Protein AF-A0A820NXS8-F1 (afdb_monomer)

Organism: NCBI:txid392030

Nearest PDB structures (foldseek):
  7o40-assembly1_A  TM=5.007E-01  e=1.484E+00  Synechocystis sp. PCC 6803 substr. Kazusa
  7o3w-assembly1_A  TM=4.699E-01  e=2.121E+00  Synechocystis sp. PCC 6803 substr. Kazusa
  6zw4-assembly1_E  TM=4.989E-01  e=4.530E+00  Nostoc punctiforme
  6zvr-assembly1_C  TM=4.524E-01  e=3.314E+00  Nostoc punctiforme
  8qbr-assembly1_A  TM=5.080E-01  e=5.179E+00  Nostoc punctiforme

Sequence (593 aa):
MLSRDNPNVNIALENLIDLEMKKQGSFLLKIGSCNIHVVHTAFKNGMTVSKWNVDSFCLDLYSWFKCSPARQEDFKNIIEEIDSALEKTILYFSITRWVLMGKVVNRILEQWDTLSDYFLRFLPEKQPSQIRENKRYDNIKLVLSSNLSKVALNFVSYLCENIFDRFLTYFQSEEPLIHLLYNEMVHMYKNILLSFLKPDTINNKSGSDLLNISFEQTVQWTSDKEIKIGERTRKLIPTLNFDERKSFYQTVRKIYENIANYLKKNLPLNNMFLRDLQVLGPLSRADRSSGDQIVRVARTIPNLLNDKDIDKLEHEWILYSTESIDQTWFIKDEYVDPNGNSHIKYHPIDYYWNEVFSILTNSGVPKYPTLCKLIKNVLIISHGNADVERGFSINSNIVTENRSSLSELSINGLRLVHDGVKFYGYGSSHKVSITPEMINIVKKSSNNYREQLIASKVAVAIHDNQNKENEISQNEKQKQKQFEEEKITLDKQKNLDKQVKEAELLIEEGTNRLDKALISGALSEAYAAKLLLDGGREKLKSTHEQQEKLTNELDKLRLKRRDAFFHEQSSNKKLKSIHRNDDTSVKILDDKI

Solvent-accessible surface area (backbone atoms only — not comparable to full-atom values): 32842 Å² total; per-residue (Å²): 99,74,91,43,62,78,54,68,69,54,53,50,50,51,52,52,52,28,54,56,33,42,78,71,77,41,58,57,53,83,82,62,51,25,53,58,58,50,54,46,48,17,54,51,55,13,54,68,74,43,91,73,55,61,68,60,50,46,43,42,56,30,49,59,42,73,76,29,70,68,55,44,51,56,50,47,55,51,35,55,74,76,43,65,89,64,84,64,83,77,51,83,63,53,92,88,45,59,79,49,45,30,61,36,47,45,58,47,61,77,40,39,69,60,51,36,42,44,60,71,46,46,34,66,75,76,39,51,78,79,52,61,93,32,66,58,53,55,55,49,43,57,44,65,73,30,63,65,45,57,34,50,48,39,32,50,31,37,47,28,67,77,60,45,46,62,60,53,57,59,60,52,54,94,64,65,49,42,43,49,48,43,59,53,52,40,52,47,54,50,51,54,50,58,32,45,31,42,60,81,83,50,63,96,55,57,58,49,55,54,66,73,65,81,77,88,52,72,89,50,41,43,53,91,89,66,40,64,46,48,69,74,21,58,73,42,52,78,74,41,54,74,68,55,43,53,52,48,57,54,44,53,52,52,23,50,51,42,23,49,53,45,44,62,74,67,52,62,52,76,42,60,62,48,54,34,35,37,43,73,39,86,83,33,43,71,43,90,59,27,64,63,27,53,52,50,47,50,73,63,44,66,91,73,63,55,72,72,46,48,57,49,31,53,55,40,44,56,53,57,45,70,52,91,75,65,63,72,51,43,45,67,47,78,48,65,47,101,85,71,48,80,44,79,40,63,44,55,58,66,57,31,50,50,58,62,54,65,40,55,40,99,86,70,46,67,60,42,62,58,49,48,56,50,49,60,62,53,56,69,46,78,66,38,57,40,65,60,52,51,51,50,54,53,47,52,70,66,49,33,87,96,39,69,84,64,49,71,70,53,52,51,52,52,47,52,52,52,52,46,26,42,67,64,15,74,68,33,68,90,57,41,80,85,49,73,65,57,56,53,51,59,73,43,43,67,60,55,50,52,53,48,55,52,51,51,54,52,50,50,55,51,50,54,50,51,51,53,50,52,52,52,52,51,52,50,53,52,52,51,52,55,50,51,53,50,52,55,51,51,55,52,50,56,51,48,58,49,51,43,54,53,18,51,51,34,31,52,53,14,50,57,38,32,56,53,16,68,74,68,70,41,65,70,45,36,51,52,13,47,54,32,34,52,54,13,51,51,48,36,51,58,47,49,60,50,50,56,54,48,51,57,50,50,52,53,53,51,49,53,51,51,53,52,53,54,52,48,57,54,50,54,52,50,55,60,54,50,58,60,53,48,62,60,54,58,64,64,53,76,82,73,120

Foldseek 3Di:
DDAAADDPVVVVVQVVVQVVQVVVVWGDQPPAYFVLNLLVVLLVQLCVLDPLPLVLLLQLVLCLCVVDVVLLVLLQVLCVVPPNVLSDHQDDDDPSDCLCVLVNLVNCLSCLVSLLCVLVPVCVPPPVVSPPPDVSSVVNNVLSVDLLNSLVSLLSNCCSPPQRNVLNVVLLDPFLCLLCLLVSLFVSLLVLCQQWFDVVQCPPDTQCRSLVRDDPDCVRTDDPVRHHRDPSSVVSLVVDDPVSSVVSSVSNNSSSVSSSVSSSVRPPSVDLLSVLSNLLDPVNLLPPCSLVSLLVNVVSHIPQDDPVLSVVQSVLSVVVSPDDADPVQFFVDWDADPVRDIDTDTDRSVSSVVVQQCDADPVRHGSRPSVNSSVVVVSPDRSRCSVVVVVVVVLPVVCDPVNVPDDPVRSVVVVCVQVQCVPQVVVHPVNRDQDPVNVVCVVCVVVVVVVVVVVVVVVVVVVVVVVVVVVVVVLVVVVVVLVVVLVVLVVVLVVLVVLLVVLVVLLVVLVVQCVVCVVVVPVVSVVVSVVSNVVSVVSNVVSVVVNVVSVVVNVVSVVVVVVSVVVVVVVVVVVVVVVVVVVVVVVVVVVPD

InterPro domains:
  IPR008906 HAT, C-terminal dimerisation domain [PF05699] (366-414)
  IPR012337 Ribonuclease H-like superfamily [SSF53098] (53-411)

pLDDT: mean 86.97, std 11.13, range [36.62, 97.94]

Radius of gyration: 39.49 Å; Cα contacts (8 Å, |Δi|>4): 520; chains: 1; bounding box: 81×85×122 Å

Structure (mmCIF, N/CA/C/O backbone):
data_AF-A0A820NXS8-F1
#
_entry.id   AF-A0A820NXS8-F1
#
loop_
_atom_site.group_PDB
_atom_site.id
_atom_site.type_symbol
_atom_site.label_atom_id
_atom_site.label_alt_id
_atom_site.label_comp_id
_atom_site.label_asym_id
_atom_site.label_entity_id
_atom_site.label_seq_id
_atom_site.pdbx_PDB_ins_code
_atom_site.Cartn_x
_atom_site.Cartn_y
_atom_site.Cartn_z
_atom_site.occupancy
_atom_site.B_iso_or_equiv
_atom_site.auth_seq_id
_atom_site.auth_comp_id
_atom_site.auth_asym_id
_atom_site.auth_atom_id
_atom_site.pdbx_PDB_model_num
ATOM 1 N N . MET A 1 1 ? -11.106 -4.337 13.410 1.00 80.44 1 MET A N 1
ATOM 2 C CA . MET A 1 1 ? -9.849 -4.388 12.633 1.00 80.44 1 MET A CA 1
ATOM 3 C C . MET A 1 1 ? -9.108 -3.078 12.844 1.00 80.44 1 MET A C 1
ATOM 5 O O . MET A 1 1 ? -9.776 -2.060 12.974 1.00 80.44 1 MET A O 1
ATOM 9 N N . LEU A 1 2 ? -7.775 -3.089 12.865 1.00 81.88 2 LEU A N 1
ATOM 10 C CA . LEU A 1 2 ? -6.954 -1.880 12.836 1.00 81.88 2 LEU A CA 1
ATOM 11 C C . LEU A 1 2 ? -6.206 -1.817 11.500 1.00 81.88 2 LEU A C 1
ATOM 13 O O . LEU A 1 2 ? -5.426 -2.715 11.198 1.00 81.88 2 LEU A O 1
ATOM 17 N N . SER A 1 3 ? -6.436 -0.769 10.709 1.00 79.69 3 SER A N 1
ATOM 18 C CA . SER A 1 3 ? -5.666 -0.544 9.482 1.00 79.69 3 SER A CA 1
ATOM 19 C C . SER A 1 3 ? -4.311 0.063 9.836 1.00 79.69 3 SER A C 1
ATOM 21 O O . SER A 1 3 ? -4.253 1.082 10.523 1.00 79.69 3 SER A O 1
ATOM 23 N N . ARG A 1 4 ? -3.210 -0.580 9.431 1.00 82.88 4 ARG A N 1
ATOM 24 C CA . ARG A 1 4 ? -1.858 -0.171 9.841 1.00 82.88 4 ARG A CA 1
ATOM 25 C C . ARG A 1 4 ? -0.764 -0.608 8.877 1.00 82.88 4 ARG A C 1
ATOM 27 O O . ARG A 1 4 ? -0.906 -1.577 8.133 1.00 82.88 4 ARG A O 1
ATOM 34 N N . ASP A 1 5 ? 0.367 0.079 8.958 1.00 80.06 5 ASP A N 1
ATOM 35 C CA . ASP A 1 5 ? 1.586 -0.328 8.264 1.00 80.06 5 ASP A CA 1
ATOM 36 C C . ASP A 1 5 ? 2.315 -1.456 9.006 1.00 80.06 5 ASP A C 1
ATOM 38 O O . ASP A 1 5 ? 1.949 -1.862 10.116 1.00 80.06 5 ASP A O 1
ATOM 42 N N . ASN A 1 6 ? 3.370 -1.970 8.376 1.00 78.88 6 ASN A N 1
ATOM 43 C CA . ASN A 1 6 ? 4.158 -3.091 8.878 1.00 78.88 6 ASN A CA 1
ATOM 44 C C . ASN A 1 6 ? 5.201 -2.805 9.993 1.00 78.88 6 ASN A C 1
ATOM 46 O O . ASN A 1 6 ? 5.772 -3.782 10.475 1.00 78.88 6 ASN A O 1
ATOM 50 N N . PRO A 1 7 ? 5.511 -1.561 10.436 1.00 83.06 7 PRO A N 1
ATOM 51 C CA . PRO A 1 7 ? 6.456 -1.358 11.537 1.00 83.06 7 PRO A CA 1
ATOM 52 C C . PRO A 1 7 ? 6.061 -2.095 12.825 1.00 83.06 7 PRO A C 1
ATOM 54 O O . PRO A 1 7 ? 4.890 -2.118 13.208 1.00 83.06 7 PRO A O 1
ATOM 57 N N . ASN A 1 8 ? 7.060 -2.616 13.548 1.00 85.75 8 ASN A N 1
ATOM 58 C CA . ASN A 1 8 ? 6.864 -3.376 14.792 1.00 85.75 8 ASN A CA 1
ATOM 59 C C . ASN A 1 8 ? 6.070 -2.608 15.860 1.00 85.75 8 ASN A C 1
ATOM 61 O O . ASN A 1 8 ? 5.312 -3.215 16.609 1.00 85.75 8 ASN A O 1
ATOM 65 N N . VAL A 1 9 ? 6.203 -1.279 15.906 1.00 87.38 9 VAL A N 1
ATOM 66 C CA . VAL A 1 9 ? 5.457 -0.420 16.841 1.00 87.38 9 VAL A CA 1
ATOM 67 C C . VAL A 1 9 ? 3.948 -0.508 16.591 1.00 87.38 9 VAL A C 1
ATOM 69 O O . VAL A 1 9 ? 3.176 -0.656 17.535 1.00 87.38 9 VAL A O 1
ATOM 72 N N . ASN A 1 10 ? 3.521 -0.511 15.326 1.00 86.81 10 ASN A N 1
ATOM 73 C CA . ASN A 1 10 ? 2.104 -0.614 14.976 1.00 86.81 10 ASN A CA 1
ATOM 74 C C . ASN A 1 10 ? 1.550 -2.015 15.268 1.00 86.81 10 ASN A C 1
ATOM 76 O O . ASN A 1 10 ? 0.402 -2.150 15.680 1.00 86.81 10 ASN A O 1
ATOM 80 N N . ILE A 1 11 ? 2.372 -3.056 15.088 1.00 86.38 11 ILE A N 1
ATOM 81 C CA . ILE A 1 11 ? 2.027 -4.436 15.467 1.00 86.38 11 ILE A CA 1
ATOM 82 C C . ILE A 1 11 ? 1.846 -4.539 16.988 1.00 86.38 11 ILE A C 1
ATOM 84 O O . ILE A 1 11 ? 0.890 -5.150 17.462 1.00 86.38 11 ILE A O 1
ATOM 88 N N . ALA A 1 12 ? 2.744 -3.927 17.765 1.00 90.25 12 ALA A N 1
ATOM 89 C CA . ALA A 1 12 ? 2.646 -3.905 19.220 1.00 90.25 12 ALA A CA 1
ATOM 90 C C . ALA A 1 12 ? 1.366 -3.196 19.686 1.00 90.25 12 ALA A C 1
ATOM 92 O O . ALA A 1 12 ? 0.650 -3.736 20.527 1.00 90.25 12 ALA A O 1
ATOM 93 N N . LEU A 1 13 ? 1.036 -2.045 19.089 1.00 90.62 13 LEU A N 1
ATOM 94 C CA . LEU A 1 13 ? -0.205 -1.324 19.376 1.00 90.62 13 LEU A CA 1
ATOM 95 C C . LEU A 1 13 ? -1.448 -2.167 19.061 1.00 90.62 13 LEU A C 1
ATOM 97 O O . LEU A 1 13 ? -2.343 -2.263 19.896 1.00 90.62 13 LEU A O 1
ATOM 101 N N . GLU A 1 14 ? -1.490 -2.821 17.897 1.00 90.50 14 GLU A N 1
ATOM 102 C CA . GLU A 1 14 ? -2.589 -3.727 17.539 1.00 90.50 14 GLU A CA 1
ATOM 103 C C . GLU A 1 14 ? -2.765 -4.837 18.583 1.00 90.50 14 GLU A C 1
ATOM 105 O O . GLU A 1 14 ? -3.886 -5.122 18.998 1.00 90.50 14 GLU A O 1
ATOM 110 N N . ASN A 1 15 ? -1.666 -5.441 19.041 1.00 91.81 15 ASN A N 1
ATOM 111 C CA . ASN A 1 15 ? -1.710 -6.500 20.048 1.00 91.81 15 ASN A CA 1
ATOM 112 C C . ASN A 1 15 ? -2.180 -5.997 21.419 1.00 91.81 15 ASN A C 1
ATOM 114 O O . ASN A 1 15 ? -2.901 -6.721 22.104 1.00 91.81 15 ASN A O 1
ATOM 118 N N . LEU A 1 16 ? -1.808 -4.777 21.815 1.00 94.19 16 LEU A N 1
ATOM 119 C CA . LEU A 1 16 ? -2.295 -4.156 23.050 1.00 94.19 16 LEU A CA 1
ATOM 120 C C . LEU A 1 16 ? -3.802 -3.880 22.981 1.00 94.19 16 LEU A C 1
ATOM 122 O O . LEU A 1 16 ? -4.523 -4.196 23.925 1.00 94.19 16 LEU A O 1
ATOM 126 N N . ILE A 1 17 ? -4.284 -3.353 21.852 1.00 92.81 17 ILE A N 1
ATOM 127 C CA . ILE A 1 17 ? -5.717 -3.119 21.630 1.00 92.81 17 ILE A CA 1
ATOM 128 C C . ILE A 1 17 ? -6.479 -4.450 21.623 1.00 92.81 17 ILE A C 1
ATOM 130 O O . ILE A 1 17 ? -7.502 -4.575 22.288 1.00 92.81 17 ILE A O 1
ATOM 134 N N . ASP A 1 18 ? -5.972 -5.465 20.920 1.00 93.75 18 ASP A N 1
ATOM 135 C CA . ASP A 1 18 ? -6.568 -6.806 20.877 1.00 93.75 18 ASP A CA 1
ATOM 136 C C . ASP A 1 18 ? -6.641 -7.446 22.274 1.00 93.75 18 ASP A C 1
ATOM 138 O O . ASP A 1 18 ? -7.641 -8.074 22.617 1.00 93.75 18 ASP A O 1
ATOM 142 N N . LEU A 1 19 ? -5.615 -7.253 23.112 1.00 94.94 19 LEU A N 1
ATOM 143 C CA . LEU A 1 19 ? -5.624 -7.716 24.500 1.00 94.94 19 LEU A CA 1
ATOM 144 C C . LEU A 1 19 ? -6.736 -7.044 25.315 1.00 94.94 19 LEU A C 1
ATOM 146 O O . LEU A 1 19 ? -7.417 -7.721 26.082 1.00 94.94 19 LEU A O 1
ATOM 150 N N . GLU A 1 20 ? -6.935 -5.738 25.145 1.00 94.06 20 GLU A N 1
ATOM 151 C CA . GLU A 1 20 ? -7.992 -5.007 25.846 1.00 94.06 20 GLU A CA 1
ATOM 152 C C . GLU A 1 20 ? -9.390 -5.416 25.363 1.00 94.06 20 GLU A C 1
ATOM 154 O O . GLU A 1 20 ? -10.281 -5.656 26.175 1.00 94.06 20 GLU A O 1
ATOM 159 N N . MET A 1 21 ? -9.568 -5.616 24.054 1.00 92.50 21 MET A N 1
ATOM 160 C CA . MET A 1 21 ? -10.821 -6.130 23.486 1.00 92.50 21 MET A CA 1
ATOM 161 C C . MET A 1 21 ? -11.165 -7.528 24.015 1.00 92.50 21 MET A C 1
ATOM 163 O O . MET A 1 21 ? -12.327 -7.799 24.320 1.00 92.50 21 MET A O 1
ATOM 167 N N . LYS A 1 22 ? -10.161 -8.392 24.212 1.00 94.06 22 LYS A N 1
ATOM 168 C CA . LYS A 1 22 ? -10.348 -9.731 24.800 1.00 94.06 22 LYS A CA 1
ATOM 169 C C . LYS A 1 22 ? -10.836 -9.700 26.236 1.00 94.06 22 LYS A C 1
ATOM 171 O O . LYS A 1 22 ? -11.665 -10.533 26.595 1.00 94.06 22 LYS A O 1
ATOM 176 N N . LYS A 1 23 ? -10.405 -8.725 27.041 1.00 94.81 23 LYS A N 1
ATOM 177 C CA . LYS A 1 23 ? -10.940 -8.543 28.404 1.00 94.81 23 LYS A CA 1
ATOM 178 C C . LYS A 1 23 ? -12.435 -8.218 28.405 1.00 94.81 23 LYS A C 1
ATOM 180 O O . LYS A 1 23 ? -13.115 -8.518 29.378 1.00 94.81 23 LYS A O 1
ATOM 185 N N . GLN A 1 24 ? -12.944 -7.644 27.316 1.00 91.62 24 GLN A N 1
ATOM 186 C CA . GLN A 1 24 ? -14.354 -7.295 27.134 1.00 91.62 24 GLN A CA 1
ATOM 187 C C . GLN A 1 24 ? -15.155 -8.378 26.385 1.00 91.62 24 GLN A C 1
ATOM 189 O O . GLN A 1 24 ? -16.287 -8.129 25.983 1.00 91.62 24 GLN A O 1
ATOM 194 N N . GLY A 1 25 ? -14.591 -9.575 26.169 1.00 89.69 25 GLY A N 1
ATOM 195 C CA . GLY A 1 25 ? -15.273 -10.658 25.448 1.00 89.69 25 GLY A CA 1
ATOM 196 C C . GLY A 1 25 ? -15.359 -10.447 23.930 1.00 89.69 25 GLY A C 1
ATOM 197 O O . GLY A 1 25 ? -16.253 -10.978 23.277 1.00 89.69 25 GLY A O 1
ATOM 198 N N . SER A 1 26 ? -14.453 -9.659 23.352 1.00 91.31 26 SER A N 1
ATOM 199 C CA . SER A 1 26 ? -14.331 -9.441 21.906 1.00 91.31 26 SER A CA 1
ATOM 200 C C . SER A 1 26 ? -12.894 -9.709 21.445 1.00 91.31 26 SER A C 1
ATOM 202 O O . SER A 1 26 ? -12.039 -10.112 22.225 1.00 91.31 26 SER A O 1
ATOM 204 N N . PHE A 1 27 ? -12.586 -9.507 20.171 1.00 91.50 27 PHE A N 1
ATOM 205 C CA . PHE A 1 27 ? -11.210 -9.527 19.676 1.00 91.50 27 PHE A CA 1
ATOM 206 C C . PHE A 1 27 ? -11.080 -8.638 18.448 1.00 91.50 27 PHE A C 1
ATOM 208 O O . PHE A 1 27 ? -12.066 -8.228 17.838 1.00 91.50 27 PHE A O 1
ATOM 215 N N . LEU A 1 28 ? -9.851 -8.312 18.070 1.00 90.62 28 LEU A N 1
ATOM 216 C CA . LEU A 1 28 ? -9.608 -7.548 16.861 1.00 90.62 28 LEU A CA 1
ATOM 217 C C . LEU A 1 28 ? -9.492 -8.493 15.660 1.00 90.62 28 LEU A C 1
ATOM 219 O O . LEU A 1 28 ? -8.652 -9.388 15.638 1.00 90.62 28 LEU A O 1
ATOM 223 N N . LEU A 1 29 ? -10.314 -8.272 14.630 1.00 89.06 29 LEU A N 1
ATOM 224 C CA . LEU A 1 29 ? -10.171 -8.961 13.345 1.00 89.06 29 LEU A CA 1
ATOM 225 C C . LEU A 1 29 ? -8.823 -8.597 12.697 1.00 89.06 29 LEU A C 1
ATOM 227 O O . LEU A 1 29 ? -8.629 -7.442 12.303 1.00 89.06 29 LEU A O 1
ATOM 231 N N . LYS A 1 30 ? -7.917 -9.579 12.586 1.00 87.06 30 LYS A N 1
ATOM 232 C CA . LYS A 1 30 ? -6.564 -9.422 12.027 1.00 87.06 30 LYS A CA 1
ATOM 233 C C . LYS A 1 30 ? -6.534 -9.865 10.566 1.00 87.06 30 LYS A C 1
ATOM 235 O O . LYS A 1 30 ? -6.509 -11.060 10.278 1.00 87.06 30 LYS A O 1
ATOM 240 N N . ILE A 1 31 ? -6.511 -8.904 9.643 1.00 85.56 31 ILE A N 1
ATOM 241 C CA . ILE A 1 31 ? -6.420 -9.193 8.200 1.00 85.56 31 ILE A CA 1
ATOM 242 C C . ILE A 1 31 ? -5.003 -9.040 7.626 1.00 85.56 31 ILE A C 1
ATOM 244 O O . ILE A 1 31 ? -4.750 -9.481 6.510 1.00 85.56 31 ILE A O 1
ATOM 248 N N . GLY A 1 32 ? -4.069 -8.477 8.396 1.00 83.88 32 GLY A N 1
ATOM 249 C CA . GLY A 1 32 ? -2.694 -8.209 7.970 1.00 83.88 32 GLY A CA 1
ATOM 250 C C . GLY A 1 32 ? -2.349 -6.721 8.015 1.00 83.88 32 GLY A C 1
ATOM 251 O O . GLY A 1 32 ? -3.130 -5.904 8.497 1.00 83.88 32 GLY A O 1
ATOM 252 N N . SER A 1 33 ? -1.149 -6.376 7.548 1.00 85.94 33 SER A N 1
ATOM 253 C CA . SER A 1 33 ? -0.730 -4.984 7.352 1.00 85.94 33 SER A CA 1
ATOM 254 C C . SER A 1 33 ? -1.170 -4.461 5.980 1.00 85.94 33 SER A C 1
ATOM 256 O O . SER A 1 33 ? -1.679 -5.207 5.146 1.00 85.94 33 SER A O 1
ATOM 258 N N . CYS A 1 34 ? -0.982 -3.163 5.738 1.00 88.50 34 CYS A N 1
ATOM 259 C CA . CYS A 1 34 ? -1.290 -2.540 4.455 1.00 88.50 34 CYS A CA 1
ATOM 260 C C . CYS A 1 34 ? -0.558 -3.237 3.293 1.00 88.50 34 CYS A C 1
ATOM 262 O O . CYS A 1 34 ? 0.664 -3.128 3.150 1.00 88.50 34 CYS A O 1
ATOM 264 N N . ASN A 1 35 ? -1.319 -3.903 2.420 1.00 89.25 35 ASN A N 1
ATOM 265 C CA . ASN A 1 35 ? -0.760 -4.658 1.298 1.00 89.25 35 ASN A CA 1
ATOM 266 C C . ASN A 1 35 ? -0.060 -3.750 0.279 1.00 89.25 35 ASN A C 1
ATOM 268 O O . ASN A 1 35 ? 0.964 -4.134 -0.273 1.00 89.25 35 ASN A O 1
ATOM 272 N N . ILE A 1 36 ? -0.533 -2.512 0.097 1.00 88.88 36 ILE A N 1
ATOM 273 C CA . ILE A 1 36 ? 0.121 -1.509 -0.762 1.00 88.88 36 ILE A CA 1
ATOM 274 C C . ILE A 1 36 ? 1.560 -1.255 -0.276 1.00 88.88 36 ILE A C 1
ATOM 276 O O . ILE A 1 36 ? 2.506 -1.293 -1.064 1.00 88.88 36 ILE A O 1
ATOM 280 N N . HIS A 1 37 ? 1.758 -1.094 1.037 1.00 86.94 37 HIS A N 1
ATOM 281 C CA . HIS A 1 37 ? 3.083 -0.917 1.637 1.00 86.94 37 HIS A CA 1
ATOM 282 C C . HIS A 1 37 ? 3.955 -2.169 1.554 1.00 86.94 37 HIS A C 1
ATOM 284 O O . HIS A 1 37 ? 5.163 -2.055 1.326 1.00 86.94 37 HIS A O 1
ATOM 290 N N . VAL A 1 38 ? 3.370 -3.360 1.702 1.00 91.06 38 VAL A N 1
ATOM 291 C CA . VAL A 1 38 ? 4.088 -4.628 1.499 1.00 91.06 38 VAL A CA 1
ATOM 292 C C . VAL A 1 38 ? 4.619 -4.708 0.067 1.00 91.06 38 VAL A C 1
ATOM 294 O O . VAL A 1 38 ? 5.806 -4.961 -0.132 1.00 91.06 38 VAL A O 1
ATOM 297 N N . VAL A 1 39 ? 3.774 -4.420 -0.922 1.00 92.06 39 VAL A N 1
ATOM 298 C CA . VAL A 1 39 ? 4.130 -4.457 -2.347 1.00 92.06 39 VAL A CA 1
ATOM 299 C C . VAL A 1 39 ? 5.181 -3.402 -2.695 1.00 92.06 39 VAL A C 1
ATOM 301 O O . VAL A 1 39 ? 6.172 -3.712 -3.359 1.00 92.06 39 VAL A O 1
ATOM 304 N N . HIS A 1 40 ? 5.047 -2.187 -2.162 1.00 88.25 40 HIS A N 1
ATOM 305 C CA . HIS A 1 40 ? 6.073 -1.152 -2.282 1.00 88.25 40 HIS A CA 1
ATOM 306 C C . HIS A 1 40 ? 7.421 -1.573 -1.728 1.00 88.25 40 HIS A C 1
ATOM 308 O O . HIS A 1 40 ? 8.460 -1.380 -2.362 1.00 88.25 40 HIS A O 1
ATOM 314 N N . THR A 1 41 ? 7.401 -2.140 -0.529 1.00 90.12 41 THR A N 1
ATOM 315 C CA . THR A 1 41 ? 8.625 -2.526 0.156 1.00 90.12 41 THR A CA 1
ATOM 316 C C . THR A 1 41 ? 9.271 -3.726 -0.537 1.00 90.12 41 THR A C 1
ATOM 318 O O . THR A 1 41 ? 10.496 -3.790 -0.603 1.00 90.12 41 THR A O 1
ATOM 321 N N . ALA A 1 42 ? 8.483 -4.626 -1.136 1.00 93.06 42 ALA A N 1
ATOM 322 C CA . ALA A 1 42 ? 8.993 -5.713 -1.968 1.00 93.06 42 ALA A CA 1
ATOM 323 C C . ALA A 1 42 ? 9.788 -5.183 -3.166 1.00 93.06 42 ALA A C 1
ATOM 325 O O . ALA A 1 42 ? 10.927 -5.604 -3.366 1.00 93.06 42 ALA A O 1
ATOM 326 N N . PHE A 1 43 ? 9.227 -4.221 -3.910 1.00 91.94 43 PHE A N 1
ATOM 327 C CA . PHE A 1 43 ? 9.920 -3.593 -5.036 1.00 91.94 43 PHE A CA 1
ATOM 328 C C . PHE A 1 43 ? 11.232 -2.940 -4.597 1.00 91.94 43 PHE A C 1
ATOM 330 O O . PHE A 1 43 ? 12.289 -3.240 -5.153 1.00 91.94 43 PHE A O 1
ATOM 337 N N . LYS A 1 44 ? 11.184 -2.116 -3.541 1.00 90.00 44 LYS A N 1
ATOM 338 C CA . LYS A 1 44 ? 12.373 -1.471 -2.971 1.00 90.00 44 LYS A CA 1
ATOM 339 C C . LYS A 1 44 ? 13.443 -2.497 -2.589 1.00 90.00 44 LYS A C 1
ATOM 341 O O . LYS A 1 44 ? 14.591 -2.341 -2.992 1.00 90.00 44 LYS A O 1
ATOM 346 N N . ASN A 1 45 ? 13.080 -3.554 -1.860 1.00 90.25 45 ASN A N 1
ATOM 347 C CA . ASN A 1 45 ? 14.021 -4.607 -1.467 1.00 90.25 45 ASN A CA 1
ATOM 348 C C . ASN A 1 45 ? 14.647 -5.300 -2.678 1.00 90.25 45 ASN A C 1
ATOM 350 O O . ASN A 1 45 ? 15.861 -5.484 -2.701 1.00 90.25 45 ASN A O 1
ATOM 354 N N . GLY A 1 46 ? 13.855 -5.605 -3.710 1.00 91.75 46 GLY A N 1
ATOM 355 C CA . GLY A 1 46 ? 14.381 -6.096 -4.983 1.00 91.75 46 GLY A CA 1
ATOM 356 C C . GLY A 1 46 ? 15.458 -5.171 -5.546 1.00 91.75 46 GLY A C 1
ATOM 357 O O . GLY A 1 46 ? 16.580 -5.602 -5.801 1.00 91.75 46 GLY A O 1
ATOM 358 N N . MET A 1 47 ? 15.149 -3.878 -5.656 1.00 91.19 47 MET A N 1
ATOM 359 C CA . MET A 1 47 ? 16.059 -2.884 -6.226 1.00 91.19 47 MET A CA 1
ATOM 360 C C . MET A 1 47 ? 17.345 -2.683 -5.417 1.00 91.19 47 MET A C 1
ATOM 362 O O . MET A 1 47 ? 18.396 -2.484 -6.025 1.00 91.19 47 MET A O 1
ATOM 366 N N . THR A 1 48 ? 17.306 -2.796 -4.083 1.00 90.06 48 THR A N 1
ATOM 367 C CA . THR A 1 48 ? 18.504 -2.637 -3.228 1.00 90.06 48 THR A CA 1
ATOM 368 C C . THR A 1 48 ? 19.591 -3.686 -3.470 1.00 90.06 48 THR A C 1
ATOM 370 O O . THR A 1 48 ? 20.748 -3.463 -3.125 1.00 90.06 48 THR A O 1
ATOM 373 N N . VAL A 1 49 ? 19.247 -4.820 -4.088 1.00 90.81 49 VAL A N 1
ATOM 374 C CA . VAL A 1 49 ? 20.219 -5.864 -4.450 1.00 90.81 49 VAL A CA 1
ATOM 375 C C . VAL A 1 49 ? 20.994 -5.504 -5.718 1.00 90.81 49 VAL A C 1
ATOM 377 O O . VAL A 1 49 ? 22.088 -6.020 -5.960 1.00 90.81 49 VAL A O 1
ATOM 380 N N . SER A 1 50 ? 20.448 -4.598 -6.528 1.00 90.06 50 SER A N 1
ATOM 381 C CA . SER A 1 50 ? 21.146 -4.046 -7.681 1.00 90.06 50 SER A CA 1
ATOM 382 C C . SER A 1 50 ? 22.104 -2.934 -7.253 1.00 90.06 50 SER A C 1
ATOM 384 O O . SER A 1 50 ? 21.808 -2.144 -6.362 1.00 90.06 50 SER A O 1
ATOM 386 N N . LYS A 1 51 ? 23.243 -2.818 -7.942 1.00 88.31 51 LYS A N 1
ATOM 387 C CA . LYS A 1 51 ? 24.156 -1.667 -7.810 1.00 88.31 51 LYS A CA 1
ATOM 388 C C . LYS A 1 51 ? 23.824 -0.548 -8.805 1.00 88.31 51 LYS A C 1
ATOM 390 O O . LYS A 1 51 ? 24.696 0.233 -9.167 1.00 88.31 51 LYS A O 1
ATOM 395 N N . TRP A 1 52 ? 22.590 -0.514 -9.310 1.00 92.06 52 TRP A N 1
ATOM 396 C CA . TRP A 1 52 ? 22.195 0.404 -10.379 1.00 92.06 52 TRP A CA 1
ATOM 397 C C . TRP A 1 52 ? 21.874 1.818 -9.878 1.00 92.06 52 TRP A C 1
ATOM 399 O O . TRP A 1 52 ? 21.870 2.737 -10.686 1.00 92.06 52 TRP A O 1
ATOM 409 N N . ASN A 1 53 ? 21.632 2.004 -8.570 1.00 88.69 53 ASN A N 1
ATOM 410 C CA . ASN A 1 53 ? 21.401 3.310 -7.926 1.00 88.69 53 ASN A CA 1
ATOM 411 C C . ASN A 1 53 ? 20.351 4.186 -8.644 1.00 88.69 53 ASN A C 1
ATOM 413 O O . ASN A 1 53 ? 20.513 5.400 -8.780 1.00 88.69 53 ASN A O 1
ATOM 417 N N . VAL A 1 54 ? 19.278 3.555 -9.135 1.00 91.31 54 VAL A N 1
ATOM 418 C CA . VAL A 1 54 ? 18.239 4.201 -9.957 1.00 91.31 54 VAL A CA 1
ATOM 419 C C . VAL A 1 54 ? 17.539 5.334 -9.205 1.00 91.31 54 VAL A C 1
ATOM 421 O O . VAL A 1 54 ? 17.256 6.380 -9.779 1.00 91.31 54 VAL A O 1
ATOM 424 N N . ASP A 1 55 ? 17.298 5.155 -7.910 1.00 90.31 55 ASP A N 1
ATOM 425 C CA . ASP A 1 55 ? 16.736 6.170 -7.023 1.00 90.31 55 ASP A CA 1
ATOM 426 C C . ASP A 1 55 ? 17.634 7.407 -6.910 1.00 90.31 55 ASP A C 1
ATOM 428 O O . ASP A 1 55 ? 17.155 8.528 -7.095 1.00 90.31 55 ASP A O 1
ATOM 432 N N . SER A 1 56 ? 18.935 7.208 -6.675 1.00 91.50 56 SER A N 1
ATOM 433 C CA . SER A 1 56 ? 19.912 8.299 -6.621 1.00 91.50 56 SER A CA 1
ATOM 434 C C . SER A 1 56 ? 19.981 9.047 -7.949 1.00 91.50 56 SER A C 1
ATOM 436 O O . SER A 1 56 ? 19.975 10.274 -7.954 1.00 91.50 56 SER A O 1
ATOM 438 N N . PHE A 1 57 ? 19.988 8.325 -9.072 1.00 94.44 57 PHE A N 1
ATOM 439 C CA . PHE A 1 57 ? 20.009 8.930 -10.402 1.00 94.44 57 PHE A CA 1
ATOM 440 C C . PHE A 1 57 ? 18.771 9.798 -10.668 1.00 94.44 57 PHE A C 1
ATOM 442 O O . PHE A 1 57 ? 18.909 10.951 -11.078 1.00 94.44 57 PHE A O 1
ATOM 449 N N . CYS A 1 58 ? 17.568 9.291 -10.376 1.00 93.00 58 CYS A N 1
ATOM 450 C CA . CYS A 1 58 ? 16.327 10.056 -10.523 1.00 93.00 58 CYS A CA 1
ATOM 451 C C . CYS A 1 58 ? 16.339 11.345 -9.677 1.00 93.00 58 CYS A C 1
ATOM 453 O O . CYS A 1 58 ? 15.908 12.403 -10.141 1.00 93.00 58 CYS A O 1
ATOM 455 N N . LEU A 1 59 ? 16.847 11.274 -8.441 1.00 92.44 59 LEU A N 1
ATOM 456 C CA . LEU A 1 59 ? 16.942 12.424 -7.536 1.00 92.44 59 LEU A CA 1
ATOM 457 C C . LEU A 1 59 ? 17.985 13.445 -7.986 1.00 92.44 59 LEU A C 1
ATOM 459 O O . LEU A 1 59 ? 17.719 14.650 -7.926 1.00 92.44 59 LEU A O 1
ATOM 463 N N . ASP A 1 60 ? 19.149 12.979 -8.434 1.00 94.56 60 ASP A N 1
ATOM 464 C CA . ASP A 1 60 ? 20.213 13.829 -8.958 1.00 94.56 60 ASP A CA 1
ATOM 465 C C . ASP A 1 60 ? 19.734 14.572 -10.205 1.00 94.56 60 ASP A C 1
ATOM 467 O O . ASP A 1 60 ? 19.873 15.795 -10.278 1.00 94.56 60 ASP A O 1
ATOM 471 N N . LEU A 1 61 ? 19.075 13.875 -11.132 1.00 94.31 61 LEU A N 1
ATOM 472 C CA . LEU A 1 61 ? 18.550 14.482 -12.350 1.00 94.31 61 LEU A CA 1
ATOM 473 C C . LEU A 1 61 ? 17.478 15.538 -12.055 1.00 94.31 61 LEU A C 1
ATOM 475 O O . LEU A 1 61 ? 17.556 16.661 -12.550 1.00 94.31 61 LEU A O 1
ATOM 479 N N . TYR A 1 62 ? 16.504 15.223 -11.199 1.00 93.12 62 TYR A N 1
ATOM 480 C CA . TYR A 1 62 ? 15.487 16.197 -10.799 1.00 93.12 62 TYR A CA 1
ATOM 481 C C . TYR A 1 62 ? 16.106 17.417 -10.102 1.00 93.12 62 TYR A C 1
ATOM 483 O O . TYR A 1 62 ? 15.774 18.563 -10.411 1.00 93.12 62 TYR A O 1
ATOM 491 N N . SER A 1 63 ? 17.039 17.185 -9.176 1.00 92.44 63 SER A N 1
ATOM 492 C CA . SER A 1 63 ? 17.699 18.258 -8.429 1.00 92.44 63 SER A CA 1
ATOM 493 C C . SER A 1 63 ? 18.558 19.145 -9.328 1.00 92.44 63 SER A C 1
ATOM 495 O O . SER A 1 63 ? 18.668 20.341 -9.069 1.00 92.44 63 SER A O 1
ATOM 497 N N . TRP A 1 64 ? 19.157 18.591 -10.388 1.00 93.62 64 TRP A N 1
ATOM 498 C CA . TRP A 1 64 ? 19.927 19.360 -11.366 1.00 93.62 64 TRP A CA 1
ATOM 499 C C . TRP A 1 64 ? 19.099 20.497 -11.966 1.00 93.62 64 TRP A C 1
ATOM 501 O O . TRP A 1 64 ? 19.526 21.655 -11.920 1.00 93.62 64 TRP A O 1
ATOM 511 N N . PHE A 1 65 ? 17.905 20.157 -12.456 1.00 91.88 65 PHE A N 1
ATOM 512 C CA . PHE A 1 65 ? 16.988 21.093 -13.097 1.00 91.88 65 PHE A CA 1
ATOM 513 C C . PHE A 1 65 ? 16.228 21.955 -12.092 1.00 91.88 65 PHE A C 1
ATOM 515 O O . PHE A 1 65 ? 16.050 23.147 -12.325 1.00 91.88 65 PHE A O 1
ATOM 522 N N . LYS A 1 66 ? 15.812 21.411 -10.942 1.00 89.69 66 LYS A N 1
ATOM 523 C CA . LYS A 1 66 ? 15.094 22.189 -9.917 1.00 89.69 66 LYS A CA 1
ATOM 524 C C . LYS A 1 66 ? 15.916 23.374 -9.399 1.00 89.69 66 LYS A C 1
ATOM 526 O O . LYS A 1 66 ? 15.353 24.419 -9.093 1.00 89.69 66 LYS A O 1
ATOM 531 N N . CYS A 1 67 ? 17.232 23.212 -9.269 1.00 87.06 67 CYS A N 1
ATOM 532 C CA . CYS A 1 67 ? 18.097 24.222 -8.660 1.00 87.06 67 CYS A CA 1
ATOM 533 C C . CYS A 1 67 ? 18.404 25.433 -9.557 1.00 87.06 67 CYS A C 1
ATOM 535 O O . CYS A 1 67 ? 18.983 26.392 -9.055 1.00 87.06 67 CYS A O 1
ATOM 537 N N . SER A 1 68 ? 18.090 25.405 -10.857 1.00 88.94 68 SER A N 1
ATOM 538 C CA . SER A 1 68 ? 18.449 26.500 -11.763 1.00 88.94 68 SER A CA 1
ATOM 539 C C . SER A 1 68 ? 17.458 26.632 -12.922 1.00 88.94 68 SER A C 1
ATOM 541 O O . SER A 1 68 ? 17.408 25.739 -13.769 1.00 88.94 68 SER A O 1
ATOM 543 N N . PRO A 1 69 ? 16.726 27.758 -13.010 1.00 88.12 69 PRO A N 1
ATOM 544 C CA . PRO A 1 69 ? 15.902 28.076 -14.174 1.00 88.12 69 PRO A CA 1
ATOM 545 C C . PRO A 1 69 ? 16.714 28.130 -15.474 1.00 88.12 69 PRO A C 1
ATOM 547 O O . PRO A 1 69 ? 16.274 27.591 -16.479 1.00 88.12 69 PRO A O 1
ATOM 550 N N . ALA A 1 70 ? 17.940 28.668 -15.431 1.00 89.50 70 ALA A N 1
ATOM 551 C CA . ALA A 1 70 ? 18.825 28.727 -16.598 1.00 89.50 70 ALA A CA 1
ATOM 552 C C . ALA A 1 70 ? 19.130 27.331 -17.171 1.00 89.50 70 ALA A C 1
ATOM 554 O O . ALA A 1 70 ? 19.125 27.141 -18.378 1.00 89.50 70 ALA A O 1
ATOM 555 N N . ARG A 1 71 ? 19.309 26.315 -16.315 1.00 90.75 71 ARG A N 1
ATOM 556 C CA . ARG A 1 71 ? 19.500 24.926 -16.776 1.00 90.75 71 ARG A CA 1
ATOM 557 C C . ARG A 1 71 ? 18.248 24.331 -17.411 1.00 90.75 71 ARG A C 1
ATOM 559 O O . ARG A 1 71 ? 18.368 23.473 -18.279 1.00 90.75 71 ARG A O 1
ATOM 566 N N . GLN A 1 72 ? 17.065 24.730 -16.944 1.00 88.62 72 GLN A N 1
ATOM 567 C CA . GLN A 1 72 ? 15.802 24.309 -17.552 1.00 88.62 72 GLN A CA 1
ATOM 568 C C . GLN A 1 72 ? 15.639 24.941 -18.934 1.00 88.62 72 GLN A C 1
ATOM 570 O O . GLN A 1 72 ? 15.233 24.249 -19.859 1.00 88.62 72 GLN A O 1
ATOM 575 N N . GLU A 1 73 ? 16.001 26.217 -19.073 1.00 88.69 73 GLU A N 1
ATOM 576 C CA . GLU A 1 73 ? 15.992 26.943 -20.344 1.00 88.69 73 GLU A CA 1
ATOM 577 C C . GLU A 1 73 ? 17.005 26.359 -21.340 1.00 88.69 73 GLU A C 1
ATOM 579 O O . GLU A 1 73 ? 16.620 26.008 -22.451 1.00 88.69 73 GLU A O 1
ATOM 584 N N . ASP A 1 74 ? 18.257 26.132 -20.919 1.00 90.31 74 ASP A N 1
ATOM 585 C CA . ASP A 1 74 ? 19.281 25.470 -21.742 1.00 90.31 74 ASP A CA 1
ATOM 586 C C . ASP A 1 74 ? 18.783 24.116 -22.276 1.00 90.31 74 ASP A C 1
ATOM 588 O O . ASP A 1 74 ? 18.923 23.805 -23.457 1.00 90.31 74 ASP A O 1
ATOM 592 N N . PHE A 1 75 ? 18.187 23.298 -21.404 1.00 89.31 75 PHE A N 1
ATOM 593 C CA . PHE A 1 75 ? 17.676 21.983 -21.782 1.00 89.31 75 PHE A CA 1
ATOM 594 C C . PHE A 1 75 ? 16.453 22.072 -22.694 1.00 89.31 75 PHE A C 1
ATOM 596 O O . PHE A 1 75 ? 16.340 21.287 -23.632 1.00 89.31 75 PHE A O 1
ATOM 603 N N . LYS A 1 76 ? 15.565 23.045 -22.462 1.00 86.12 76 LYS A N 1
ATOM 604 C CA . LYS A 1 76 ? 14.414 23.304 -23.330 1.00 86.12 76 LYS A CA 1
ATOM 605 C C . LYS A 1 76 ? 14.854 23.668 -24.748 1.00 86.12 76 LYS A C 1
ATOM 607 O O . LYS A 1 76 ? 14.308 23.110 -25.692 1.00 86.12 76 LYS A O 1
ATOM 612 N N . ASN A 1 77 ? 15.874 24.510 -24.896 1.00 86.12 77 ASN A N 1
ATOM 613 C CA . ASN A 1 77 ? 16.405 24.874 -26.212 1.00 86.12 77 ASN A CA 1
ATOM 614 C C . ASN A 1 77 ? 16.912 23.638 -26.980 1.00 86.12 77 ASN A C 1
ATOM 616 O O . ASN A 1 77 ? 16.652 23.497 -28.169 1.00 86.12 77 ASN A O 1
ATOM 620 N N . ILE A 1 78 ? 17.556 22.687 -26.293 1.00 84.19 78 ILE A N 1
ATOM 621 C CA . ILE A 1 78 ? 17.993 21.421 -26.911 1.00 84.19 78 ILE A CA 1
ATOM 622 C C . ILE A 1 78 ? 16.805 20.515 -27.253 1.00 84.19 78 ILE A C 1
ATOM 624 O O . ILE A 1 78 ? 16.823 19.846 -28.285 1.00 84.19 78 ILE A O 1
ATOM 628 N N . ILE A 1 79 ? 15.764 20.477 -26.413 1.00 82.44 79 ILE A N 1
ATOM 629 C CA . ILE A 1 79 ? 14.522 19.768 -26.750 1.00 82.44 79 ILE A CA 1
ATOM 630 C C . ILE A 1 79 ? 13.932 20.342 -28.038 1.00 82.44 79 ILE A C 1
ATOM 632 O O . ILE A 1 79 ? 13.583 19.568 -28.919 1.00 82.44 79 ILE A O 1
ATOM 636 N N . GLU A 1 80 ? 13.855 21.665 -28.181 1.00 80.44 80 GLU A N 1
ATOM 637 C CA . GLU A 1 80 ? 13.327 22.310 -29.390 1.00 80.44 80 GLU A CA 1
ATOM 638 C C . GLU A 1 80 ? 14.156 21.982 -30.644 1.00 80.44 80 GLU A C 1
ATOM 640 O O . GLU A 1 80 ? 13.580 21.800 -31.717 1.00 80.44 80 GLU A O 1
ATOM 645 N N . GLU A 1 81 ? 15.479 21.835 -30.511 1.00 77.69 81 GLU A N 1
ATOM 646 C CA . GLU A 1 81 ? 16.369 21.416 -31.603 1.00 77.69 81 GLU A CA 1
ATOM 647 C C . GLU A 1 81 ? 16.192 19.941 -32.010 1.00 77.69 81 GLU A C 1
ATOM 649 O O . GLU A 1 81 ? 16.333 19.612 -33.190 1.00 77.69 81 GLU A O 1
ATOM 654 N N . ILE A 1 82 ? 15.907 19.047 -31.056 1.00 75.62 82 ILE A N 1
ATOM 655 C CA . ILE A 1 82 ? 15.823 17.594 -31.290 1.00 75.62 82 ILE A CA 1
ATOM 656 C C . ILE A 1 82 ? 14.392 17.157 -31.628 1.00 75.62 82 ILE A C 1
ATOM 658 O O . ILE A 1 82 ? 14.177 16.463 -32.621 1.00 75.62 82 ILE A O 1
ATOM 662 N N . ASP A 1 83 ? 13.425 17.527 -30.789 1.00 71.56 83 ASP A N 1
ATOM 663 C CA . ASP A 1 83 ? 12.002 17.236 -30.955 1.00 71.56 83 ASP A CA 1
ATOM 664 C C . ASP A 1 83 ? 11.146 18.141 -30.047 1.00 71.56 83 ASP A C 1
ATOM 666 O O . ASP A 1 83 ? 10.936 17.871 -28.860 1.00 71.56 83 ASP A O 1
ATOM 670 N N . SER A 1 84 ? 10.583 19.197 -30.638 1.00 66.38 84 SER A N 1
ATOM 671 C CA . SER A 1 84 ? 9.681 20.139 -29.957 1.00 66.38 84 SER A CA 1
ATOM 672 C C . SER A 1 84 ? 8.456 19.493 -29.279 1.00 66.38 84 SER A C 1
ATOM 674 O O . SER A 1 84 ? 7.881 20.088 -28.369 1.00 66.38 84 SER A O 1
ATOM 676 N N . ALA A 1 85 ? 8.057 18.270 -29.658 1.00 67.56 85 ALA A N 1
ATOM 677 C CA . ALA A 1 85 ? 6.936 17.563 -29.035 1.00 67.56 85 ALA A CA 1
ATOM 678 C C . ALA A 1 85 ? 7.300 16.883 -27.695 1.00 67.56 85 ALA A C 1
ATOM 680 O O . ALA A 1 85 ? 6.409 16.400 -26.987 1.00 67.56 85 ALA A O 1
ATOM 681 N N . LEU A 1 86 ? 8.587 16.845 -27.319 1.00 65.38 86 LEU A N 1
ATOM 682 C CA . LEU A 1 86 ? 9.083 16.184 -26.106 1.00 65.38 86 LEU A CA 1
ATOM 683 C C . LEU A 1 86 ? 9.137 17.078 -24.861 1.00 65.38 86 LEU A C 1
ATOM 685 O O . LEU A 1 86 ? 9.595 16.591 -23.827 1.00 65.38 86 LEU A O 1
ATOM 689 N N . GLU A 1 87 ? 8.670 18.335 -24.907 1.00 65.50 87 GLU A N 1
ATOM 690 C CA . GLU A 1 87 ? 8.780 19.280 -23.782 1.00 65.50 87 GLU A CA 1
ATOM 691 C C . GLU A 1 87 ? 8.051 18.774 -22.521 1.00 65.50 87 GLU A C 1
ATOM 693 O O . GLU A 1 87 ? 6.867 19.016 -22.276 1.00 65.50 87 GLU A O 1
ATOM 698 N N . LYS A 1 88 ? 8.784 18.026 -21.694 1.00 71.50 88 LYS A N 1
ATOM 699 C CA . LYS A 1 88 ? 8.260 17.328 -20.528 1.00 71.50 88 LYS A CA 1
ATOM 700 C C . LYS A 1 88 ? 9.210 17.511 -19.353 1.00 71.50 88 LYS A C 1
ATOM 702 O O . LYS A 1 88 ? 10.286 16.923 -19.292 1.00 71.50 88 LYS A O 1
ATOM 707 N N . THR A 1 89 ? 8.762 18.240 -18.338 1.00 78.81 89 THR A N 1
ATOM 708 C CA . THR A 1 89 ? 9.534 18.453 -17.105 1.00 78.81 89 THR A CA 1
ATOM 709 C C . THR A 1 89 ? 9.983 17.137 -16.459 1.00 78.81 89 THR A C 1
ATOM 711 O O . THR A 1 89 ? 9.245 16.145 -16.435 1.00 78.81 89 THR A O 1
ATOM 714 N N . ILE A 1 90 ? 11.202 17.109 -15.915 1.00 83.50 90 ILE A N 1
ATOM 715 C CA . ILE A 1 90 ? 11.664 15.962 -15.127 1.00 83.50 90 ILE A CA 1
ATOM 716 C C . ILE A 1 90 ? 10.828 15.875 -13.851 1.00 83.50 90 ILE A C 1
ATOM 718 O O . ILE A 1 90 ? 10.656 16.852 -13.120 1.00 83.50 90 ILE A O 1
ATOM 722 N N . LEU A 1 91 ? 10.290 14.687 -13.592 1.00 84.12 91 LEU A N 1
ATOM 723 C CA . LEU A 1 91 ? 9.408 14.437 -12.461 1.00 84.12 91 LEU A CA 1
ATOM 724 C C . LEU A 1 91 ? 10.216 14.182 -11.183 1.00 84.12 91 LEU A C 1
ATOM 726 O O . LEU A 1 91 ? 11.251 13.517 -11.208 1.00 84.12 91 LEU A O 1
ATOM 730 N N . TYR A 1 92 ? 9.711 14.672 -10.050 1.00 82.25 92 TYR A N 1
ATOM 731 C CA . TYR A 1 92 ? 10.276 14.345 -8.743 1.00 82.25 92 TYR A CA 1
ATOM 732 C C . TYR A 1 92 ? 10.004 12.882 -8.383 1.00 82.25 92 TYR A C 1
ATOM 734 O O . TYR A 1 92 ? 8.860 12.425 -8.433 1.00 82.25 92 TYR A O 1
ATOM 742 N N . PHE A 1 93 ? 11.042 12.172 -7.942 1.00 80.25 93 PHE A N 1
ATOM 743 C CA . PHE A 1 93 ? 10.903 10.847 -7.349 1.00 80.25 93 PHE A CA 1
ATOM 744 C C . PHE A 1 93 ? 10.809 10.930 -5.818 1.00 80.25 93 PHE A C 1
ATOM 746 O O . PHE A 1 93 ? 11.717 11.425 -5.153 1.00 80.25 93 PHE A O 1
ATOM 753 N N . SER A 1 94 ? 9.725 10.393 -5.251 1.00 75.56 94 SER A N 1
ATOM 754 C CA . SER A 1 94 ? 9.571 10.232 -3.804 1.00 75.56 94 SER A CA 1
ATOM 755 C C . SER A 1 94 ? 10.049 8.848 -3.359 1.00 75.56 94 SER A C 1
ATOM 757 O O . SER A 1 94 ? 9.446 7.832 -3.702 1.00 75.56 94 SER A O 1
ATOM 759 N N . ILE A 1 95 ? 11.085 8.812 -2.516 1.00 66.88 95 ILE A N 1
ATOM 760 C CA . ILE A 1 95 ? 11.665 7.569 -1.969 1.00 66.88 95 ILE A CA 1
ATOM 761 C C . ILE A 1 95 ? 10.651 6.793 -1.107 1.00 66.88 95 ILE A C 1
ATOM 763 O O . ILE A 1 95 ? 10.783 5.581 -0.922 1.00 66.88 95 ILE A O 1
ATOM 767 N N . THR A 1 96 ? 9.632 7.476 -0.575 1.00 64.81 96 THR A N 1
ATOM 768 C CA . THR A 1 96 ? 8.569 6.862 0.231 1.00 64.81 96 THR A CA 1
ATOM 769 C C . THR A 1 96 ? 7.417 6.321 -0.616 1.00 64.81 96 THR A C 1
ATOM 771 O O . THR A 1 96 ? 6.668 5.482 -0.128 1.00 64.81 96 THR A O 1
ATOM 774 N N . ARG A 1 97 ? 7.289 6.725 -1.891 1.00 69.31 97 ARG A N 1
ATOM 775 C CA . ARG A 1 97 ? 6.193 6.322 -2.791 1.00 69.31 97 ARG A CA 1
ATOM 776 C C . ARG A 1 97 ? 6.714 5.804 -4.125 1.00 69.31 97 ARG A C 1
ATOM 778 O O . ARG A 1 97 ? 6.657 6.473 -5.157 1.00 69.31 97 ARG A O 1
ATOM 785 N N . TRP A 1 98 ? 7.148 4.548 -4.114 1.00 71.12 98 TRP A N 1
ATOM 786 C CA . TRP A 1 98 ? 7.715 3.890 -5.291 1.00 71.12 98 TRP A CA 1
ATOM 787 C C . TRP A 1 98 ? 6.719 3.670 -6.446 1.00 71.12 98 TRP A C 1
ATOM 789 O O . TRP A 1 98 ? 7.187 3.397 -7.546 1.00 71.12 98 TRP A O 1
ATOM 799 N N . VAL A 1 99 ? 5.396 3.876 -6.264 1.00 67.56 99 VAL A N 1
ATOM 800 C CA . VAL A 1 99 ? 4.412 3.883 -7.387 1.00 67.56 99 VAL A CA 1
ATOM 801 C C . VAL A 1 99 ? 4.875 4.855 -8.468 1.00 67.56 99 VAL A C 1
ATOM 803 O O . VAL A 1 99 ? 4.704 4.634 -9.659 1.00 67.56 99 VAL A O 1
ATOM 806 N N . LEU A 1 100 ? 5.466 5.974 -8.049 1.00 76.50 100 LEU A N 1
ATOM 807 C CA . LEU A 1 100 ? 5.858 7.029 -8.966 1.00 76.50 100 LEU A CA 1
ATOM 808 C C . LEU A 1 100 ? 7.136 6.687 -9.736 1.00 76.50 100 LEU A C 1
ATOM 810 O O . LEU A 1 100 ? 7.396 7.338 -10.742 1.00 76.50 100 LEU A O 1
ATOM 814 N N . MET A 1 101 ? 7.906 5.673 -9.317 1.00 85.62 101 MET A N 1
ATOM 815 C CA . MET A 1 101 ? 9.172 5.322 -9.965 1.00 85.62 101 MET A CA 1
ATOM 816 C C . MET A 1 101 ? 8.973 5.013 -11.448 1.00 85.62 101 MET A C 1
ATOM 818 O O . MET A 1 101 ? 9.704 5.560 -12.266 1.00 85.62 101 MET A O 1
ATOM 822 N N . GLY A 1 102 ? 7.957 4.217 -11.804 1.00 87.69 102 GLY A N 1
ATOM 823 C CA . GLY A 1 102 ? 7.660 3.894 -13.203 1.00 87.69 102 GLY A CA 1
ATOM 824 C C . GLY A 1 102 ? 7.445 5.151 -14.044 1.00 87.69 102 GLY A C 1
ATOM 825 O O . GLY A 1 102 ? 8.089 5.331 -15.074 1.00 87.69 102 GLY A O 1
ATOM 826 N N . LYS A 1 103 ? 6.635 6.095 -13.544 1.00 88.44 103 LYS A N 1
ATOM 827 C CA . LYS A 1 103 ? 6.379 7.384 -14.211 1.00 88.44 103 LYS A CA 1
ATOM 828 C C . LYS A 1 103 ? 7.648 8.224 -14.376 1.00 88.44 103 LYS A C 1
ATOM 830 O O . LYS A 1 103 ? 7.848 8.802 -15.441 1.00 88.44 103 LYS A O 1
ATOM 835 N N . VAL A 1 104 ? 8.499 8.296 -13.347 1.00 91.50 104 VAL A N 1
ATOM 836 C CA . VAL A 1 104 ? 9.766 9.046 -13.410 1.00 91.50 104 VAL A CA 1
ATOM 837 C C . VAL A 1 104 ? 10.734 8.395 -14.398 1.00 91.50 104 VAL A C 1
ATOM 839 O O . VAL A 1 104 ? 11.253 9.074 -15.278 1.00 91.50 104 VAL A O 1
ATOM 842 N N . VAL A 1 105 ? 10.942 7.081 -14.304 1.00 93.81 105 VAL A N 1
ATOM 843 C CA . VAL A 1 105 ? 11.855 6.343 -15.187 1.00 93.81 105 VAL A CA 1
ATOM 844 C C . VAL A 1 105 ? 11.389 6.417 -16.638 1.00 93.81 105 VAL A C 1
ATOM 846 O O . VAL A 1 105 ? 12.202 6.697 -17.513 1.00 93.81 105 VAL A O 1
ATOM 849 N N . ASN A 1 106 ? 10.092 6.261 -16.905 1.00 92.75 106 ASN A N 1
ATOM 850 C CA . ASN A 1 106 ? 9.541 6.409 -18.252 1.00 92.75 106 ASN A CA 1
ATOM 851 C C . ASN A 1 106 ? 9.780 7.809 -18.814 1.00 92.75 106 ASN A C 1
ATOM 853 O O . ASN A 1 106 ? 10.252 7.934 -19.937 1.00 92.75 106 ASN A O 1
ATOM 857 N N . ARG A 1 107 ? 9.544 8.859 -18.017 1.00 92.00 107 ARG A N 1
ATOM 858 C CA . ARG A 1 107 ? 9.821 10.249 -18.411 1.00 92.00 107 ARG A CA 1
ATOM 859 C C . ARG A 1 107 ? 11.290 10.477 -18.772 1.00 92.00 107 ARG A C 1
ATOM 861 O O . ARG A 1 107 ? 11.581 11.259 -19.674 1.00 92.00 107 ARG A O 1
ATOM 868 N N . ILE A 1 108 ? 12.201 9.830 -18.048 1.00 94.19 108 ILE A N 1
ATOM 869 C CA . ILE A 1 108 ? 13.640 9.893 -18.317 1.00 94.19 108 ILE A CA 1
ATOM 870 C C . ILE A 1 108 ? 13.979 9.131 -19.599 1.00 94.19 108 ILE A C 1
ATOM 872 O O . ILE A 1 108 ? 14.732 9.639 -20.420 1.00 94.19 108 ILE A O 1
ATOM 876 N N . LEU A 1 109 ? 13.417 7.935 -19.788 1.00 94.62 109 LEU A N 1
ATOM 877 C CA . LEU A 1 109 ? 13.649 7.117 -20.979 1.00 94.62 109 LEU A CA 1
ATOM 878 C C . LEU A 1 109 ? 13.109 7.775 -22.257 1.00 94.62 109 LEU A C 1
ATOM 880 O O . LEU A 1 109 ? 13.772 7.696 -23.286 1.00 94.62 109 LEU A O 1
ATOM 884 N N . GLU A 1 110 ? 11.960 8.457 -22.184 1.00 92.06 110 GLU A N 1
ATOM 885 C CA . GLU A 1 110 ? 11.394 9.259 -23.283 1.00 92.06 110 GLU A CA 1
ATOM 886 C C . GLU A 1 110 ? 12.334 10.383 -23.738 1.00 92.06 110 GLU A C 1
ATOM 888 O O . GLU A 1 110 ? 12.346 10.730 -24.911 1.00 92.06 110 GLU A O 1
ATOM 893 N N . GLN A 1 111 ? 13.123 10.939 -22.816 1.00 91.50 111 GLN A N 1
ATOM 894 C CA . GLN A 1 111 ? 14.057 12.039 -23.072 1.00 91.50 111 GLN A CA 1
ATOM 895 C C . GLN A 1 111 ? 15.517 11.574 -23.046 1.00 91.50 111 GLN A C 1
ATOM 897 O O . GLN A 1 111 ? 16.417 12.398 -22.903 1.00 91.50 111 GLN A O 1
ATOM 902 N N . TRP A 1 112 ? 15.779 10.265 -23.136 1.00 93.25 112 TRP A N 1
ATOM 903 C CA . TRP A 1 112 ? 17.117 9.721 -22.893 1.00 93.25 112 TRP A CA 1
ATOM 904 C C . TRP A 1 112 ? 18.161 10.324 -23.828 1.00 93.25 112 TRP A C 1
ATOM 906 O O . TRP A 1 112 ? 19.222 10.734 -23.370 1.00 93.25 112 TRP A O 1
ATOM 916 N N . ASP A 1 113 ? 17.862 10.387 -25.124 1.00 91.19 113 ASP A N 1
ATOM 917 C CA . ASP A 1 113 ? 18.835 10.833 -26.120 1.00 91.19 113 ASP A CA 1
ATOM 918 C C . ASP A 1 113 ? 19.099 12.348 -25.992 1.00 91.19 113 ASP A C 1
ATOM 920 O O . ASP A 1 113 ? 20.255 12.765 -26.009 1.00 91.19 113 ASP A O 1
ATOM 924 N N . THR A 1 114 ? 18.069 13.156 -25.708 1.00 91.25 114 THR A N 1
ATOM 925 C CA . THR A 1 114 ? 18.203 14.588 -25.371 1.00 91.25 114 THR A CA 1
ATOM 926 C C . THR A 1 114 ? 19.003 14.803 -24.084 1.00 91.25 114 THR A C 1
ATOM 928 O O . THR A 1 114 ? 19.858 15.684 -24.011 1.00 91.25 114 THR A O 1
ATOM 931 N N . LEU A 1 115 ? 18.759 13.993 -23.049 1.00 94.44 115 LEU A N 1
ATOM 932 C CA . LEU A 1 115 ? 19.512 14.043 -21.796 1.00 94.44 115 LEU A CA 1
ATOM 933 C C . LEU A 1 115 ? 20.981 13.681 -22.027 1.00 94.44 115 LEU A C 1
ATOM 935 O O . LEU A 1 115 ? 21.867 14.372 -21.526 1.00 94.44 115 LEU A O 1
ATOM 939 N N . SER A 1 116 ? 21.248 12.627 -22.798 1.00 94.75 116 SER A N 1
ATOM 940 C CA . SER A 1 116 ? 22.601 12.257 -23.203 1.00 94.75 116 SER A CA 1
ATOM 941 C C . SER A 1 116 ? 23.277 13.402 -23.956 1.00 94.75 116 SER A C 1
ATOM 943 O O . SER A 1 116 ? 24.408 13.739 -23.625 1.00 94.75 116 SER A O 1
ATOM 945 N N . ASP A 1 117 ? 22.596 14.052 -24.895 1.00 92.69 117 ASP A N 1
ATOM 946 C CA . ASP A 1 117 ? 23.156 15.179 -25.640 1.00 92.69 117 ASP A CA 1
ATOM 947 C C . ASP A 1 117 ? 23.477 16.385 -24.736 1.00 92.69 117 ASP A C 1
ATOM 949 O O . ASP A 1 117 ? 24.596 16.907 -24.742 1.00 92.69 117 ASP A O 1
ATOM 953 N N . TYR A 1 118 ? 22.543 16.759 -23.858 1.00 94.38 118 TYR A N 1
ATOM 954 C CA . TYR A 1 118 ? 22.727 17.860 -22.915 1.00 94.38 118 TYR A CA 1
ATOM 955 C C . TYR A 1 118 ? 23.906 17.620 -21.960 1.00 94.38 118 TYR A C 1
ATOM 957 O O . TYR A 1 118 ? 24.789 18.470 -21.817 1.00 94.38 118 TYR A O 1
ATOM 965 N N . PHE A 1 119 ? 23.955 16.451 -21.314 1.00 95.88 119 PHE A N 1
ATOM 966 C CA . PHE A 1 119 ? 24.968 16.160 -20.298 1.00 95.88 119 PHE A CA 1
ATOM 967 C C . PHE A 1 119 ? 26.321 15.732 -20.874 1.00 95.88 119 PHE A C 1
ATOM 969 O O . PHE A 1 119 ? 27.344 15.997 -20.244 1.00 95.88 119 PHE A O 1
ATOM 976 N N . LEU A 1 120 ? 26.357 15.060 -22.028 1.00 95.56 120 LEU A N 1
ATOM 977 C CA . LEU A 1 120 ? 27.594 14.502 -22.586 1.00 95.56 120 LEU A CA 1
ATOM 978 C C . LEU A 1 120 ? 28.237 15.396 -23.652 1.00 95.56 120 LEU A C 1
ATOM 980 O O . LEU A 1 120 ? 29.445 15.274 -23.854 1.00 95.56 120 LEU A O 1
ATOM 984 N N . ARG A 1 121 ? 27.473 16.293 -24.294 1.00 93.75 121 ARG A N 1
ATOM 985 C CA . ARG A 1 121 ? 27.965 17.191 -25.353 1.00 93.75 121 ARG A CA 1
ATOM 986 C C . ARG A 1 121 ? 27.804 18.667 -24.993 1.00 93.75 121 ARG A C 1
ATOM 988 O O . ARG A 1 121 ? 28.806 19.362 -24.841 1.00 93.75 121 ARG A O 1
ATOM 995 N N . PHE A 1 122 ? 26.574 19.145 -24.793 1.00 94.25 122 PHE A N 1
ATOM 996 C CA . PHE A 1 122 ? 26.310 20.578 -24.594 1.00 94.25 122 PHE A CA 1
ATOM 997 C C . PHE A 1 122 ? 27.007 21.149 -23.355 1.00 94.25 122 PHE A C 1
ATOM 999 O O . PHE A 1 122 ? 27.711 22.152 -23.456 1.00 94.25 122 PHE A O 1
ATOM 1006 N N . LEU A 1 123 ? 26.839 20.526 -22.183 1.00 94.62 123 LEU A N 1
ATOM 1007 C CA . LEU A 1 123 ? 27.425 21.035 -20.942 1.00 94.62 123 LEU A CA 1
ATOM 1008 C C . LEU A 1 123 ? 28.966 21.109 -21.006 1.00 94.62 123 LEU A C 1
ATOM 1010 O O . LEU A 1 123 ? 29.505 22.170 -20.682 1.00 94.62 123 LEU A O 1
ATOM 1014 N N . PRO A 1 124 ? 29.688 20.061 -21.457 1.00 94.12 124 PRO A N 1
ATOM 1015 C CA . PRO A 1 124 ? 31.130 20.147 -21.696 1.00 94.12 124 PRO A CA 1
ATOM 1016 C C . PRO A 1 124 ? 31.563 21.249 -22.668 1.00 94.12 124 PRO A C 1
ATOM 1018 O O . PRO A 1 124 ? 32.573 21.903 -22.418 1.00 94.12 124 PRO A O 1
ATOM 1021 N N . GLU A 1 125 ? 30.831 21.450 -23.766 1.00 93.69 125 GLU A N 1
ATOM 1022 C CA . GLU A 1 125 ? 31.224 22.376 -24.837 1.00 93.69 125 GLU A CA 1
ATOM 1023 C C . GLU A 1 125 ? 30.860 23.835 -24.547 1.00 93.69 125 GLU A C 1
ATOM 1025 O O . GLU A 1 125 ? 31.621 24.747 -24.871 1.00 93.69 125 GLU A O 1
ATOM 1030 N N . LYS A 1 126 ? 29.675 24.072 -23.976 1.00 92.06 126 LYS A N 1
ATOM 1031 C CA . LYS A 1 126 ? 29.060 25.403 -23.866 1.00 92.06 126 LYS A CA 1
ATOM 1032 C C . LYS A 1 126 ? 29.016 25.931 -22.438 1.00 92.06 126 LYS A C 1
ATOM 1034 O O . LYS A 1 126 ? 29.032 27.142 -22.249 1.00 92.06 126 LYS A O 1
ATOM 1039 N N . GLN A 1 127 ? 28.972 25.048 -21.439 1.00 89.81 127 GLN A N 1
ATOM 1040 C CA . GLN A 1 127 ? 28.778 25.409 -20.029 1.00 89.81 127 GLN A CA 1
ATOM 1041 C C . GLN A 1 127 ? 29.797 24.729 -19.077 1.00 89.81 127 GLN A C 1
ATOM 1043 O O . GLN A 1 127 ? 29.408 24.206 -18.026 1.00 89.81 127 GLN A O 1
ATOM 1048 N N . PRO A 1 128 ? 31.117 24.745 -19.368 1.00 89.00 128 PRO A N 1
ATOM 1049 C CA . PRO A 1 128 ? 32.120 24.000 -18.594 1.00 89.00 128 PRO A CA 1
ATOM 1050 C C . PRO A 1 128 ? 32.244 24.471 -17.134 1.00 89.00 128 PRO A C 1
ATOM 1052 O O . PRO A 1 128 ? 32.617 23.703 -16.247 1.00 89.00 128 PRO A O 1
ATOM 1055 N N . SER A 1 129 ? 31.898 25.729 -16.853 1.00 89.12 129 SER A N 1
ATOM 1056 C CA . SER A 1 129 ? 31.872 26.281 -15.495 1.00 89.12 129 SER A CA 1
ATOM 1057 C C . SER A 1 129 ? 30.792 25.642 -14.616 1.00 89.12 129 SER A C 1
ATOM 1059 O O . SER A 1 129 ? 31.005 25.493 -13.416 1.00 89.12 129 SER A O 1
ATOM 1061 N N . GLN A 1 130 ? 29.660 25.218 -15.192 1.00 85.62 130 GLN A N 1
ATOM 1062 C CA . GLN A 1 130 ? 28.547 24.625 -14.441 1.00 85.62 130 GLN A CA 1
ATOM 1063 C C . GLN A 1 130 ? 28.842 23.201 -13.942 1.00 85.62 130 GLN A C 1
ATOM 1065 O O . GLN A 1 130 ? 28.203 22.730 -12.992 1.00 85.62 130 GLN A O 1
ATOM 1070 N N . ILE A 1 131 ? 29.787 22.515 -14.590 1.00 90.81 131 ILE A N 1
ATOM 1071 C CA . ILE A 1 131 ? 30.110 21.106 -14.333 1.00 90.81 131 ILE A CA 1
ATOM 1072 C C . ILE A 1 131 ? 31.378 20.910 -13.497 1.00 90.81 131 ILE A C 1
ATOM 1074 O O . ILE A 1 131 ? 31.616 19.813 -12.996 1.00 90.81 131 ILE A O 1
ATOM 1078 N N . ARG A 1 132 ? 32.192 21.954 -13.316 1.00 88.94 132 ARG A N 1
ATOM 1079 C CA . ARG A 1 132 ? 33.440 21.868 -12.554 1.00 88.94 132 ARG A CA 1
ATOM 1080 C C . ARG A 1 132 ? 33.165 21.474 -11.099 1.00 88.94 132 ARG A C 1
ATOM 1082 O O . ARG A 1 132 ? 32.378 22.126 -10.421 1.00 88.94 132 ARG A O 1
ATOM 1089 N N . GLU A 1 133 ? 33.834 20.414 -10.636 1.00 88.31 133 GLU A N 1
ATOM 1090 C CA . GLU A 1 133 ? 33.753 19.894 -9.256 1.00 88.31 133 GLU A CA 1
ATOM 1091 C C . GLU A 1 133 ? 32.319 19.554 -8.800 1.00 88.31 133 GLU A C 1
ATOM 1093 O O . GLU A 1 133 ? 31.985 19.578 -7.613 1.00 88.31 133 GLU A O 1
ATOM 1098 N N . ASN A 1 134 ? 31.450 19.203 -9.750 1.00 91.75 134 ASN A N 1
ATOM 1099 C CA . ASN A 1 134 ? 30.043 18.957 -9.488 1.00 91.75 134 ASN A CA 1
ATOM 1100 C C . ASN A 1 134 ? 29.735 17.453 -9.454 1.00 91.75 134 ASN A C 1
ATOM 1102 O O . ASN A 1 134 ? 29.389 16.845 -10.464 1.00 91.75 134 ASN A O 1
ATOM 1106 N N . LYS A 1 135 ? 29.765 16.867 -8.250 1.00 93.38 135 LYS A N 1
ATOM 1107 C CA . LYS A 1 135 ? 29.491 15.431 -8.035 1.00 93.38 135 LYS A CA 1
ATOM 1108 C C . LYS A 1 135 ? 28.171 14.953 -8.649 1.00 93.38 135 LYS A C 1
ATOM 1110 O O . LYS A 1 135 ? 28.081 13.822 -9.112 1.00 93.38 135 LYS A O 1
ATOM 1115 N N . ARG A 1 136 ? 27.137 15.803 -8.655 1.00 94.25 136 ARG A N 1
ATOM 1116 C CA . ARG A 1 136 ? 25.830 15.470 -9.242 1.00 94.25 136 ARG A CA 1
ATOM 1117 C C . ARG A 1 136 ? 25.932 15.309 -10.754 1.00 94.25 136 ARG A C 1
ATOM 1119 O O . ARG A 1 136 ? 25.360 14.373 -11.302 1.00 94.25 136 ARG A O 1
ATOM 1126 N N . TYR A 1 137 ? 26.665 16.203 -11.414 1.00 95.19 137 TYR A N 1
ATOM 1127 C CA . TYR A 1 137 ? 26.958 16.068 -12.837 1.00 95.19 137 TYR A CA 1
ATOM 1128 C C . TYR A 1 137 ? 27.735 14.777 -13.115 1.00 95.19 137 TYR A C 1
ATOM 1130 O O . TYR A 1 137 ? 27.338 14.025 -14.000 1.00 95.19 137 TYR A O 1
ATOM 1138 N N . ASP A 1 138 ? 28.772 14.479 -12.326 1.00 94.75 138 ASP A N 1
ATOM 1139 C CA . ASP A 1 138 ? 29.583 13.268 -12.509 1.00 94.75 138 ASP A CA 1
ATOM 1140 C C . ASP A 1 138 ? 28.743 11.986 -12.384 1.00 94.75 138 ASP A C 1
ATOM 1142 O O . ASP A 1 138 ? 28.845 11.089 -13.224 1.00 94.75 138 ASP A O 1
ATOM 1146 N N . ASN A 1 139 ? 27.850 11.927 -11.389 1.00 95.00 139 ASN A N 1
ATOM 1147 C CA . ASN A 1 139 ? 26.911 10.818 -11.208 1.00 95.00 139 ASN A CA 1
ATOM 1148 C C . ASN A 1 139 ? 25.975 10.654 -12.416 1.00 95.00 139 ASN A C 1
ATOM 1150 O O . ASN A 1 139 ? 25.826 9.549 -12.940 1.00 95.00 139 ASN A O 1
ATOM 1154 N N . ILE A 1 140 ? 25.350 11.747 -12.874 1.00 96.56 140 ILE A N 1
ATOM 1155 C CA . ILE A 1 140 ? 24.430 11.732 -14.022 1.00 96.56 140 ILE A CA 1
ATOM 1156 C C . ILE A 1 140 ? 25.170 11.301 -15.292 1.00 96.56 140 ILE A C 1
ATOM 1158 O O . ILE A 1 140 ? 24.704 10.416 -16.012 1.00 96.56 140 ILE A O 1
ATOM 1162 N N . LYS A 1 141 ? 26.351 11.876 -15.538 1.00 96.44 141 LYS A N 1
ATOM 1163 C CA . LYS A 1 141 ? 27.208 11.557 -16.681 1.00 96.44 141 LYS A CA 1
ATOM 1164 C C . LYS A 1 141 ? 27.570 10.075 -16.714 1.00 96.44 141 LYS A C 1
ATOM 1166 O O . LYS A 1 141 ? 27.482 9.457 -17.775 1.00 96.44 141 LYS A O 1
ATOM 1171 N N . LEU A 1 142 ? 27.950 9.499 -15.573 1.00 95.44 142 LEU A N 1
ATOM 1172 C CA . LEU A 1 142 ? 28.293 8.080 -15.463 1.00 95.44 142 LEU A CA 1
ATOM 1173 C C . LEU A 1 142 ? 27.121 7.188 -15.883 1.00 95.44 142 LEU A C 1
ATOM 1175 O O . LEU A 1 142 ? 27.310 6.228 -16.630 1.00 95.44 142 LEU A O 1
ATOM 1179 N N . VAL A 1 143 ? 25.906 7.518 -15.439 1.00 96.69 143 VAL A N 1
ATOM 1180 C CA . VAL A 1 143 ? 24.702 6.755 -15.786 1.00 96.69 143 VAL A CA 1
ATOM 1181 C C . VAL A 1 143 ? 24.369 6.899 -17.272 1.00 96.69 143 VAL A C 1
ATOM 1183 O O . VAL A 1 143 ? 24.172 5.884 -17.938 1.00 96.69 143 VAL A O 1
ATOM 1186 N N . LEU A 1 144 ? 24.358 8.123 -17.808 1.00 96.62 144 LEU A N 1
ATOM 1187 C CA . LEU A 1 144 ? 24.010 8.393 -19.211 1.00 96.62 144 LEU A CA 1
ATOM 1188 C C . LEU A 1 144 ? 25.032 7.838 -20.214 1.00 96.62 144 LEU A C 1
ATOM 1190 O O . LEU A 1 144 ? 24.666 7.554 -21.352 1.00 96.62 144 LEU A O 1
ATOM 1194 N N . SER A 1 145 ? 26.289 7.654 -19.800 1.00 95.25 145 SER A N 1
ATOM 1195 C CA . SER A 1 145 ? 27.352 7.083 -20.645 1.00 95.25 145 SER A CA 1
ATOM 1196 C C . SER A 1 145 ? 27.343 5.548 -20.689 1.00 95.25 145 SER A C 1
ATOM 1198 O O . SER A 1 145 ? 28.108 4.953 -21.445 1.00 95.25 145 SER A O 1
ATOM 1200 N N . SER A 1 146 ? 26.530 4.885 -19.861 1.00 95.00 146 SER A N 1
ATOM 1201 C CA . SER A 1 146 ? 26.558 3.431 -19.678 1.00 95.00 146 SER A CA 1
ATOM 1202 C C . SER A 1 146 ? 25.374 2.738 -20.356 1.00 95.00 146 SER A C 1
ATOM 1204 O O . SER A 1 146 ? 24.213 2.939 -19.988 1.00 95.00 146 SER A O 1
ATOM 1206 N N . ASN A 1 147 ? 25.668 1.829 -21.292 1.00 95.38 147 ASN A N 1
ATOM 1207 C CA . ASN A 1 147 ? 24.653 0.972 -21.915 1.00 95.38 147 ASN A CA 1
ATOM 1208 C C . ASN A 1 147 ? 23.928 0.106 -20.874 1.00 95.38 147 ASN A C 1
ATOM 1210 O O . ASN A 1 147 ? 22.709 -0.062 -20.950 1.00 95.38 147 ASN A O 1
ATOM 1214 N N . LEU A 1 148 ? 24.656 -0.394 -19.867 1.00 96.50 148 LEU A N 1
ATOM 1215 C CA . LEU A 1 148 ? 24.082 -1.175 -18.771 1.00 96.50 148 LEU A CA 1
ATOM 1216 C C . LEU A 1 148 ? 23.037 -0.374 -17.992 1.00 96.50 148 LEU A C 1
ATOM 1218 O O . LEU A 1 148 ? 21.993 -0.923 -17.646 1.00 96.50 148 LEU A O 1
ATOM 1222 N N . SER A 1 149 ? 23.272 0.918 -17.764 1.00 96.19 149 SER A N 1
ATOM 1223 C CA . SER A 1 149 ? 22.308 1.793 -17.093 1.00 96.19 149 SER A CA 1
ATOM 1224 C C . SER A 1 149 ? 21.026 1.974 -17.907 1.00 96.19 149 SER A C 1
ATOM 1226 O O . SER A 1 149 ? 19.932 1.855 -17.352 1.00 96.19 149 SER A O 1
ATOM 1228 N N . LYS A 1 150 ? 21.133 2.188 -19.229 1.00 97.00 150 LYS A N 1
ATOM 1229 C CA . LYS A 1 150 ? 19.959 2.292 -20.119 1.00 97.00 150 LYS A CA 1
ATOM 1230 C C . LYS A 1 150 ? 19.149 0.990 -20.119 1.00 97.00 150 LYS A C 1
ATOM 1232 O O . LYS A 1 150 ? 17.920 1.026 -20.029 1.00 97.00 150 LYS A O 1
ATOM 1237 N N . VAL A 1 151 ? 19.825 -0.164 -20.165 1.00 97.94 151 VAL A N 1
ATOM 1238 C CA . VAL A 1 151 ? 19.191 -1.492 -20.054 1.00 97.94 151 VAL A CA 1
ATOM 1239 C C . VAL A 1 151 ? 18.504 -1.661 -18.694 1.00 97.94 151 VAL A C 1
ATOM 1241 O O . VAL A 1 151 ? 17.346 -2.073 -18.640 1.00 97.94 151 VAL A O 1
ATOM 1244 N N . ALA A 1 152 ? 19.183 -1.311 -17.600 1.00 97.25 152 ALA A N 1
ATOM 1245 C CA . ALA A 1 152 ? 18.650 -1.406 -16.243 1.00 97.25 152 ALA A CA 1
ATOM 1246 C C . ALA A 1 152 ? 17.384 -0.557 -16.054 1.00 97.25 152 ALA A C 1
ATOM 1248 O O . ALA A 1 152 ? 16.393 -1.052 -15.522 1.00 97.25 152 ALA A O 1
ATOM 1249 N N . LEU A 1 153 ? 17.374 0.688 -16.539 1.00 96.88 153 LEU A N 1
ATOM 1250 C CA . LEU A 1 153 ? 16.203 1.566 -16.463 1.00 96.88 153 LEU A CA 1
ATOM 1251 C C . LEU A 1 153 ? 15.016 1.027 -17.270 1.00 96.88 153 LEU A C 1
ATOM 1253 O O . LEU A 1 153 ? 13.887 1.078 -16.789 1.00 96.88 153 LEU A O 1
ATOM 1257 N N . ASN A 1 154 ? 15.255 0.445 -18.450 1.00 97.62 154 ASN A N 1
ATOM 1258 C CA . ASN A 1 154 ? 14.194 -0.214 -19.221 1.00 97.62 154 ASN A CA 1
ATOM 1259 C C . ASN A 1 154 ? 13.617 -1.434 -18.490 1.00 97.62 154 ASN A C 1
ATOM 1261 O O . ASN A 1 154 ? 12.405 -1.649 -18.513 1.00 97.62 154 ASN A O 1
ATOM 1265 N N . PHE A 1 155 ? 14.454 -2.199 -17.787 1.00 97.31 155 PHE A N 1
ATOM 1266 C CA . PHE A 1 155 ? 13.977 -3.298 -16.950 1.00 97.31 155 PHE A CA 1
ATOM 1267 C C . PHE A 1 155 ? 13.169 -2.801 -15.743 1.00 97.31 155 PHE A C 1
ATOM 1269 O O . PHE A 1 155 ? 12.135 -3.379 -15.416 1.00 97.31 155 PHE A O 1
ATOM 1276 N N . VAL A 1 156 ? 13.593 -1.708 -15.104 1.00 95.38 156 VAL A N 1
ATOM 1277 C CA . VAL A 1 156 ? 12.842 -1.074 -14.008 1.00 95.38 156 VAL A CA 1
ATOM 1278 C C . VAL A 1 156 ? 11.483 -0.563 -14.485 1.00 95.38 156 VAL A C 1
ATOM 1280 O O . VAL A 1 156 ? 10.478 -0.835 -13.833 1.00 95.38 156 VAL A O 1
ATOM 1283 N N . SER A 1 157 ? 11.442 0.110 -15.638 1.00 95.19 157 SER A N 1
ATOM 1284 C CA . SER A 1 157 ? 10.202 0.513 -16.316 1.00 95.19 157 SER A CA 1
ATOM 1285 C C . SER A 1 157 ? 9.280 -0.693 -16.535 1.00 95.19 157 SER A C 1
ATOM 1287 O O . SER A 1 157 ? 8.127 -0.669 -16.106 1.00 95.19 157 SER A O 1
ATOM 1289 N N . TYR A 1 158 ? 9.815 -1.794 -17.078 1.00 95.75 158 TYR A N 1
ATOM 1290 C CA . TYR A 1 158 ? 9.069 -3.039 -17.262 1.00 95.75 158 TYR A CA 1
ATOM 1291 C C . TYR A 1 158 ? 8.476 -3.578 -15.951 1.00 95.75 158 TYR A C 1
ATOM 1293 O O . TYR A 1 158 ? 7.289 -3.912 -15.929 1.00 95.75 158 TYR A O 1
ATOM 1301 N N . LEU A 1 159 ? 9.269 -3.649 -14.871 1.00 94.12 159 LEU A N 1
ATOM 1302 C CA . LEU A 1 159 ? 8.790 -4.108 -13.564 1.00 94.12 159 LEU A CA 1
ATOM 1303 C C . LEU A 1 159 ? 7.627 -3.242 -13.069 1.00 94.12 159 LEU A C 1
ATOM 1305 O O . LEU A 1 159 ? 6.591 -3.784 -12.684 1.00 94.12 159 LEU A O 1
ATOM 1309 N N . CYS A 1 160 ? 7.778 -1.915 -13.086 1.00 92.44 160 CYS A N 1
ATOM 1310 C CA . CYS A 1 160 ? 6.723 -1.004 -12.646 1.00 92.44 160 CYS A CA 1
ATOM 1311 C C . CYS A 1 160 ? 5.434 -1.227 -13.448 1.00 92.44 160 CYS A C 1
ATOM 1313 O O . CYS A 1 160 ? 4.418 -1.601 -12.864 1.00 92.44 160 CYS A O 1
ATOM 1315 N N . GLU A 1 161 ? 5.507 -1.119 -14.777 1.00 90.62 161 GLU A N 1
ATOM 1316 C CA . GLU A 1 161 ? 4.336 -1.160 -15.661 1.00 90.62 161 GLU A CA 1
ATOM 1317 C C . GLU A 1 161 ? 3.599 -2.510 -15.627 1.00 90.62 161 GLU A C 1
ATOM 1319 O O . GLU A 1 161 ? 2.370 -2.551 -15.637 1.00 90.62 161 GLU A O 1
ATOM 1324 N N . ASN A 1 162 ? 4.332 -3.630 -15.594 1.00 90.19 162 ASN A N 1
ATOM 1325 C CA . ASN A 1 162 ? 3.753 -4.953 -15.868 1.00 90.19 162 ASN A CA 1
ATOM 1326 C C . ASN A 1 162 ? 3.480 -5.791 -14.615 1.00 90.19 162 ASN A C 1
ATOM 1328 O O . ASN A 1 162 ? 2.791 -6.810 -14.696 1.00 90.19 162 ASN A O 1
ATOM 1332 N N . ILE A 1 163 ? 4.040 -5.408 -13.467 1.00 90.44 163 ILE A N 1
ATOM 1333 C CA . ILE A 1 163 ? 3.939 -6.199 -12.236 1.00 90.44 163 ILE A CA 1
ATOM 1334 C C . ILE A 1 163 ? 3.312 -5.385 -11.107 1.00 90.44 163 ILE A C 1
ATOM 1336 O O . ILE A 1 163 ? 2.428 -5.894 -10.419 1.00 90.44 163 ILE A O 1
ATOM 1340 N N . PHE A 1 164 ? 3.750 -4.141 -10.903 1.00 91.69 164 PHE A N 1
ATOM 1341 C CA . PHE A 1 164 ? 3.420 -3.388 -9.691 1.00 91.69 164 PHE A CA 1
ATOM 1342 C C . PHE A 1 164 ? 2.284 -2.374 -9.880 1.00 91.69 164 PHE A C 1
ATOM 1344 O O . PHE A 1 164 ? 1.408 -2.280 -9.016 1.00 91.69 164 PHE A O 1
ATOM 1351 N N . ASP A 1 165 ? 2.262 -1.639 -10.993 1.00 88.31 165 ASP A N 1
ATOM 1352 C CA . ASP A 1 165 ? 1.385 -0.475 -11.173 1.00 88.31 165 ASP A CA 1
ATOM 1353 C C . ASP A 1 165 ? -0.101 -0.834 -11.116 1.00 88.31 165 ASP A C 1
ATOM 1355 O O . ASP A 1 165 ? -0.872 -0.106 -10.485 1.00 88.31 165 ASP A O 1
ATOM 1359 N N . ARG A 1 166 ? -0.505 -1.976 -11.696 1.00 88.38 166 ARG A N 1
ATOM 1360 C CA . ARG A 1 166 ? -1.898 -2.454 -11.638 1.00 88.38 166 ARG A CA 1
ATOM 1361 C C . ARG A 1 166 ? -2.366 -2.602 -10.193 1.00 88.38 166 ARG A C 1
ATOM 1363 O O . ARG A 1 166 ? -3.358 -1.989 -9.815 1.00 88.38 166 ARG A O 1
ATOM 1370 N N . PHE A 1 167 ? -1.648 -3.386 -9.387 1.00 91.81 167 PHE A N 1
ATOM 1371 C CA . PHE A 1 167 ? -2.033 -3.658 -8.001 1.00 91.81 167 PHE A CA 1
ATOM 1372 C C . PHE A 1 167 ? -2.059 -2.365 -7.177 1.00 91.81 167 PHE A C 1
ATOM 1374 O O . PHE A 1 167 ? -3.034 -2.063 -6.492 1.00 91.81 167 PHE A O 1
ATOM 1381 N N . LEU A 1 168 ? -0.991 -1.571 -7.274 1.00 89.25 168 LEU A N 1
ATOM 1382 C CA . LEU A 1 168 ? -0.822 -0.366 -6.468 1.00 89.25 168 LEU A CA 1
ATOM 1383 C C . LEU A 1 168 ? -1.846 0.718 -6.810 1.00 89.25 168 LEU A C 1
ATOM 1385 O O . LEU A 1 168 ? -2.377 1.350 -5.904 1.00 89.25 168 LEU A O 1
ATOM 1389 N N . THR A 1 169 ? -2.144 0.920 -8.094 1.00 86.31 169 THR A N 1
ATOM 1390 C CA . THR A 1 169 ? -3.129 1.920 -8.524 1.00 86.31 169 THR A CA 1
ATOM 1391 C C . THR A 1 169 ? -4.546 1.472 -8.177 1.00 86.31 169 THR A C 1
ATOM 1393 O O . THR A 1 169 ? -5.353 2.284 -7.732 1.00 86.31 169 THR A O 1
ATOM 1396 N N . TYR A 1 170 ? -4.849 0.179 -8.330 1.00 88.62 170 TYR A N 1
ATOM 1397 C CA . TYR A 1 170 ? -6.194 -0.341 -8.102 1.00 88.62 170 TYR A CA 1
ATOM 1398 C C . TYR A 1 170 ? -6.629 -0.215 -6.636 1.00 88.62 170 TYR A C 1
ATOM 1400 O O . TYR A 1 170 ? -7.682 0.354 -6.340 1.00 88.62 170 TYR A O 1
ATOM 1408 N N . PHE A 1 171 ? -5.771 -0.630 -5.698 1.00 90.31 171 PHE A N 1
ATOM 1409 C CA . PHE A 1 171 ? -6.076 -0.563 -4.263 1.00 90.31 171 PHE A CA 1
ATOM 1410 C C . PHE A 1 171 ? -5.917 0.835 -3.642 1.00 90.31 171 PHE A C 1
ATOM 1412 O O . PHE A 1 171 ? -6.174 0.999 -2.451 1.00 90.31 171 PHE A O 1
ATOM 1419 N N . GLN A 1 172 ? -5.543 1.855 -4.423 1.00 85.94 172 GLN A N 1
ATOM 1420 C CA . GLN A 1 172 ? -5.583 3.260 -3.990 1.00 85.94 172 GLN A CA 1
ATOM 1421 C C . GLN A 1 172 ? -6.964 3.920 -4.140 1.00 85.94 172 GLN A C 1
ATOM 1423 O O . GLN A 1 172 ? -7.160 5.038 -3.644 1.00 85.94 172 GLN A O 1
ATOM 1428 N N . SER A 1 173 ? -7.911 3.250 -4.804 1.00 85.56 173 SER A N 1
ATOM 1429 C CA . SER A 1 173 ? -9.274 3.750 -5.007 1.00 85.56 173 SER A CA 1
ATOM 1430 C C . SER A 1 173 ? -10.068 3.908 -3.697 1.00 85.56 173 SER A C 1
ATOM 1432 O O . SER A 1 173 ? -9.695 3.368 -2.655 1.00 85.56 173 SER A O 1
ATOM 1434 N N . GLU A 1 174 ? -11.144 4.703 -3.764 1.00 82.94 174 GLU A N 1
ATOM 1435 C CA . GLU A 1 174 ? -12.104 4.949 -2.668 1.00 82.94 174 GLU A CA 1
ATOM 1436 C C . GLU A 1 174 ? -13.190 3.866 -2.564 1.00 82.94 174 GLU A C 1
ATOM 1438 O O . GLU A 1 174 ? -13.956 3.852 -1.606 1.00 82.94 174 GLU A O 1
ATOM 1443 N N . GLU A 1 175 ? -13.278 2.972 -3.548 1.00 88.75 175 GLU A N 1
ATOM 1444 C CA . GLU A 1 175 ? -14.333 1.963 -3.624 1.00 88.75 175 GLU A CA 1
ATOM 1445 C C . GLU A 1 175 ? -14.021 0.762 -2.712 1.00 88.75 175 GLU A C 1
ATOM 1447 O O . GLU A 1 175 ? -12.848 0.434 -2.513 1.00 88.75 175 GLU A O 1
ATOM 1452 N N . PRO A 1 176 ? -15.029 0.052 -2.169 1.00 92.06 176 PRO A N 1
ATOM 1453 C CA . PRO A 1 176 ? -14.785 -1.136 -1.353 1.00 92.06 176 PRO A CA 1
ATOM 1454 C C . PRO A 1 176 ? -14.202 -2.295 -2.182 1.00 92.06 176 PRO A C 1
ATOM 1456 O O . PRO A 1 176 ? -14.912 -2.981 -2.917 1.00 92.06 176 PRO A O 1
ATOM 1459 N N . LEU A 1 177 ? -12.904 -2.577 -2.037 1.00 93.75 177 LEU A N 1
ATOM 1460 C CA . LEU A 1 177 ? -12.204 -3.596 -2.840 1.00 93.75 177 LEU A CA 1
ATOM 1461 C C . LEU A 1 177 ? -11.783 -4.844 -2.053 1.00 93.75 177 LEU A C 1
ATOM 1463 O O . LEU A 1 177 ? -11.051 -5.692 -2.568 1.00 93.75 177 LEU A O 1
ATOM 1467 N N . ILE A 1 178 ? -12.254 -5.002 -0.813 1.00 93.06 178 ILE A N 1
ATOM 1468 C CA . ILE A 1 178 ? -11.828 -6.105 0.063 1.00 93.06 178 ILE A CA 1
ATOM 1469 C C . ILE A 1 178 ? -12.096 -7.498 -0.540 1.00 93.06 178 ILE A C 1
ATOM 1471 O O . ILE A 1 178 ? -11.304 -8.419 -0.349 1.00 93.06 178 ILE A O 1
ATOM 1475 N N . HIS A 1 179 ? -13.160 -7.628 -1.337 1.00 94.44 179 HIS A N 1
ATOM 1476 C CA . HIS A 1 179 ? -13.546 -8.857 -2.033 1.00 94.44 179 HIS A CA 1
ATOM 1477 C C . HIS A 1 179 ? -12.553 -9.299 -3.124 1.00 94.44 179 HIS A C 1
ATOM 1479 O O . HIS A 1 179 ? -12.456 -10.488 -3.417 1.00 94.44 179 HIS A O 1
ATOM 1485 N N . LEU A 1 180 ? -11.776 -8.373 -3.698 1.00 94.75 180 LEU A N 1
ATOM 1486 C CA . LEU A 1 180 ? -10.792 -8.659 -4.754 1.00 94.75 180 LEU A CA 1
ATOM 1487 C C . LEU A 1 180 ? -9.364 -8.782 -4.222 1.00 94.75 180 LEU A C 1
ATOM 1489 O O . LEU A 1 180 ? -8.494 -9.341 -4.891 1.00 94.75 180 LEU A O 1
ATOM 1493 N N . LEU A 1 181 ? -9.119 -8.286 -3.008 1.00 94.50 181 LEU A N 1
ATOM 1494 C CA . LEU A 1 181 ? -7.788 -8.160 -2.426 1.00 94.50 181 LEU A CA 1
ATOM 1495 C C . LEU A 1 181 ? -7.008 -9.478 -2.413 1.00 94.50 181 LEU A C 1
ATOM 1497 O O . LEU A 1 181 ? -5.860 -9.515 -2.855 1.00 94.50 181 LEU A O 1
ATOM 1501 N N . TYR A 1 182 ? -7.621 -10.567 -1.940 1.00 95.31 182 TYR A N 1
ATOM 1502 C CA . TYR A 1 182 ? -6.956 -11.872 -1.899 1.00 95.31 182 TYR A CA 1
ATOM 1503 C C . TYR A 1 182 ? -6.545 -12.346 -3.291 1.00 95.31 182 TYR A C 1
ATOM 1505 O O . TYR A 1 182 ? -5.401 -12.756 -3.495 1.00 95.31 182 TYR A O 1
ATOM 1513 N N . ASN A 1 183 ? -7.460 -12.245 -4.255 1.00 94.50 183 ASN A N 1
ATOM 1514 C CA . ASN A 1 183 ? -7.224 -12.734 -5.601 1.00 94.50 183 ASN A CA 1
ATOM 1515 C C . ASN A 1 183 ? -6.106 -11.949 -6.297 1.00 94.50 183 ASN A C 1
ATOM 1517 O O . ASN A 1 183 ? -5.194 -12.543 -6.872 1.00 94.50 183 ASN A O 1
ATOM 1521 N N . GLU A 1 184 ? -6.120 -10.621 -6.188 1.00 95.38 184 GLU A N 1
ATOM 1522 C CA . GLU A 1 184 ? -5.087 -9.773 -6.788 1.00 95.38 184 GLU A CA 1
ATOM 1523 C C . GLU A 1 184 ? -3.712 -9.984 -6.125 1.00 95.38 184 GLU A C 1
ATOM 1525 O O . GLU A 1 184 ? -2.694 -9.985 -6.820 1.00 95.38 184 GLU A O 1
ATOM 1530 N N . MET A 1 185 ? -3.649 -10.249 -4.810 1.00 95.56 185 MET A N 1
ATOM 1531 C CA . MET A 1 185 ? -2.389 -10.614 -4.141 1.00 95.56 185 MET A CA 1
ATOM 1532 C C . MET A 1 185 ? -1.824 -11.940 -4.668 1.00 95.56 185 MET A C 1
ATOM 1534 O O . MET A 1 185 ? -0.624 -12.037 -4.939 1.00 95.56 185 MET A O 1
ATOM 1538 N N . VAL A 1 186 ? -2.680 -12.955 -4.835 1.00 95.69 186 VAL A N 1
ATOM 1539 C CA . VAL A 1 186 ? -2.300 -14.259 -5.400 1.00 95.69 186 VAL A CA 1
ATOM 1540 C C . VAL A 1 186 ? -1.807 -14.102 -6.837 1.00 95.69 186 VAL A C 1
ATOM 1542 O O . VAL A 1 186 ? -0.741 -14.620 -7.173 1.00 95.69 186 VAL A O 1
ATOM 1545 N N . HIS A 1 187 ? -2.535 -13.355 -7.669 1.00 94.12 187 HIS A N 1
ATOM 1546 C CA . HIS A 1 187 ? -2.163 -13.095 -9.060 1.00 94.12 187 HIS A CA 1
ATOM 1547 C C . HIS A 1 187 ? -0.819 -12.380 -9.172 1.00 94.12 187 HIS A C 1
ATOM 1549 O O . HIS A 1 187 ? 0.047 -12.819 -9.930 1.00 94.12 187 HIS A O 1
ATOM 1555 N N . MET A 1 188 ? -0.607 -11.321 -8.390 1.00 94.94 188 MET A N 1
ATOM 1556 C CA . MET A 1 188 ? 0.650 -10.578 -8.396 1.00 94.94 188 MET A CA 1
ATOM 1557 C C . MET A 1 188 ? 1.826 -11.457 -7.947 1.00 94.94 188 MET A C 1
ATOM 1559 O O . MET A 1 188 ? 2.866 -11.478 -8.608 1.00 94.94 188 MET A O 1
ATOM 1563 N N . TYR A 1 189 ? 1.667 -12.226 -6.863 1.00 95.69 189 TYR A N 1
ATOM 1564 C CA . TYR A 1 189 ? 2.727 -13.121 -6.394 1.00 95.69 189 TYR A CA 1
ATOM 1565 C C . TYR A 1 189 ? 3.045 -14.214 -7.423 1.00 95.69 189 TYR A C 1
ATOM 1567 O O . TYR A 1 189 ? 4.211 -14.472 -7.723 1.00 95.69 189 TYR A O 1
ATOM 1575 N N . LYS A 1 190 ? 2.015 -14.798 -8.045 1.00 94.62 190 LYS A N 1
ATOM 1576 C CA . LYS A 1 190 ? 2.173 -15.770 -9.130 1.00 94.62 190 LYS A CA 1
ATOM 1577 C C . LYS A 1 190 ? 2.885 -15.169 -10.349 1.00 94.62 190 LYS A C 1
ATOM 1579 O O . LYS A 1 190 ? 3.754 -15.830 -10.911 1.00 94.62 190 LYS A O 1
ATOM 1584 N N . ASN A 1 191 ? 2.573 -13.925 -10.724 1.00 93.75 191 ASN A N 1
ATOM 1585 C CA . ASN A 1 191 ? 3.223 -13.210 -11.830 1.00 93.75 191 ASN A CA 1
ATOM 1586 C C . ASN A 1 191 ? 4.729 -13.004 -11.573 1.00 93.75 191 ASN A C 1
ATOM 1588 O O . ASN A 1 191 ? 5.554 -13.270 -12.448 1.00 93.75 191 ASN A O 1
ATOM 1592 N N . ILE A 1 192 ? 5.107 -12.633 -10.343 1.00 95.38 192 ILE A N 1
ATOM 1593 C CA . ILE A 1 192 ? 6.517 -12.566 -9.927 1.00 95.38 192 ILE A CA 1
ATOM 1594 C C . ILE A 1 192 ? 7.205 -13.922 -10.096 1.00 95.38 192 ILE A C 1
ATOM 1596 O O . ILE A 1 192 ? 8.259 -13.994 -10.720 1.00 95.38 192 ILE A O 1
ATOM 1600 N N . LEU A 1 193 ? 6.616 -15.002 -9.577 1.00 95.06 193 LEU A N 1
ATOM 1601 C CA . LEU A 1 193 ? 7.220 -16.335 -9.656 1.00 95.06 193 LEU A CA 1
ATOM 1602 C C . LEU A 1 193 ? 7.391 -16.797 -11.114 1.00 95.06 193 LEU A C 1
ATOM 1604 O O . LEU A 1 193 ? 8.470 -17.245 -11.497 1.00 95.06 193 LEU A O 1
ATOM 1608 N N . LEU A 1 194 ? 6.369 -16.610 -11.955 1.00 94.44 194 LEU A N 1
ATOM 1609 C CA . LEU A 1 194 ? 6.409 -16.941 -13.387 1.00 94.44 194 LEU A CA 1
ATOM 1610 C C . LEU A 1 194 ? 7.386 -16.070 -14.195 1.00 94.44 194 LEU A C 1
ATOM 1612 O O . LEU A 1 194 ? 7.694 -16.397 -15.342 1.00 94.44 194 LEU A O 1
ATOM 1616 N N . SER A 1 195 ? 7.889 -14.974 -13.622 1.00 95.38 195 SER A N 1
ATOM 1617 C CA . SER A 1 195 ? 8.849 -14.102 -14.302 1.00 95.38 195 SER A CA 1
ATOM 1618 C C . SER A 1 195 ? 10.259 -14.697 -14.371 1.00 95.38 195 SER A C 1
ATOM 1620 O O . SER A 1 195 ? 11.034 -14.311 -15.250 1.00 95.38 195 SER A O 1
ATOM 1622 N N . PHE A 1 196 ? 10.596 -15.638 -13.479 1.00 95.12 196 PHE A N 1
ATOM 1623 C CA . PHE A 1 196 ? 11.932 -16.246 -13.402 1.00 95.12 196 PHE A CA 1
ATOM 1624 C C . PHE A 1 196 ? 11.948 -17.760 -13.143 1.00 95.12 196 PHE A C 1
ATOM 1626 O O . PHE A 1 196 ? 13.015 -18.370 -13.245 1.00 95.12 196 PHE A O 1
ATOM 1633 N N . LEU A 1 197 ? 10.806 -18.381 -12.830 1.00 94.94 197 LEU A N 1
ATOM 1634 C CA . LEU A 1 197 ? 10.668 -19.829 -12.655 1.00 94.94 197 LEU A CA 1
ATOM 1635 C C . LEU A 1 197 ? 9.936 -20.473 -13.828 1.00 94.94 197 LEU A C 1
ATOM 1637 O O . LEU A 1 197 ? 9.090 -19.860 -14.481 1.00 94.94 197 LEU A O 1
ATOM 1641 N N . LYS A 1 198 ? 10.249 -21.746 -14.072 1.00 92.38 198 LYS A N 1
ATOM 1642 C CA . LYS A 1 198 ? 9.553 -22.561 -15.070 1.00 92.38 198 LYS A CA 1
ATOM 1643 C C . LYS A 1 198 ? 8.067 -22.707 -14.699 1.00 92.38 198 LYS A C 1
ATOM 1645 O O . LYS A 1 198 ? 7.777 -22.976 -13.529 1.00 92.38 198 LYS A O 1
ATOM 1650 N N . PRO A 1 199 ? 7.132 -22.599 -15.665 1.00 91.12 199 PRO A N 1
ATOM 1651 C CA . PRO A 1 199 ? 5.699 -22.736 -15.401 1.00 91.12 199 PRO A CA 1
ATOM 1652 C C . PRO A 1 199 ? 5.329 -24.035 -14.681 1.00 91.12 199 PRO A C 1
ATOM 1654 O O . PRO A 1 199 ? 4.517 -24.004 -13.762 1.00 91.12 199 PRO A O 1
ATOM 1657 N N . ASP A 1 200 ? 5.986 -25.150 -15.012 1.00 89.00 200 ASP A N 1
ATOM 1658 C CA . ASP A 1 200 ? 5.727 -26.466 -14.409 1.00 89.00 200 ASP A CA 1
ATOM 1659 C C . ASP A 1 200 ? 5.902 -26.491 -12.882 1.00 89.00 200 ASP A C 1
ATOM 1661 O O . ASP A 1 200 ? 5.228 -27.250 -12.190 1.00 89.00 200 ASP A O 1
ATOM 1665 N N . THR A 1 201 ? 6.746 -25.616 -12.327 1.00 86.31 201 THR A N 1
ATOM 1666 C CA . THR A 1 201 ? 6.956 -25.487 -10.875 1.00 86.31 201 THR A CA 1
ATOM 1667 C C . THR A 1 201 ? 5.737 -24.884 -10.156 1.00 86.31 201 THR A C 1
ATOM 1669 O O . THR A 1 201 ? 5.539 -25.100 -8.952 1.00 86.31 201 THR A O 1
ATOM 1672 N N . ILE A 1 202 ? 4.930 -24.105 -10.884 1.00 88.75 202 ILE A N 1
ATOM 1673 C CA . ILE A 1 202 ? 3.845 -23.254 -10.369 1.00 88.75 202 ILE A CA 1
ATOM 1674 C C . ILE A 1 202 ? 2.468 -23.756 -10.828 1.00 88.75 202 ILE A C 1
ATOM 1676 O O . ILE A 1 202 ? 1.471 -23.517 -10.143 1.00 88.75 202 ILE A O 1
ATOM 1680 N N . ASN A 1 203 ? 2.397 -24.437 -11.974 1.00 81.94 203 ASN A N 1
ATOM 1681 C CA . ASN A 1 203 ? 1.164 -24.965 -12.545 1.00 81.94 203 ASN A CA 1
ATOM 1682 C C . ASN A 1 203 ? 0.387 -25.775 -11.489 1.00 81.94 203 ASN A C 1
ATOM 1684 O O . ASN A 1 203 ? 0.962 -26.546 -10.723 1.00 81.94 203 ASN A O 1
ATOM 1688 N N . ASN A 1 204 ? -0.927 -25.542 -11.422 1.00 83.19 204 ASN A N 1
ATOM 1689 C CA . ASN A 1 204 ? -1.871 -26.108 -10.443 1.00 83.19 204 ASN A CA 1
ATOM 1690 C C . ASN A 1 204 ? -1.763 -25.613 -8.986 1.00 83.19 204 ASN A C 1
ATOM 1692 O O . ASN A 1 204 ? -2.545 -26.062 -8.154 1.00 83.19 204 ASN A O 1
ATOM 1696 N N . LYS A 1 205 ? -0.869 -24.670 -8.659 1.00 89.19 205 LYS A N 1
ATOM 1697 C CA . LYS A 1 205 ? -0.808 -24.044 -7.324 1.00 89.19 205 LYS A CA 1
ATOM 1698 C C . LYS A 1 205 ? -1.534 -22.696 -7.306 1.00 89.19 205 LYS A C 1
ATOM 1700 O O . LYS A 1 205 ? -1.459 -21.920 -8.268 1.00 89.19 205 LYS A O 1
ATOM 1705 N N . SER A 1 206 ? -2.213 -22.399 -6.200 1.00 89.50 206 SER A N 1
ATOM 1706 C CA . SER A 1 206 ? -2.894 -21.121 -5.960 1.00 89.50 206 SER A CA 1
ATOM 1707 C C . SER A 1 206 ? -2.933 -20.787 -4.466 1.00 89.50 206 SER A C 1
ATOM 1709 O O . SER A 1 206 ? -2.698 -21.650 -3.624 1.00 89.50 206 SER A O 1
ATOM 1711 N N . GLY A 1 207 ? -3.219 -19.530 -4.123 1.00 91.44 207 GLY A N 1
ATOM 1712 C CA . GLY A 1 207 ? -3.409 -19.121 -2.732 1.00 91.44 207 GLY A CA 1
ATOM 1713 C C . GLY A 1 207 ? -2.219 -19.465 -1.834 1.00 91.44 207 GLY A C 1
ATOM 1714 O O . GLY A 1 207 ? -1.069 -19.144 -2.144 1.00 91.44 207 GLY A O 1
ATOM 1715 N N . SER A 1 208 ? -2.503 -20.152 -0.727 1.00 92.25 208 SER A N 1
ATOM 1716 C CA . SER A 1 208 ? -1.503 -20.618 0.236 1.00 92.25 208 SER A CA 1
ATOM 1717 C C . SER A 1 208 ? -0.495 -21.611 -0.345 1.00 92.25 208 SER A C 1
ATOM 1719 O O . SER A 1 208 ? 0.634 -21.659 0.137 1.00 92.25 208 SER A O 1
ATOM 1721 N N . ASP A 1 209 ? -0.843 -22.364 -1.393 1.00 92.62 209 ASP A N 1
ATOM 1722 C CA . ASP A 1 209 ? 0.052 -23.375 -1.977 1.00 92.62 209 ASP A CA 1
ATOM 1723 C C . ASP A 1 209 ? 1.287 -22.744 -2.625 1.00 92.62 209 ASP A C 1
ATOM 1725 O O . ASP A 1 209 ? 2.350 -23.365 -2.703 1.00 92.62 209 ASP A O 1
ATOM 1729 N N . LEU A 1 210 ? 1.174 -21.481 -3.050 1.00 93.00 210 LEU A N 1
ATOM 1730 C CA . LEU A 1 210 ? 2.295 -20.715 -3.589 1.00 93.00 210 LEU A CA 1
ATOM 1731 C C . LEU A 1 210 ? 3.380 -20.466 -2.532 1.00 93.00 210 LEU A C 1
ATOM 1733 O O . LEU A 1 210 ? 4.555 -20.366 -2.880 1.00 93.00 210 LEU A O 1
ATOM 1737 N N . LEU A 1 211 ? 3.021 -20.422 -1.243 1.00 91.62 211 LEU A N 1
ATOM 1738 C CA . LEU A 1 211 ? 3.981 -20.242 -0.149 1.00 91.62 211 LEU A CA 1
ATOM 1739 C C . LEU A 1 211 ? 4.896 -21.465 0.023 1.00 91.62 211 LEU A C 1
ATOM 1741 O O . LEU A 1 211 ? 6.002 -21.341 0.545 1.00 91.62 211 LEU A O 1
ATOM 1745 N N . ASN A 1 212 ? 4.487 -22.637 -0.462 1.00 90.25 212 ASN A N 1
ATOM 1746 C CA . ASN A 1 212 ? 5.282 -23.864 -0.365 1.00 90.25 212 ASN A CA 1
ATOM 1747 C C . ASN A 1 212 ? 6.348 -23.971 -1.464 1.00 90.25 212 ASN A C 1
ATOM 1749 O O . ASN A 1 212 ? 7.151 -24.902 -1.465 1.00 90.25 212 ASN A O 1
ATOM 1753 N N . ILE A 1 213 ? 6.378 -23.029 -2.410 1.00 88.50 213 ILE A N 1
ATOM 1754 C CA . ILE A 1 213 ? 7.384 -23.007 -3.468 1.00 88.50 213 ILE A CA 1
ATOM 1755 C C . ILE A 1 213 ? 8.715 -22.535 -2.867 1.00 88.50 213 ILE A C 1
ATOM 1757 O O . ILE A 1 213 ? 8.822 -21.430 -2.327 1.00 88.50 213 ILE A O 1
ATOM 1761 N N . SER A 1 214 ? 9.715 -23.410 -2.942 1.00 84.19 214 SER A N 1
ATOM 1762 C CA . SER A 1 214 ? 11.134 -23.097 -2.763 1.00 84.19 214 SER A CA 1
ATOM 1763 C C . SER A 1 214 ? 11.686 -22.711 -4.127 1.00 84.19 214 SER A C 1
ATOM 1765 O O . SER A 1 214 ? 11.384 -23.380 -5.108 1.00 84.19 214 SER A O 1
ATOM 1767 N N . PHE A 1 215 ? 12.441 -21.621 -4.203 1.00 83.25 215 PHE A N 1
ATOM 1768 C CA . PHE A 1 215 ? 13.006 -21.112 -5.456 1.00 83.25 215 PHE A CA 1
ATOM 1769 C C . PHE A 1 215 ? 14.494 -20.769 -5.336 1.00 83.25 215 PHE A C 1
ATOM 1771 O O . PHE A 1 215 ? 15.052 -20.089 -6.192 1.00 83.25 215 PHE A O 1
ATOM 1778 N N . GLU A 1 216 ? 15.154 -21.307 -4.313 1.00 76.81 216 GLU A N 1
ATOM 1779 C CA . GLU A 1 216 ? 16.600 -21.236 -4.091 1.00 76.81 216 GLU A CA 1
ATOM 1780 C C . GLU A 1 216 ? 17.373 -22.152 -5.066 1.00 76.81 216 GLU A C 1
ATOM 1782 O O . GLU A 1 216 ? 18.582 -22.016 -5.251 1.00 76.81 216 GLU A O 1
ATOM 1787 N N . GLN A 1 217 ? 16.681 -23.099 -5.712 1.00 72.56 217 GLN A N 1
ATOM 1788 C CA . GLN A 1 217 ? 17.271 -24.064 -6.639 1.00 72.56 217 GLN A CA 1
ATOM 1789 C C . GLN A 1 217 ? 17.273 -23.545 -8.083 1.00 72.56 217 GLN A C 1
ATOM 1791 O O . GLN A 1 217 ? 16.227 -23.420 -8.723 1.00 72.56 217 GLN A O 1
ATOM 1796 N N . THR A 1 218 ? 18.467 -23.364 -8.652 1.00 74.56 218 THR A N 1
ATOM 1797 C CA . THR A 1 218 ? 18.664 -22.861 -10.026 1.00 74.56 218 THR A CA 1
ATOM 1798 C C . THR A 1 218 ? 18.055 -23.749 -11.115 1.00 74.56 218 THR A C 1
ATOM 1800 O O . THR A 1 218 ? 17.713 -23.251 -12.183 1.00 74.56 218 THR A O 1
ATOM 1803 N N . VAL A 1 219 ? 17.856 -25.048 -10.863 1.00 76.56 219 VAL A N 1
ATOM 1804 C CA . VAL A 1 219 ? 17.220 -25.994 -11.808 1.00 76.56 219 VAL A CA 1
ATOM 1805 C C . VAL A 1 219 ? 15.786 -25.584 -12.165 1.00 76.56 219 VAL A C 1
ATOM 1807 O O . VAL A 1 219 ? 15.306 -25.860 -13.272 1.00 76.56 219 VAL A O 1
ATOM 1810 N N . GLN A 1 220 ? 15.107 -24.902 -11.242 1.00 82.69 220 GLN A N 1
ATOM 1811 C CA . GLN A 1 220 ? 13.736 -24.432 -11.417 1.00 82.69 220 GLN A CA 1
ATOM 1812 C C . GLN A 1 220 ? 13.662 -23.091 -12.158 1.00 82.69 220 GLN A C 1
ATOM 1814 O O . GLN A 1 220 ? 12.574 -22.672 -12.556 1.00 82.69 220 GLN A O 1
ATOM 1819 N N . TRP A 1 221 ? 14.802 -22.420 -12.349 1.00 89.88 221 TRP A N 1
ATOM 1820 C CA . TRP A 1 221 ? 14.870 -21.109 -12.978 1.00 89.88 221 TRP A CA 1
ATOM 1821 C C . TRP A 1 221 ? 14.772 -21.223 -14.499 1.00 89.88 221 TRP A C 1
ATOM 1823 O O . TRP A 1 221 ? 15.240 -22.181 -15.121 1.00 89.88 221 TRP A O 1
ATOM 1833 N N . THR A 1 222 ? 14.175 -20.209 -15.110 1.00 92.94 222 THR A N 1
ATOM 1834 C CA . THR A 1 222 ? 14.141 -20.050 -16.563 1.00 92.94 222 THR A CA 1
ATOM 1835 C C . THR A 1 222 ? 15.518 -19.688 -17.115 1.00 92.94 222 THR A C 1
ATOM 1837 O O . THR A 1 222 ? 16.335 -19.031 -16.450 1.00 92.94 222 THR A O 1
ATOM 1840 N N . SER A 1 223 ? 15.759 -20.049 -18.373 1.00 94.38 223 SER A N 1
ATOM 1841 C CA . SER A 1 223 ? 16.960 -19.622 -19.094 1.00 94.38 223 SER A CA 1
ATOM 1842 C C . SER A 1 223 ? 17.003 -18.097 -19.299 1.00 94.38 223 SER A C 1
ATOM 1844 O O . SER A 1 223 ? 15.991 -17.404 -19.175 1.00 94.38 223 SER A O 1
ATOM 1846 N N . ASP A 1 224 ? 18.167 -17.552 -19.679 1.00 94.25 224 ASP A N 1
ATOM 1847 C CA . ASP A 1 224 ? 18.307 -16.125 -20.036 1.00 94.25 224 ASP A CA 1
ATOM 1848 C C . ASP A 1 224 ? 17.375 -15.707 -21.182 1.00 94.25 224 ASP A C 1
ATOM 1850 O O . ASP A 1 224 ? 17.024 -14.535 -21.300 1.00 94.25 224 ASP A O 1
ATOM 1854 N N . LYS A 1 225 ? 16.944 -16.645 -22.034 1.00 92.56 225 LYS A N 1
ATOM 1855 C CA . LYS A 1 225 ? 16.018 -16.393 -23.150 1.00 92.56 225 LYS A CA 1
ATOM 1856 C C . LYS A 1 225 ? 14.549 -16.357 -22.732 1.00 92.56 225 LYS A C 1
ATOM 1858 O O . LYS A 1 225 ? 13.746 -15.730 -23.409 1.00 92.56 225 LYS A O 1
ATOM 1863 N N . GLU A 1 226 ? 14.209 -16.990 -21.619 1.00 94.38 226 GLU A N 1
ATOM 1864 C CA . GLU A 1 226 ? 12.822 -17.151 -21.168 1.00 94.38 226 GLU A CA 1
ATOM 1865 C C . GLU A 1 226 ? 12.462 -16.210 -20.019 1.00 94.38 226 GLU A C 1
ATOM 1867 O O . GLU A 1 226 ? 11.295 -15.835 -19.890 1.00 94.38 226 GLU A O 1
ATOM 1872 N N . ILE A 1 227 ? 13.459 -15.793 -19.227 1.00 96.38 227 ILE A N 1
ATOM 1873 C CA . ILE A 1 227 ? 13.268 -14.844 -18.128 1.00 96.38 227 ILE A CA 1
ATOM 1874 C C . ILE A 1 227 ? 12.580 -13.567 -18.623 1.00 96.38 227 ILE A C 1
ATOM 1876 O O . ILE A 1 227 ? 12.905 -13.021 -19.690 1.00 96.38 227 ILE A O 1
ATOM 1880 N N . LYS A 1 228 ? 11.599 -13.095 -17.854 1.00 97.38 228 LYS A N 1
ATOM 1881 C CA . LYS A 1 228 ? 10.788 -11.935 -18.218 1.00 97.38 228 LYS A CA 1
ATOM 1882 C C . LYS A 1 228 ? 11.515 -10.652 -17.830 1.00 97.38 228 LYS A C 1
ATOM 1884 O O . LYS A 1 228 ? 11.781 -10.407 -16.659 1.00 97.38 228 LYS A O 1
ATOM 1889 N N . ILE A 1 229 ? 11.873 -9.851 -18.831 1.00 96.81 229 ILE A N 1
ATOM 1890 C CA . ILE A 1 229 ? 12.588 -8.572 -18.653 1.00 96.81 229 ILE A CA 1
ATOM 1891 C C . ILE A 1 229 ? 11.997 -7.422 -19.483 1.00 96.81 229 ILE A C 1
ATOM 1893 O O . ILE A 1 229 ? 12.505 -6.304 -19.424 1.00 96.81 229 ILE A O 1
ATOM 1897 N N . GLY A 1 230 ? 10.950 -7.696 -20.267 1.00 96.38 230 GLY A N 1
ATOM 1898 C CA . GLY A 1 230 ? 10.345 -6.749 -21.203 1.00 96.38 230 GLY A CA 1
ATOM 1899 C C . GLY A 1 230 ? 11.061 -6.656 -22.556 1.00 96.38 230 GLY A C 1
ATOM 1900 O O . GLY A 1 230 ? 12.270 -6.867 -22.670 1.00 96.38 230 GLY A O 1
ATOM 1901 N N . GLU A 1 231 ? 10.296 -6.318 -23.595 1.00 96.31 231 GLU A N 1
ATOM 1902 C CA . GLU A 1 231 ? 10.786 -6.247 -24.978 1.00 96.31 231 GLU A CA 1
ATOM 1903 C C . GLU A 1 231 ? 11.769 -5.085 -25.193 1.00 96.31 231 GLU A C 1
ATOM 1905 O O . GLU A 1 231 ? 12.799 -5.246 -25.845 1.00 96.31 231 GLU A O 1
ATOM 1910 N N . ARG A 1 232 ? 11.504 -3.921 -24.581 1.00 96.50 232 ARG A N 1
ATOM 1911 C CA . ARG A 1 232 ? 12.410 -2.759 -24.645 1.00 96.50 232 ARG A CA 1
ATOM 1912 C C . ARG A 1 232 ? 13.801 -3.111 -24.108 1.00 96.50 232 ARG A C 1
ATOM 1914 O O . ARG A 1 232 ? 14.806 -2.846 -24.759 1.00 96.50 232 ARG A O 1
ATOM 1921 N N . THR A 1 233 ? 13.853 -3.798 -22.967 1.00 97.75 233 THR A N 1
ATOM 1922 C CA . THR A 1 233 ? 15.096 -4.309 -22.378 1.00 97.75 233 THR A CA 1
ATOM 1923 C C . THR A 1 233 ? 15.768 -5.327 -23.293 1.00 97.75 233 THR A C 1
ATOM 1925 O O . THR A 1 233 ? 16.959 -5.197 -23.565 1.00 97.75 233 THR A O 1
ATOM 1928 N N . ARG A 1 234 ? 15.016 -6.315 -23.813 1.00 97.62 234 ARG A N 1
ATOM 1929 C CA . ARG A 1 234 ? 15.523 -7.362 -24.724 1.00 97.62 234 ARG A CA 1
ATOM 1930 C C . ARG A 1 234 ? 16.260 -6.779 -25.925 1.00 97.62 234 ARG A C 1
ATOM 1932 O O . ARG A 1 234 ? 17.360 -7.241 -26.219 1.00 97.62 234 ARG A O 1
ATOM 1939 N N . LYS A 1 235 ? 15.689 -5.757 -26.567 1.00 97.62 235 LYS A N 1
ATOM 1940 C CA . LYS A 1 235 ? 16.285 -5.074 -27.727 1.00 97.62 235 LYS A CA 1
ATOM 1941 C C . LYS A 1 235 ? 17.618 -4.394 -27.415 1.00 97.62 235 LYS A C 1
ATOM 1943 O O . LYS A 1 235 ? 18.441 -4.257 -28.312 1.00 97.62 235 LYS A O 1
ATOM 1948 N N . LEU A 1 236 ? 17.848 -4.007 -26.160 1.00 97.38 236 LEU A N 1
ATOM 1949 C CA . LEU A 1 236 ? 19.081 -3.356 -25.716 1.00 97.38 236 LEU A CA 1
ATOM 1950 C C . LEU A 1 236 ? 20.132 -4.341 -25.176 1.00 97.38 236 LEU A C 1
ATOM 1952 O O . LEU A 1 236 ? 21.301 -3.997 -25.112 1.00 97.38 236 LEU A O 1
ATOM 1956 N N . ILE A 1 237 ? 19.781 -5.590 -24.849 1.00 97.56 237 ILE A N 1
ATOM 1957 C CA . ILE A 1 237 ? 20.760 -6.608 -24.408 1.00 97.56 237 ILE A CA 1
ATOM 1958 C C . ILE A 1 237 ? 21.943 -6.811 -25.386 1.00 97.56 237 ILE A C 1
ATOM 1960 O O . ILE A 1 237 ? 23.060 -7.063 -24.916 1.00 97.56 237 ILE A O 1
ATOM 1964 N N . PRO A 1 238 ? 21.767 -6.731 -26.722 1.00 97.25 238 PRO A N 1
ATOM 1965 C CA . PRO A 1 238 ? 22.875 -6.780 -27.674 1.00 97.25 238 PRO A CA 1
ATOM 1966 C C . PRO A 1 238 ? 23.927 -5.678 -27.509 1.00 97.25 238 PRO A C 1
ATOM 1968 O O . PRO A 1 238 ? 25.061 -5.907 -27.911 1.00 97.25 238 PRO A O 1
ATOM 1971 N N . THR A 1 239 ? 23.592 -4.528 -26.909 1.00 96.81 239 THR A N 1
ATOM 1972 C CA . THR A 1 239 ? 24.536 -3.410 -26.716 1.00 96.81 239 THR A CA 1
ATOM 1973 C C . THR A 1 239 ? 25.495 -3.620 -25.542 1.00 96.81 239 THR A C 1
ATOM 1975 O O . THR A 1 239 ? 26.459 -2.867 -25.395 1.00 96.81 239 THR A O 1
ATOM 1978 N N . LEU A 1 240 ? 25.237 -4.635 -24.709 1.00 97.38 240 LEU A N 1
ATOM 1979 C CA . LEU A 1 240 ? 26.081 -5.019 -23.581 1.00 97.38 240 LEU A CA 1
ATOM 1980 C C . LEU A 1 240 ? 27.174 -5.990 -24.012 1.00 97.38 240 LEU A C 1
ATOM 1982 O O . LEU A 1 240 ? 26.925 -6.915 -24.797 1.00 97.38 240 LEU A O 1
ATOM 1986 N N . ASN A 1 241 ? 28.354 -5.845 -23.410 1.00 96.50 241 ASN A N 1
ATOM 1987 C CA . ASN A 1 241 ? 29.407 -6.844 -23.543 1.00 96.50 241 ASN A CA 1
ATOM 1988 C C . ASN A 1 241 ? 29.051 -8.141 -22.780 1.00 96.50 241 ASN A C 1
ATOM 1990 O O . ASN A 1 241 ? 28.033 -8.237 -22.086 1.00 96.50 241 ASN A O 1
ATOM 1994 N N . PHE A 1 242 ? 29.876 -9.180 -22.936 1.00 95.44 242 PHE A N 1
ATOM 1995 C CA . PHE A 1 242 ? 29.606 -10.497 -22.354 1.00 95.44 242 PHE A CA 1
ATOM 1996 C C . PHE A 1 242 ? 29.485 -10.466 -20.819 1.00 95.44 242 PHE A C 1
ATOM 1998 O O . PHE A 1 242 ? 28.532 -11.030 -20.268 1.00 95.44 242 PHE A O 1
ATOM 2005 N N . ASP A 1 243 ? 30.402 -9.780 -20.136 1.00 95.94 243 ASP A N 1
ATOM 2006 C CA . ASP A 1 243 ? 30.435 -9.712 -18.673 1.00 95.94 243 ASP A CA 1
ATOM 2007 C C . ASP A 1 243 ? 29.278 -8.878 -18.117 1.00 95.94 243 ASP A C 1
ATOM 2009 O O . ASP A 1 243 ? 28.617 -9.286 -17.157 1.00 95.94 243 ASP A O 1
ATOM 2013 N N . GLU A 1 244 ? 28.961 -7.755 -18.763 1.00 96.06 244 GLU A N 1
ATOM 2014 C CA . GLU A 1 244 ? 27.803 -6.920 -18.436 1.00 96.06 244 GLU A CA 1
ATOM 2015 C C . GLU A 1 244 ? 26.495 -7.686 -18.603 1.00 96.06 244 GLU A C 1
ATOM 2017 O O . GLU A 1 244 ? 25.646 -7.653 -17.712 1.00 96.06 244 GLU A O 1
ATOM 2022 N N . ARG A 1 245 ? 26.333 -8.423 -19.709 1.00 97.06 245 ARG A N 1
ATOM 2023 C CA . ARG A 1 245 ? 25.139 -9.237 -19.959 1.00 97.06 245 ARG A CA 1
ATOM 2024 C C . ARG A 1 245 ? 24.972 -10.309 -18.886 1.00 97.06 245 ARG A C 1
ATOM 2026 O O . ARG A 1 245 ? 23.879 -10.466 -18.340 1.00 97.06 245 ARG A O 1
ATOM 2033 N N . LYS A 1 246 ? 26.046 -11.034 -18.566 1.00 96.06 246 LYS A N 1
ATOM 2034 C CA . LYS A 1 246 ? 26.042 -12.060 -17.515 1.00 96.06 246 LYS A CA 1
ATOM 2035 C C . LYS A 1 246 ? 25.686 -11.452 -16.155 1.00 96.06 246 LYS A C 1
ATOM 2037 O O . LYS A 1 246 ? 24.812 -11.971 -15.461 1.00 96.06 246 LYS A O 1
ATOM 2042 N N . SER A 1 247 ? 26.314 -10.331 -15.803 1.00 95.88 247 SER A N 1
ATOM 2043 C CA . SER A 1 247 ? 26.062 -9.593 -14.560 1.00 95.88 247 SER A CA 1
ATOM 2044 C C . SER A 1 247 ? 24.621 -9.073 -14.471 1.00 95.88 247 SER A C 1
ATOM 2046 O O . SER A 1 247 ? 23.968 -9.217 -13.433 1.00 95.88 247 SER A O 1
ATOM 2048 N N . PHE A 1 248 ? 24.078 -8.543 -15.571 1.00 97.38 248 PHE A N 1
ATOM 2049 C CA . PHE A 1 248 ? 22.696 -8.078 -15.665 1.00 97.38 248 PHE A CA 1
ATOM 2050 C C . PHE A 1 248 ? 21.709 -9.208 -15.356 1.00 97.38 248 PHE A C 1
ATOM 2052 O O . PHE A 1 248 ? 20.890 -9.083 -14.448 1.00 97.38 248 PHE A O 1
ATOM 2059 N N . TYR A 1 249 ? 21.830 -10.348 -16.038 1.00 97.19 249 TYR A N 1
ATOM 2060 C CA . TYR A 1 249 ? 20.938 -11.494 -15.849 1.00 97.19 249 TYR A CA 1
ATOM 2061 C C . TYR A 1 249 ? 21.042 -12.135 -14.459 1.00 97.19 249 TYR A C 1
ATOM 2063 O O . TYR A 1 249 ? 20.040 -12.627 -13.932 1.00 97.19 249 TYR A O 1
ATOM 2071 N N . GLN A 1 250 ? 22.229 -12.131 -13.845 1.00 94.88 250 GLN A N 1
ATOM 2072 C CA . GLN A 1 250 ? 22.402 -12.540 -12.447 1.00 94.88 250 GLN A CA 1
ATOM 2073 C C . GLN A 1 250 ? 21.710 -11.564 -11.489 1.00 94.88 250 GLN A C 1
ATOM 2075 O O . GLN A 1 250 ? 21.040 -11.991 -10.551 1.00 94.88 250 GLN A O 1
ATOM 2080 N N . THR A 1 251 ? 21.841 -10.262 -11.743 1.00 96.81 251 THR A N 1
ATOM 2081 C CA . THR A 1 251 ? 21.210 -9.211 -10.937 1.00 96.81 251 THR A CA 1
ATOM 2082 C C . THR A 1 251 ? 19.687 -9.282 -11.036 1.00 96.81 251 THR A C 1
ATOM 2084 O O . THR A 1 251 ? 19.021 -9.309 -10.008 1.00 96.81 251 THR A O 1
ATOM 2087 N N . VAL A 1 252 ? 19.127 -9.421 -12.243 1.00 97.25 252 VAL A N 1
ATOM 2088 C CA . VAL A 1 252 ? 17.678 -9.572 -12.479 1.00 97.25 252 VAL A CA 1
ATOM 2089 C C . VAL A 1 252 ? 17.088 -10.745 -11.696 1.00 97.25 252 VAL A C 1
ATOM 2091 O O . VAL A 1 252 ? 16.052 -10.599 -11.051 1.00 97.25 252 VAL A O 1
ATOM 2094 N N . ARG A 1 253 ? 17.750 -11.906 -11.704 1.00 95.50 253 ARG A N 1
ATOM 2095 C CA . ARG A 1 253 ? 17.281 -13.079 -10.948 1.00 95.50 253 ARG A CA 1
ATOM 2096 C C . ARG A 1 253 ? 17.260 -12.824 -9.451 1.00 95.50 253 ARG A C 1
ATOM 2098 O O . ARG A 1 253 ? 16.258 -13.108 -8.808 1.00 95.50 253 ARG A O 1
ATOM 2105 N N . LYS A 1 254 ? 18.321 -12.210 -8.923 1.00 94.88 254 LYS A N 1
ATOM 2106 C CA . LYS A 1 254 ? 18.382 -11.815 -7.512 1.00 94.88 254 LYS A CA 1
ATOM 2107 C C . LYS A 1 254 ? 17.305 -10.792 -7.150 1.00 94.88 254 LYS A C 1
ATOM 2109 O O . LYS A 1 254 ? 16.753 -10.878 -6.057 1.00 94.88 254 LYS A O 1
ATOM 2114 N N . ILE A 1 255 ? 16.991 -9.847 -8.042 1.00 96.06 255 ILE A N 1
ATOM 2115 C CA . ILE A 1 255 ? 15.892 -8.888 -7.850 1.00 96.06 255 ILE A CA 1
ATOM 2116 C C . ILE A 1 255 ? 14.569 -9.649 -7.696 1.00 96.06 255 ILE A C 1
ATOM 2118 O O . ILE A 1 255 ? 13.885 -9.466 -6.690 1.00 96.06 255 ILE A O 1
ATOM 2122 N N . TYR A 1 256 ? 14.233 -10.535 -8.639 1.00 96.25 256 TYR A N 1
ATOM 2123 C CA . TYR A 1 256 ? 13.002 -11.326 -8.567 1.00 96.25 256 TYR A CA 1
ATOM 2124 C C . TYR A 1 256 ? 12.934 -12.219 -7.330 1.00 96.25 256 TYR A C 1
ATOM 2126 O O . TYR A 1 256 ? 11.910 -12.239 -6.653 1.00 96.25 256 TYR A O 1
ATOM 2134 N N . GLU A 1 257 ? 14.024 -12.909 -7.003 1.00 94.69 257 GLU A N 1
ATOM 2135 C CA . GLU A 1 257 ? 14.132 -13.756 -5.816 1.00 94.69 257 GLU A CA 1
ATOM 2136 C C . GLU A 1 257 ? 13.877 -12.958 -4.528 1.00 94.69 257 GLU A C 1
ATOM 2138 O O . GLU A 1 257 ? 13.102 -13.384 -3.673 1.00 94.69 257 GLU A O 1
ATOM 2143 N N . ASN A 1 258 ? 14.468 -11.766 -4.393 1.00 95.06 258 ASN A N 1
ATOM 2144 C CA . ASN A 1 258 ? 14.276 -10.922 -3.211 1.00 95.06 258 ASN A CA 1
ATOM 2145 C C . ASN A 1 258 ? 12.857 -10.357 -3.118 1.00 95.06 258 ASN A C 1
ATOM 2147 O O . ASN A 1 258 ? 12.280 -10.341 -2.028 1.00 95.06 258 ASN A O 1
ATOM 2151 N N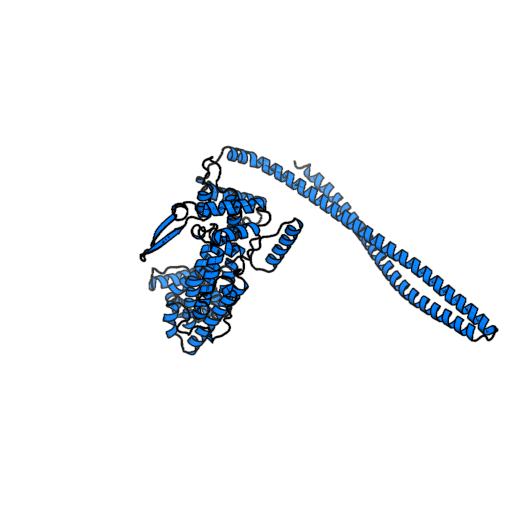 . ILE A 1 259 ? 12.268 -9.950 -4.247 1.00 95.94 259 ILE A N 1
ATOM 2152 C CA . ILE A 1 259 ? 10.856 -9.549 -4.302 1.00 95.94 259 ILE A CA 1
ATOM 2153 C C . ILE A 1 259 ? 9.974 -10.722 -3.861 1.00 95.94 259 ILE A C 1
ATOM 2155 O O . ILE A 1 259 ? 9.138 -10.562 -2.971 1.00 95.94 259 ILE A O 1
ATOM 2159 N N . ALA A 1 260 ? 10.182 -11.908 -4.439 1.00 95.81 260 ALA A N 1
ATOM 2160 C CA . ALA A 1 260 ? 9.402 -13.102 -4.142 1.00 95.81 260 ALA A CA 1
ATOM 2161 C C . ALA A 1 260 ? 9.514 -13.501 -2.663 1.00 95.81 260 ALA A C 1
ATOM 2163 O O . ALA A 1 260 ? 8.495 -13.758 -2.025 1.00 95.81 260 ALA A O 1
ATOM 2164 N N . ASN A 1 261 ? 10.721 -13.490 -2.093 1.00 95.12 261 ASN A N 1
ATOM 2165 C CA . ASN A 1 261 ? 10.954 -13.783 -0.677 1.00 95.12 261 ASN A CA 1
ATOM 2166 C C . ASN A 1 261 ? 10.256 -12.779 0.243 1.00 95.12 261 ASN A C 1
ATOM 2168 O O . ASN A 1 261 ? 9.630 -13.166 1.233 1.00 95.12 261 ASN A O 1
ATOM 2172 N N . TYR A 1 262 ? 10.321 -11.488 -0.089 1.00 95.06 262 TYR A N 1
ATOM 2173 C CA . TYR A 1 262 ? 9.655 -10.468 0.709 1.00 95.06 262 TYR A CA 1
ATOM 2174 C C . TYR A 1 262 ? 8.129 -10.610 0.655 1.00 95.06 262 TYR A C 1
ATOM 2176 O O . TYR A 1 262 ? 7.480 -10.566 1.701 1.00 95.06 262 TYR A O 1
ATOM 2184 N N . LEU A 1 263 ? 7.552 -10.821 -0.532 1.00 95.12 263 LEU A N 1
ATOM 2185 C CA . LEU A 1 263 ? 6.109 -11.024 -0.693 1.00 95.12 263 LEU A CA 1
ATOM 2186 C C . LEU A 1 263 ? 5.635 -12.297 0.015 1.00 95.12 263 LEU A C 1
ATOM 2188 O O . LEU A 1 263 ? 4.670 -12.237 0.770 1.00 95.12 263 LEU A O 1
ATOM 2192 N N . LYS A 1 264 ? 6.357 -13.414 -0.139 1.00 94.44 264 LYS A N 1
ATOM 2193 C CA . LYS A 1 264 ? 6.083 -14.691 0.542 1.00 94.44 264 LYS A CA 1
ATOM 2194 C C . LYS A 1 264 ? 5.965 -14.535 2.057 1.00 94.44 264 LYS A C 1
ATOM 2196 O O . LYS A 1 264 ? 5.113 -15.156 2.679 1.00 94.44 264 LYS A O 1
ATOM 2201 N N . LYS A 1 265 ? 6.834 -13.712 2.650 1.00 93.00 265 LYS A N 1
ATOM 2202 C CA . LYS A 1 265 ? 6.885 -13.485 4.098 1.00 93.00 265 LYS A CA 1
ATOM 2203 C C . LYS A 1 265 ? 5.788 -12.547 4.608 1.00 93.00 265 LYS A C 1
ATOM 2205 O O . LYS A 1 265 ? 5.391 -12.672 5.762 1.00 93.00 265 LYS A O 1
ATOM 2210 N N . ASN A 1 266 ? 5.361 -11.577 3.799 1.00 92.50 266 ASN A N 1
ATOM 2211 C CA . ASN A 1 266 ? 4.562 -10.444 4.279 1.00 92.50 266 ASN A CA 1
ATOM 2212 C C . ASN A 1 266 ? 3.135 -10.383 3.713 1.00 92.50 266 ASN A C 1
ATOM 2214 O O . ASN A 1 266 ? 2.303 -9.701 4.305 1.00 92.50 266 ASN A O 1
ATOM 2218 N N . LEU A 1 267 ? 2.831 -11.061 2.600 1.00 93.06 267 LEU A N 1
ATOM 2219 C CA . LEU A 1 267 ? 1.461 -11.152 2.096 1.00 93.06 267 LEU A CA 1
ATOM 2220 C C . LEU A 1 267 ? 0.663 -12.200 2.890 1.00 93.06 267 LEU A C 1
ATOM 2222 O O . LEU A 1 267 ? 1.145 -13.321 3.077 1.00 93.06 267 LEU A O 1
ATOM 2226 N N . PRO A 1 268 ? -0.583 -11.901 3.293 1.00 93.12 268 PRO A N 1
ATOM 2227 C CA . PRO A 1 268 ? -1.426 -12.813 4.062 1.00 93.12 268 PRO A CA 1
ATOM 2228 C C . PRO A 1 268 ? -2.098 -13.879 3.169 1.00 93.12 268 PRO A C 1
ATOM 2230 O O . PRO A 1 268 ? -3.311 -14.069 3.217 1.00 93.12 268 PRO A O 1
ATOM 2233 N N . LEU A 1 269 ? -1.334 -14.600 2.335 1.00 94.06 269 LEU A N 1
ATOM 2234 C CA . LEU A 1 269 ? -1.887 -15.601 1.398 1.00 94.06 269 LEU A CA 1
ATOM 2235 C C . LEU A 1 269 ? -2.468 -16.844 2.098 1.00 94.06 269 LEU A C 1
ATOM 2237 O O . LEU A 1 269 ? -3.249 -17.586 1.502 1.00 94.06 269 LEU A O 1
ATOM 2241 N N . ASN A 1 270 ? -2.126 -17.059 3.369 1.00 93.75 270 ASN A N 1
ATOM 2242 C CA . ASN A 1 270 ? -2.719 -18.074 4.242 1.00 93.75 270 ASN A CA 1
ATOM 2243 C C . ASN A 1 270 ? -3.969 -17.578 4.998 1.00 93.75 270 ASN A C 1
ATOM 2245 O O . ASN A 1 270 ? -4.559 -18.341 5.762 1.00 93.75 270 ASN A O 1
ATOM 2249 N N . ASN A 1 271 ? -4.380 -16.318 4.818 1.00 93.69 271 ASN A N 1
ATOM 2250 C CA . ASN A 1 271 ? -5.538 -15.761 5.504 1.00 93.69 271 ASN A CA 1
ATOM 2251 C C . ASN A 1 271 ? -6.841 -16.262 4.864 1.00 93.69 271 ASN A C 1
ATOM 2253 O O . ASN A 1 271 ? -7.279 -15.780 3.818 1.00 93.69 271 ASN A O 1
ATOM 2257 N N . MET A 1 272 ? -7.466 -17.234 5.529 1.00 94.19 272 MET A N 1
ATOM 2258 C CA . MET A 1 272 ? -8.721 -17.839 5.090 1.00 94.19 272 MET A CA 1
ATOM 2259 C C . MET A 1 272 ? -9.879 -16.839 5.028 1.00 94.19 272 MET A C 1
ATOM 2261 O O . MET A 1 272 ? -10.691 -16.933 4.115 1.00 94.19 272 MET A O 1
ATOM 2265 N N . PHE A 1 273 ? -9.936 -15.870 5.946 1.00 95.19 273 PHE A N 1
ATOM 2266 C CA . PHE A 1 273 ? -10.984 -14.851 5.943 1.00 95.19 273 PHE A CA 1
ATOM 2267 C C . PHE A 1 273 ? -10.929 -14.026 4.656 1.00 95.19 273 PHE A C 1
ATOM 2269 O O . PHE A 1 273 ? -11.912 -13.983 3.927 1.00 95.19 273 PHE A O 1
ATOM 2276 N N . LEU A 1 274 ? -9.760 -13.467 4.312 1.00 95.38 274 LEU A N 1
ATOM 2277 C CA . LEU A 1 274 ? -9.581 -12.716 3.061 1.00 95.38 274 LEU A CA 1
ATOM 2278 C C . LEU A 1 274 ? -9.883 -13.563 1.819 1.00 95.38 274 LEU A C 1
ATOM 2280 O O . LEU A 1 274 ? -10.467 -13.060 0.863 1.00 95.38 274 LEU A O 1
ATOM 2284 N N . ARG A 1 275 ? -9.509 -14.847 1.832 1.00 95.44 275 ARG A N 1
ATOM 2285 C CA . ARG A 1 275 ? -9.840 -15.777 0.748 1.00 95.44 275 ARG A CA 1
ATOM 2286 C C . ARG A 1 275 ? -11.350 -15.941 0.591 1.00 95.44 275 ARG A C 1
ATOM 2288 O O . ARG A 1 275 ? -11.842 -15.917 -0.533 1.00 95.44 275 ARG A O 1
ATOM 2295 N N . ASP A 1 276 ? -12.070 -16.131 1.690 1.00 96.31 276 ASP A N 1
ATOM 2296 C CA . ASP A 1 276 ? -13.510 -16.381 1.663 1.00 96.31 276 ASP A CA 1
ATOM 2297 C C . ASP A 1 276 ? -14.311 -15.118 1.294 1.00 96.31 276 ASP A C 1
ATOM 2299 O O . ASP A 1 276 ? -15.390 -15.244 0.727 1.00 96.31 276 ASP A O 1
ATOM 2303 N N . LEU A 1 277 ? -13.763 -13.910 1.491 1.00 96.25 277 LEU A N 1
ATOM 2304 C CA . LEU A 1 277 ? -14.390 -12.652 1.051 1.00 96.25 277 LEU A CA 1
ATOM 2305 C C . LEU A 1 277 ? -14.604 -12.547 -0.467 1.00 96.25 277 LEU A C 1
ATOM 2307 O O . LEU A 1 277 ? -15.433 -11.754 -0.903 1.00 96.25 277 LEU A O 1
ATOM 2311 N N . GLN A 1 278 ? -13.930 -13.358 -1.283 1.00 94.56 278 GLN A N 1
ATOM 2312 C CA . GLN A 1 278 ? -14.199 -13.418 -2.727 1.00 94.56 278 GLN A CA 1
ATOM 2313 C C . GLN A 1 278 ? -15.661 -13.786 -3.035 1.00 94.56 278 GLN A C 1
ATOM 2315 O O . GLN A 1 278 ? -16.189 -13.378 -4.065 1.00 94.56 278 GLN A O 1
ATOM 2320 N N . VAL A 1 279 ? -16.339 -14.475 -2.106 1.00 95.62 279 VAL A N 1
ATOM 2321 C CA . VAL A 1 279 ? -17.756 -14.852 -2.213 1.00 95.62 279 VAL A CA 1
ATOM 2322 C C . VAL A 1 279 ? -18.702 -13.654 -2.373 1.00 95.62 279 VAL A C 1
ATOM 2324 O O . VAL A 1 279 ? -19.820 -13.801 -2.855 1.00 95.62 279 VAL A O 1
ATOM 2327 N N . LEU A 1 280 ? -18.251 -12.455 -1.989 1.00 95.69 280 LEU A N 1
ATOM 2328 C CA . LEU A 1 280 ? -18.992 -11.205 -2.155 1.00 95.69 280 LEU A CA 1
ATOM 2329 C C . LEU A 1 280 ? -19.241 -10.840 -3.620 1.00 95.69 280 LEU A C 1
ATOM 2331 O O . LEU A 1 280 ? -20.134 -10.039 -3.888 1.00 95.69 280 LEU A O 1
ATOM 2335 N N . GLY A 1 281 ? -18.422 -11.354 -4.542 1.00 94.38 281 GLY A N 1
ATOM 2336 C CA . GLY A 1 281 ? -18.543 -11.052 -5.960 1.00 94.38 281 GLY A CA 1
ATOM 2337 C C . GLY A 1 281 ? -19.846 -11.607 -6.554 1.00 94.38 281 GLY A C 1
ATOM 2338 O O . GLY A 1 281 ? -20.216 -12.744 -6.248 1.00 94.38 281 GLY A O 1
ATOM 2339 N N . PRO A 1 282 ? -20.516 -10.869 -7.461 1.00 92.50 282 PRO A N 1
ATOM 2340 C CA . PRO A 1 282 ? -21.788 -11.290 -8.064 1.00 92.50 282 PRO A CA 1
ATOM 2341 C C . PRO A 1 282 ? -21.686 -12.642 -8.785 1.00 92.50 282 PRO A C 1
ATOM 2343 O O . PRO A 1 282 ? -22.634 -13.426 -8.792 1.00 92.50 282 PRO A O 1
ATOM 2346 N N . LEU A 1 283 ? -20.517 -12.940 -9.359 1.00 90.31 283 LEU A N 1
ATOM 2347 C CA . LEU A 1 283 ? -20.257 -14.178 -10.096 1.00 90.31 283 LEU A CA 1
ATOM 2348 C C . LEU A 1 283 ? -19.977 -15.383 -9.184 1.00 90.31 283 LEU A C 1
ATOM 2350 O O . LEU A 1 283 ? -20.162 -16.515 -9.615 1.00 90.31 283 LEU A O 1
ATOM 2354 N N . SER A 1 284 ? -19.582 -15.158 -7.928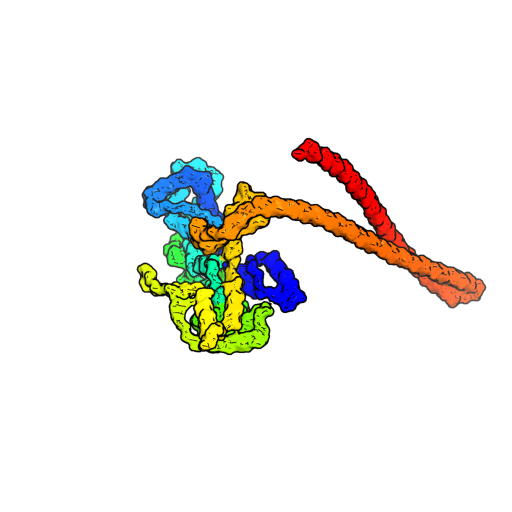 1.00 90.81 284 SER A N 1
ATOM 2355 C CA . SER A 1 284 ? -19.232 -16.226 -6.978 1.00 90.81 284 SER A CA 1
ATOM 2356 C C . SER A 1 284 ? -20.434 -16.780 -6.213 1.00 90.81 284 SER A C 1
ATOM 2358 O O . SER A 1 284 ? -20.323 -17.789 -5.519 1.00 90.81 284 SER A O 1
ATOM 2360 N N . ARG A 1 285 ? -21.612 -16.158 -6.344 1.00 87.94 285 ARG A N 1
ATOM 2361 C CA . ARG A 1 285 ? -22.825 -16.564 -5.613 1.00 87.94 285 ARG A CA 1
ATOM 2362 C C . ARG A 1 285 ? -23.295 -17.987 -5.935 1.00 87.94 285 ARG A C 1
ATOM 2364 O O . ARG A 1 285 ? -23.912 -18.625 -5.091 1.00 87.94 285 ARG A O 1
ATOM 2371 N N . ALA A 1 286 ? -23.030 -18.462 -7.154 1.00 82.62 286 ALA A N 1
ATOM 2372 C CA . ALA A 1 286 ? -23.458 -19.776 -7.637 1.00 82.62 286 ALA A CA 1
ATOM 2373 C C . ALA A 1 286 ? -22.417 -20.877 -7.371 1.00 82.62 286 ALA A C 1
ATOM 2375 O O . ALA A 1 286 ? -22.664 -22.051 -7.661 1.00 82.62 286 ALA A O 1
ATOM 2376 N N . ASP A 1 287 ? -21.254 -20.519 -6.819 1.00 90.38 287 ASP A N 1
ATOM 2377 C CA . ASP A 1 287 ? -20.215 -21.488 -6.504 1.00 90.38 287 ASP A CA 1
ATOM 2378 C C . ASP A 1 287 ? -20.693 -22.432 -5.401 1.00 90.38 287 ASP A C 1
ATOM 2380 O O . ASP A 1 287 ? -21.291 -22.013 -4.405 1.00 90.38 287 ASP A O 1
ATOM 2384 N N . ARG A 1 288 ? -20.367 -23.722 -5.538 1.00 86.62 288 ARG A N 1
ATOM 2385 C CA . ARG A 1 288 ? -20.774 -24.763 -4.576 1.00 86.62 288 ARG A CA 1
ATOM 2386 C C . ARG A 1 288 ? -20.299 -24.475 -3.149 1.00 86.62 288 ARG A C 1
ATOM 2388 O O . ARG A 1 288 ? -20.959 -24.877 -2.203 1.00 86.62 288 ARG A O 1
ATOM 2395 N N . SER A 1 289 ? -19.163 -23.795 -2.996 1.00 91.25 289 SER A N 1
ATOM 2396 C CA . SER A 1 289 ? -18.574 -23.454 -1.696 1.00 91.25 289 SER A CA 1
ATOM 2397 C C . SER A 1 289 ? -19.053 -22.121 -1.116 1.00 91.25 289 SER A C 1
ATOM 2399 O O . SER A 1 289 ? -18.616 -21.760 -0.024 1.00 91.25 289 SER A O 1
ATOM 2401 N N . SER A 1 290 ? -19.891 -21.369 -1.835 1.00 93.44 290 SER A N 1
ATOM 2402 C CA . SER A 1 290 ? -20.251 -19.994 -1.470 1.00 93.44 290 SER A CA 1
ATOM 2403 C C . SER A 1 290 ? -20.998 -19.907 -0.134 1.00 93.44 290 SER A C 1
ATOM 2405 O O . SER A 1 290 ? -20.664 -19.070 0.705 1.00 93.44 290 SER A O 1
ATOM 2407 N N . GLY A 1 291 ? -21.928 -20.835 0.119 1.00 93.88 291 GLY A N 1
ATOM 2408 C CA . GLY A 1 291 ? -22.643 -20.939 1.396 1.00 93.88 291 GLY A CA 1
ATOM 2409 C C . GLY A 1 291 ? -21.691 -21.150 2.576 1.00 93.88 291 GLY A C 1
ATOM 2410 O O . GLY A 1 291 ? -21.705 -20.394 3.547 1.00 93.88 291 GLY A O 1
ATOM 2411 N N . ASP A 1 292 ? -20.766 -22.104 2.454 1.00 95.00 292 ASP A N 1
ATOM 2412 C CA . ASP A 1 292 ? -19.777 -22.352 3.506 1.00 95.00 292 ASP A CA 1
ATOM 2413 C C . ASP A 1 292 ? -18.839 -21.152 3.709 1.00 95.00 292 ASP A C 1
ATOM 2415 O O . ASP A 1 292 ? -18.428 -20.857 4.833 1.00 95.00 292 ASP A O 1
ATOM 2419 N N . GLN A 1 293 ? -18.468 -20.460 2.626 1.00 96.31 293 GLN A N 1
ATOM 2420 C CA . GLN A 1 293 ? -17.613 -19.272 2.675 1.00 96.31 293 GLN A CA 1
ATOM 2421 C C . GLN A 1 293 ? -18.285 -18.131 3.437 1.00 96.31 293 GLN A C 1
ATOM 2423 O O . GLN A 1 293 ? -17.667 -17.585 4.354 1.00 96.31 293 GLN A O 1
ATOM 2428 N N . ILE A 1 294 ? -19.542 -17.796 3.124 1.00 96.88 294 ILE A N 1
ATOM 2429 C CA . ILE A 1 294 ? -20.232 -16.691 3.801 1.00 96.88 294 ILE A CA 1
ATOM 2430 C C . ILE A 1 294 ? -20.448 -16.988 5.291 1.00 96.88 294 ILE A C 1
ATOM 2432 O O . ILE A 1 294 ? -20.264 -16.105 6.131 1.00 96.88 294 ILE A O 1
ATOM 2436 N N . VAL A 1 295 ? -20.734 -18.245 5.645 1.00 96.62 295 VAL A N 1
ATOM 2437 C CA . VAL A 1 295 ? -20.881 -18.670 7.043 1.00 96.62 295 VAL A CA 1
ATOM 2438 C C . VAL A 1 295 ? -19.547 -18.572 7.789 1.00 96.62 295 VAL A C 1
ATOM 2440 O O . VAL A 1 295 ? -19.507 -18.090 8.924 1.00 96.62 295 VAL A O 1
ATOM 2443 N N . ARG A 1 296 ? -18.423 -18.963 7.169 1.00 96.88 296 ARG A N 1
ATOM 2444 C CA . ARG A 1 296 ? -17.089 -18.776 7.773 1.00 96.88 296 ARG A CA 1
ATOM 2445 C C . ARG A 1 296 ? -16.746 -17.301 7.964 1.00 96.88 296 ARG A C 1
ATOM 2447 O O . ARG A 1 296 ? -16.219 -16.944 9.020 1.00 96.88 296 ARG A O 1
ATOM 2454 N N . VAL A 1 297 ? -17.076 -16.442 6.997 1.00 96.94 297 VAL A N 1
ATOM 2455 C CA . VAL A 1 297 ? -16.908 -14.983 7.116 1.00 96.94 297 VAL A CA 1
ATOM 2456 C C . VAL A 1 297 ? -17.692 -14.464 8.319 1.00 96.94 297 VAL A C 1
ATOM 2458 O O . VAL A 1 297 ? -17.113 -13.808 9.183 1.00 96.94 297 VAL A O 1
ATOM 2461 N N . ALA A 1 298 ? -18.968 -14.830 8.431 1.00 96.81 298 ALA A N 1
ATOM 2462 C CA . ALA A 1 298 ? -19.830 -14.425 9.534 1.00 96.81 298 ALA A CA 1
ATOM 2463 C C . ALA A 1 298 ? -19.302 -14.853 10.909 1.00 96.81 298 ALA A C 1
ATOM 2465 O O . ALA A 1 298 ? -19.240 -14.033 11.822 1.00 96.81 298 ALA A O 1
ATOM 2466 N N . ARG A 1 299 ? -18.850 -16.108 11.038 1.00 95.44 299 ARG A N 1
ATOM 2467 C CA . ARG A 1 299 ? -18.268 -16.650 12.280 1.00 95.44 299 ARG A CA 1
ATOM 2468 C C . ARG A 1 299 ? -16.945 -15.990 12.671 1.00 95.44 299 ARG A C 1
ATOM 2470 O O . ARG A 1 299 ? -16.572 -16.012 13.838 1.00 95.44 299 ARG A O 1
ATOM 2477 N N . THR A 1 300 ? -16.217 -15.427 11.707 1.00 94.50 300 THR A N 1
ATOM 2478 C CA . THR A 1 300 ? -14.917 -14.791 11.965 1.00 94.50 300 THR A CA 1
ATOM 2479 C C . THR A 1 300 ? -15.068 -13.374 12.524 1.00 94.50 300 THR A C 1
ATOM 2481 O O . THR A 1 300 ? -14.166 -12.887 13.209 1.00 94.50 300 THR A O 1
ATOM 2484 N N . ILE A 1 301 ? -16.185 -12.691 12.245 1.00 92.75 301 ILE A N 1
ATOM 2485 C CA . ILE A 1 301 ? -16.393 -11.316 12.706 1.00 92.75 301 ILE A CA 1
ATOM 2486 C C . ILE A 1 301 ? -16.914 -11.333 14.151 1.00 92.75 301 ILE A C 1
ATOM 2488 O O . ILE A 1 301 ? -18.009 -11.839 14.406 1.00 92.75 301 ILE A O 1
ATOM 2492 N N . PRO A 1 302 ? -16.165 -10.757 15.107 1.00 88.44 302 PRO A N 1
ATOM 2493 C CA . PRO A 1 302 ? -16.503 -10.820 16.524 1.00 88.44 302 PRO A CA 1
ATOM 2494 C C . PRO A 1 302 ? -17.828 -10.112 16.812 1.00 88.44 302 PRO A C 1
ATOM 2496 O O . PRO A 1 302 ? -18.022 -8.961 16.419 1.00 88.44 302 PRO A O 1
ATOM 2499 N N . ASN A 1 303 ? -18.712 -10.787 17.550 1.00 90.19 303 ASN A N 1
ATOM 2500 C CA . ASN A 1 303 ? -19.952 -10.235 18.108 1.00 90.19 303 ASN A CA 1
ATOM 2501 C C . ASN A 1 303 ? -20.938 -9.642 17.079 1.00 90.19 303 ASN A C 1
ATOM 2503 O O . ASN A 1 303 ? -21.821 -8.869 17.452 1.00 90.19 303 ASN A O 1
ATOM 2507 N N . LEU A 1 304 ? -20.821 -9.995 15.791 1.00 93.62 304 LEU A N 1
ATOM 2508 C CA . LEU A 1 304 ? -21.706 -9.462 14.753 1.00 93.62 304 LEU A CA 1
ATOM 2509 C C . LEU A 1 304 ? -23.034 -10.226 14.654 1.00 93.62 304 LEU A C 1
ATOM 2511 O O . LEU A 1 304 ? -24.102 -9.602 14.659 1.00 93.62 304 LEU A O 1
ATOM 2515 N N . LEU A 1 305 ? -22.965 -11.555 14.545 1.00 95.69 305 LEU A N 1
ATOM 2516 C CA . LEU A 1 305 ? -24.108 -12.464 14.416 1.00 95.69 305 LEU A CA 1
ATOM 2517 C C . LEU A 1 305 ? -24.043 -13.528 15.521 1.00 95.69 305 LEU A C 1
ATOM 2519 O O . LEU A 1 305 ? -22.966 -14.044 15.813 1.00 95.69 305 LEU A O 1
ATOM 2523 N N . ASN A 1 306 ? -25.186 -13.839 16.137 1.00 95.25 306 ASN A N 1
ATOM 2524 C CA . ASN A 1 306 ? -25.320 -14.981 17.053 1.00 95.25 306 ASN A CA 1
ATOM 2525 C C . ASN A 1 306 ? -25.679 -16.262 16.276 1.00 95.25 306 ASN A C 1
ATOM 2527 O O . ASN A 1 306 ? -25.999 -16.188 15.093 1.00 95.25 306 ASN A O 1
ATOM 2531 N N . ASP A 1 307 ? -25.701 -17.417 16.943 1.00 95.31 307 ASP A N 1
ATOM 2532 C CA . ASP A 1 307 ? -25.971 -18.715 16.299 1.00 95.31 307 ASP A CA 1
ATOM 2533 C C . ASP A 1 307 ? -27.289 -18.742 15.504 1.00 95.31 307 ASP A C 1
ATOM 2535 O O . ASP A 1 307 ? -27.317 -19.212 14.371 1.00 95.31 307 ASP A O 1
ATOM 2539 N N . LYS A 1 308 ? -28.363 -18.134 16.029 1.00 96.50 308 LYS A N 1
ATOM 2540 C CA . LYS A 1 308 ? -29.653 -18.053 15.319 1.00 96.50 308 LYS A CA 1
ATOM 2541 C C . LYS A 1 308 ? -29.577 -17.172 14.076 1.00 96.50 308 LYS A C 1
ATOM 2543 O O . LYS A 1 308 ? -30.293 -17.410 13.108 1.00 96.50 308 LYS A O 1
ATOM 2548 N N . ASP A 1 309 ? -28.769 -16.119 14.117 1.00 97.31 309 ASP A N 1
ATOM 2549 C CA . ASP A 1 309 ? -28.535 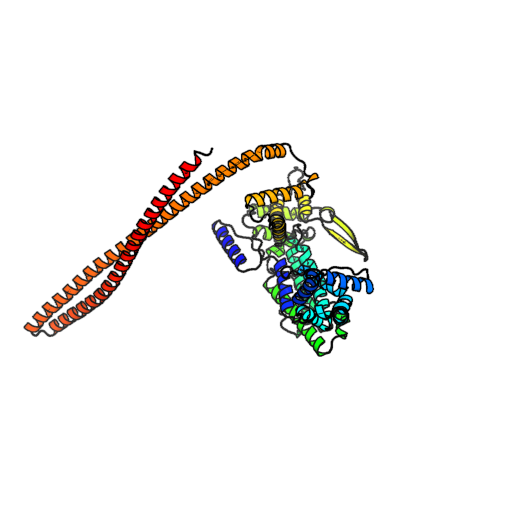-15.268 12.956 1.00 97.31 309 ASP A CA 1
ATOM 2550 C C . ASP A 1 309 ? -27.659 -15.988 11.918 1.00 97.31 309 ASP A C 1
ATOM 2552 O O . ASP A 1 309 ? -27.865 -15.800 10.725 1.00 97.31 309 ASP A O 1
ATOM 2556 N N . ILE A 1 310 ? -26.730 -16.855 12.336 1.00 97.19 310 ILE A N 1
ATOM 2557 C CA . ILE A 1 310 ? -25.961 -17.700 11.409 1.00 97.19 310 ILE A CA 1
ATOM 2558 C C . ILE A 1 310 ? -26.881 -18.678 10.670 1.00 97.19 310 ILE A C 1
ATOM 2560 O O . ILE A 1 310 ? -26.793 -18.765 9.447 1.00 97.19 310 ILE A O 1
ATOM 2564 N N . ASP A 1 311 ? -27.808 -19.334 11.372 1.00 96.62 311 ASP A N 1
ATOM 2565 C CA . ASP A 1 311 ? -28.784 -20.224 10.732 1.00 96.62 311 ASP A CA 1
ATOM 2566 C C . ASP A 1 311 ? -29.633 -19.460 9.703 1.00 96.62 311 ASP A C 1
ATOM 2568 O O . ASP A 1 311 ? -29.832 -19.916 8.576 1.00 96.62 311 ASP A O 1
ATOM 2572 N N . LYS A 1 312 ? -30.107 -18.255 10.050 1.00 97.19 312 LYS A N 1
ATOM 2573 C CA . LYS A 1 312 ? -30.853 -17.394 9.115 1.00 97.19 312 LYS A CA 1
ATOM 2574 C C . LYS A 1 312 ? -30.014 -16.981 7.914 1.00 97.19 312 LYS A C 1
ATOM 2576 O O . LYS A 1 312 ? -30.521 -17.008 6.799 1.00 97.19 312 LYS A O 1
ATOM 2581 N N . LEU A 1 313 ? -28.756 -16.603 8.134 1.00 97.69 313 LEU A N 1
ATOM 2582 C CA . LEU A 1 313 ? -27.829 -16.217 7.074 1.00 97.69 313 LEU A CA 1
ATOM 2583 C C . LEU A 1 313 ? -27.654 -17.346 6.056 1.00 97.69 313 LEU A C 1
ATOM 2585 O O . LEU A 1 313 ? -27.658 -17.078 4.860 1.00 97.69 313 LEU A O 1
ATOM 2589 N N . GLU A 1 314 ? -27.515 -18.589 6.518 1.00 95.69 314 GLU A N 1
ATOM 2590 C CA . GLU A 1 314 ? -27.371 -19.752 5.641 1.00 95.69 314 GLU A CA 1
ATOM 2591 C C . GLU A 1 314 ? -28.608 -19.934 4.746 1.00 95.69 314 GLU A C 1
ATOM 2593 O O . GLU A 1 314 ? -28.482 -20.057 3.527 1.00 95.69 314 GLU A O 1
ATOM 2598 N N . HIS A 1 315 ? -29.810 -19.834 5.321 1.00 95.19 315 HIS A N 1
ATOM 2599 C CA . HIS A 1 315 ? -31.060 -19.893 4.558 1.00 95.19 315 HIS A CA 1
ATOM 2600 C C . HIS A 1 315 ? -31.209 -18.710 3.586 1.00 95.19 315 HIS A C 1
ATOM 2602 O O . HIS A 1 315 ? -31.579 -18.905 2.426 1.00 95.19 315 HIS A O 1
ATOM 2608 N N . GLU A 1 316 ? -30.903 -17.487 4.033 1.00 96.88 316 GLU A N 1
ATOM 2609 C CA . GLU A 1 316 ? -30.915 -16.285 3.192 1.00 96.88 316 GLU A CA 1
ATOM 2610 C C . GLU A 1 316 ? -29.944 -16.428 2.011 1.00 96.88 316 GLU A C 1
ATOM 2612 O O . GLU A 1 316 ? -30.310 -16.095 0.884 1.00 96.88 316 GLU A O 1
ATOM 2617 N N . TRP A 1 317 ? -28.744 -16.974 2.237 1.00 96.19 317 TRP A N 1
ATOM 2618 C CA . TRP A 1 317 ? -27.749 -17.192 1.187 1.00 96.19 317 TRP A CA 1
ATOM 2619 C C . TRP A 1 317 ? -28.209 -18.212 0.151 1.0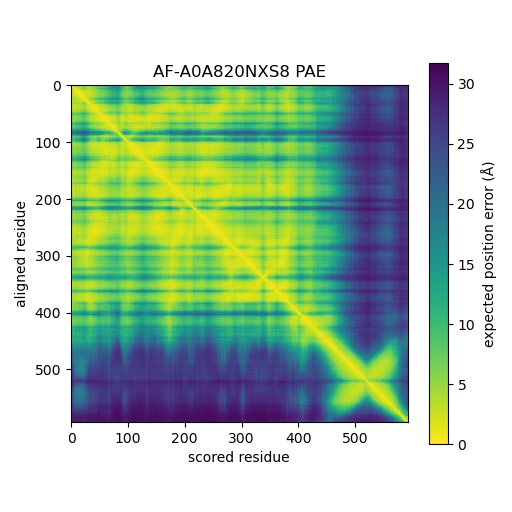0 96.19 317 TRP A C 1
ATOM 2621 O O . TRP A 1 317 ? -28.043 -17.976 -1.044 1.00 96.19 317 TRP A O 1
ATOM 2631 N N . ILE A 1 318 ? -28.819 -19.323 0.578 1.00 93.88 318 ILE A N 1
ATOM 2632 C CA . ILE A 1 318 ? -29.364 -20.327 -0.347 1.00 93.88 318 ILE A CA 1
ATOM 2633 C C . ILE A 1 318 ? -30.393 -19.675 -1.273 1.00 93.88 318 ILE A C 1
ATOM 2635 O O . ILE A 1 318 ? -30.296 -19.810 -2.493 1.00 93.88 318 ILE A O 1
ATOM 2639 N N . LEU A 1 319 ? -31.330 -18.907 -0.714 1.00 94.00 319 LEU A N 1
ATOM 2640 C CA . LEU A 1 319 ? -32.347 -18.211 -1.502 1.00 94.00 319 LEU A CA 1
ATOM 2641 C C . LEU A 1 319 ? -31.714 -17.197 -2.463 1.00 94.00 319 LEU A C 1
ATOM 2643 O O . LEU A 1 319 ? -32.002 -17.220 -3.661 1.00 94.00 319 LEU A O 1
ATOM 2647 N N . TYR A 1 320 ? -30.789 -16.377 -1.964 1.00 95.12 320 TYR A N 1
ATOM 2648 C CA . TYR A 1 320 ? -30.046 -15.406 -2.764 1.00 95.12 320 TYR A CA 1
ATOM 2649 C C . TYR A 1 320 ? -29.244 -16.058 -3.905 1.00 95.12 320 TYR A C 1
ATOM 2651 O O . TYR A 1 320 ? -29.210 -15.531 -5.019 1.00 95.12 320 TYR A O 1
ATOM 2659 N N . SER A 1 321 ? -28.647 -17.232 -3.679 1.00 93.31 321 SER A N 1
ATOM 2660 C CA . SER A 1 321 ? -27.871 -17.953 -4.699 1.00 93.31 321 SER A CA 1
ATOM 2661 C C . SER A 1 321 ? -28.725 -18.353 -5.911 1.00 93.31 321 SER A C 1
ATOM 2663 O O . SER A 1 321 ? -28.221 -18.428 -7.031 1.00 93.31 321 SER A O 1
ATOM 2665 N N . THR A 1 322 ? -30.034 -18.527 -5.697 1.00 91.06 322 THR A N 1
ATOM 2666 C CA . THR A 1 322 ? -31.028 -18.885 -6.723 1.00 91.06 322 THR A CA 1
ATOM 2667 C C . THR A 1 322 ? -31.795 -17.693 -7.295 1.00 91.06 322 THR A C 1
ATOM 2669 O O . THR A 1 322 ? -32.576 -17.862 -8.227 1.00 91.06 322 THR A O 1
ATOM 2672 N N . GLU A 1 323 ? -31.580 -16.487 -6.764 1.00 92.81 323 GLU A N 1
ATOM 2673 C CA . GLU A 1 323 ? -32.282 -15.284 -7.213 1.00 92.81 323 GLU A CA 1
ATOM 2674 C C . GLU A 1 323 ? -31.942 -14.956 -8.674 1.00 92.81 323 GLU A C 1
ATOM 2676 O O . GLU A 1 323 ? -30.801 -15.133 -9.113 1.00 92.81 323 GLU A O 1
ATOM 2681 N N . SER A 1 324 ? -32.902 -14.433 -9.434 1.00 91.75 324 SER A N 1
ATOM 2682 C CA . SER A 1 324 ? -32.612 -13.854 -10.747 1.00 91.75 324 SER A CA 1
ATOM 2683 C C . SER A 1 324 ? -32.002 -12.465 -10.558 1.00 91.75 324 SER A C 1
ATOM 2685 O O . SER A 1 324 ? -32.697 -11.534 -10.163 1.00 91.75 324 SER A O 1
ATOM 2687 N N . ILE A 1 325 ? -30.704 -12.334 -10.832 1.00 93.25 325 ILE A N 1
ATOM 2688 C CA . ILE A 1 325 ? -29.961 -11.075 -10.722 1.00 93.25 325 ILE A CA 1
ATOM 2689 C C . ILE A 1 325 ? -29.779 -10.482 -12.116 1.00 93.25 325 ILE A C 1
ATOM 2691 O O . ILE A 1 325 ? -29.247 -11.150 -13.004 1.00 93.25 325 ILE A O 1
ATOM 2695 N N . ASP A 1 326 ? -30.193 -9.230 -12.288 1.00 93.25 326 ASP A N 1
ATOM 2696 C CA . ASP A 1 326 ? -29.969 -8.479 -13.520 1.00 93.25 326 ASP A CA 1
ATOM 2697 C C . ASP A 1 326 ? -28.475 -8.145 -13.679 1.00 93.25 326 ASP A C 1
ATOM 2699 O O . ASP A 1 326 ? -27.809 -7.711 -12.735 1.00 93.25 326 ASP A O 1
ATOM 2703 N N . GLN A 1 327 ? -27.930 -8.358 -14.878 1.00 92.44 327 GLN A N 1
ATOM 2704 C CA . GLN A 1 327 ? -26.527 -8.062 -15.172 1.00 92.44 327 GLN A CA 1
ATOM 2705 C C . GLN A 1 327 ? -26.205 -6.572 -15.025 1.00 92.44 327 GLN A C 1
ATOM 2707 O O . GLN A 1 327 ? -25.098 -6.233 -14.610 1.00 92.44 327 GLN A O 1
ATOM 2712 N N . THR A 1 328 ? -27.175 -5.690 -15.270 1.00 94.88 328 THR A N 1
ATOM 2713 C CA . THR A 1 328 ? -27.034 -4.234 -15.102 1.00 94.88 328 THR A CA 1
ATOM 2714 C C . THR A 1 328 ? -26.745 -3.816 -13.659 1.00 94.88 328 THR A C 1
ATOM 2716 O O . THR A 1 328 ? -26.223 -2.731 -13.426 1.00 94.88 328 THR A O 1
ATOM 2719 N N . TRP A 1 329 ? -27.009 -4.679 -12.671 1.00 95.25 329 TRP A N 1
ATOM 2720 C CA . TRP A 1 329 ? -26.701 -4.385 -11.268 1.00 95.25 329 TRP A CA 1
ATOM 2721 C C . TRP A 1 329 ? -25.202 -4.435 -10.967 1.00 95.25 329 TRP A C 1
ATOM 2723 O O . TRP A 1 329 ? -24.754 -3.874 -9.967 1.00 95.25 329 TRP A O 1
ATOM 2733 N N . PHE A 1 330 ? -24.414 -5.115 -11.806 1.00 94.31 330 PHE A N 1
ATOM 2734 C CA . PHE A 1 330 ? -22.966 -5.211 -11.631 1.00 94.31 330 PHE A CA 1
ATOM 2735 C C . PHE A 1 330 ? -22.159 -4.818 -12.870 1.00 94.31 330 PHE A C 1
ATOM 2737 O O . PHE A 1 330 ? -21.005 -4.433 -12.707 1.00 94.31 330 PHE A O 1
ATOM 2744 N N . ILE A 1 331 ? -22.730 -4.832 -14.075 1.00 95.31 331 ILE A N 1
ATOM 2745 C CA . ILE A 1 331 ? -22.119 -4.301 -15.301 1.00 95.31 331 ILE A CA 1
ATOM 2746 C C . ILE A 1 331 ? -22.603 -2.867 -15.512 1.00 95.31 331 ILE A C 1
ATOM 2748 O O . ILE A 1 331 ? -23.785 -2.626 -15.727 1.00 95.31 331 ILE A O 1
ATOM 2752 N N . LYS A 1 332 ? -21.669 -1.917 -15.450 1.00 94.25 332 LYS A N 1
ATOM 2753 C CA . LYS A 1 332 ? -21.916 -0.485 -15.648 1.00 94.25 332 LYS A CA 1
ATOM 2754 C C . LYS A 1 332 ? -21.844 -0.077 -17.112 1.00 94.25 332 LYS A C 1
ATOM 2756 O O . LYS A 1 332 ? -22.595 0.793 -17.538 1.00 94.25 332 LYS A O 1
ATOM 2761 N N . ASP A 1 333 ? -20.865 -0.612 -17.831 1.00 93.69 333 ASP A N 1
ATOM 2762 C CA . ASP A 1 333 ? -20.608 -0.260 -19.224 1.00 93.69 333 ASP A CA 1
ATOM 2763 C C . ASP A 1 333 ? -19.796 -1.362 -19.908 1.00 93.69 333 ASP A C 1
ATOM 2765 O O . ASP A 1 333 ? -18.978 -2.029 -19.267 1.00 93.69 333 ASP A O 1
ATOM 2769 N N . GLU A 1 334 ? -19.985 -1.504 -21.212 1.00 93.94 334 GLU A N 1
ATOM 2770 C CA . GLU A 1 334 ? -19.208 -2.386 -22.073 1.00 93.94 334 GLU A CA 1
ATOM 2771 C C . GLU A 1 334 ? -18.692 -1.567 -23.248 1.00 93.94 334 GLU A C 1
ATOM 2773 O O . GLU A 1 334 ? -19.462 -1.000 -24.022 1.00 93.94 334 GLU A O 1
ATOM 2778 N N . TYR A 1 335 ? -17.372 -1.486 -23.387 1.00 92.50 335 TYR A N 1
ATOM 2779 C CA . TYR A 1 335 ? -16.753 -0.679 -24.431 1.00 92.50 335 TYR A CA 1
ATOM 2780 C C . TYR A 1 335 ? -15.587 -1.412 -25.079 1.00 92.50 335 TYR A C 1
ATOM 2782 O O . TYR A 1 335 ? -14.978 -2.308 -24.497 1.00 92.50 335 TYR A O 1
ATOM 2790 N N . VAL A 1 336 ? -15.265 -1.014 -26.305 1.00 93.06 336 VAL A N 1
ATOM 2791 C CA . VAL A 1 336 ? -14.118 -1.533 -27.048 1.00 93.06 336 VAL A CA 1
ATOM 2792 C C . VAL A 1 336 ? -13.026 -0.472 -27.035 1.00 93.06 336 VAL A C 1
ATOM 2794 O O . VAL A 1 336 ? -13.285 0.692 -27.344 1.00 93.06 336 VAL A O 1
ATOM 2797 N N . ASP A 1 337 ? -11.817 -0.846 -26.622 1.00 89.88 337 ASP A N 1
ATOM 2798 C CA . ASP A 1 337 ? -10.682 0.078 -26.647 1.00 89.88 337 ASP A CA 1
ATOM 2799 C C . ASP A 1 337 ? -10.212 0.358 -28.092 1.00 89.88 337 ASP A C 1
ATOM 2801 O O . ASP A 1 337 ? -10.595 -0.353 -29.025 1.00 89.88 337 ASP A O 1
ATOM 2805 N N . PRO A 1 338 ? -9.349 1.367 -28.323 1.00 90.69 338 PRO A N 1
ATOM 2806 C CA . PRO A 1 338 ? -8.815 1.646 -29.660 1.00 90.69 338 PRO A CA 1
ATOM 2807 C C . PRO A 1 338 ? -8.053 0.478 -30.313 1.00 90.69 338 PRO A C 1
ATOM 2809 O O . PRO A 1 338 ? -7.795 0.525 -31.512 1.00 90.69 338 PRO A O 1
ATOM 2812 N N . ASN A 1 339 ? -7.691 -0.556 -29.546 1.00 89.06 339 ASN A N 1
ATOM 2813 C CA . ASN A 1 339 ? -7.004 -1.752 -30.029 1.00 89.06 339 ASN A CA 1
ATOM 2814 C C . ASN A 1 339 ? -7.977 -2.898 -30.369 1.00 89.06 339 ASN A C 1
ATOM 2816 O O . ASN A 1 339 ? -7.525 -3.975 -30.753 1.00 89.06 339 ASN A O 1
ATOM 2820 N N . GLY A 1 340 ? -9.290 -2.690 -30.234 1.00 89.12 340 GLY A N 1
ATOM 2821 C CA . GLY A 1 340 ? -10.309 -3.691 -30.540 1.00 89.12 340 GLY A CA 1
ATOM 2822 C C . GLY A 1 340 ? -10.614 -4.669 -29.401 1.00 89.12 340 GLY A C 1
ATOM 2823 O O . GLY A 1 340 ? -11.320 -5.648 -29.635 1.00 89.12 340 GLY A O 1
ATOM 2824 N N . ASN A 1 341 ? -10.118 -4.440 -28.180 1.00 91.69 341 ASN A N 1
ATOM 2825 C CA . ASN A 1 341 ? -10.409 -5.322 -27.045 1.00 91.69 341 ASN A CA 1
ATOM 2826 C C . ASN A 1 341 ? -11.702 -4.899 -26.344 1.00 91.69 341 ASN A C 1
ATOM 2828 O O . ASN A 1 341 ? -11.859 -3.728 -26.001 1.00 91.69 341 ASN A O 1
ATOM 2832 N N . SER A 1 342 ? -12.594 -5.854 -26.080 1.00 92.75 342 SER A N 1
ATOM 2833 C CA . SER A 1 342 ? -13.787 -5.639 -25.255 1.00 92.75 342 SER A CA 1
ATOM 2834 C C . SER A 1 342 ? -13.418 -5.528 -23.776 1.00 92.75 342 SER A C 1
ATOM 2836 O O . SER A 1 342 ? -12.723 -6.386 -23.230 1.00 92.75 342 SER A O 1
ATOM 2838 N N . HIS A 1 343 ? -13.933 -4.493 -23.119 1.00 90.19 343 HIS A N 1
ATOM 2839 C CA . HIS A 1 343 ? -13.753 -4.220 -21.698 1.00 90.19 343 HIS A CA 1
ATOM 2840 C C . HIS A 1 343 ? -15.107 -4.108 -21.014 1.00 90.19 343 HIS A C 1
ATOM 2842 O O . HIS A 1 343 ? -16.013 -3.446 -21.517 1.00 90.19 343 HIS A O 1
ATOM 2848 N N . ILE A 1 344 ? -15.208 -4.719 -19.835 1.00 92.12 344 ILE A N 1
ATOM 2849 C CA . ILE A 1 344 ? -16.373 -4.604 -18.960 1.00 92.12 344 ILE A CA 1
ATOM 2850 C C . ILE A 1 344 ? -15.996 -3.685 -17.809 1.00 92.12 344 ILE A C 1
ATOM 2852 O O . ILE A 1 344 ? -15.036 -3.936 -17.073 1.00 92.12 344 ILE A O 1
ATOM 2856 N N . LYS A 1 345 ? -16.774 -2.625 -17.638 1.00 91.25 345 LYS A N 1
ATOM 2857 C CA . LYS A 1 345 ? -16.704 -1.756 -16.474 1.00 91.25 345 LYS A CA 1
ATOM 2858 C C . LYS A 1 345 ? -17.759 -2.204 -15.481 1.00 91.25 345 LYS A C 1
ATOM 2860 O O . LYS A 1 345 ? -18.945 -2.168 -15.785 1.00 91.25 345 LYS A O 1
ATOM 2865 N N . TYR A 1 346 ? -17.330 -2.591 -14.288 1.00 92.50 346 TYR A N 1
ATOM 2866 C CA . TYR A 1 346 ? -18.245 -2.994 -13.225 1.00 92.50 346 TYR A CA 1
ATOM 2867 C C . TYR A 1 346 ? -18.728 -1.789 -12.411 1.00 92.50 346 TYR A C 1
ATOM 2869 O O . TYR A 1 346 ? -18.048 -0.761 -12.321 1.00 92.50 346 TYR A O 1
ATOM 2877 N N . HIS A 1 347 ? -19.911 -1.918 -11.819 1.00 94.50 347 HIS A N 1
ATOM 2878 C CA . HIS A 1 347 ? -20.328 -1.050 -10.726 1.00 94.50 347 HIS A CA 1
ATOM 2879 C C . HIS A 1 347 ? -19.494 -1.333 -9.463 1.00 94.50 347 HIS A C 1
ATOM 2881 O O . HIS A 1 347 ? -19.033 -2.463 -9.278 1.00 94.50 347 HIS A O 1
ATOM 2887 N N . PRO A 1 348 ? -19.325 -0.338 -8.571 1.00 93.94 348 PRO A N 1
ATOM 2888 C CA . PRO A 1 348 ? -18.802 -0.573 -7.230 1.00 93.94 348 PRO A CA 1
ATOM 2889 C C . PRO A 1 348 ? -19.590 -1.675 -6.513 1.00 93.94 348 PRO A C 1
ATOM 2891 O O . PRO A 1 348 ? -20.805 -1.801 -6.680 1.00 93.94 348 PRO A O 1
ATOM 2894 N N . ILE A 1 349 ? -18.911 -2.491 -5.708 1.00 95.19 349 ILE A N 1
ATOM 2895 C CA . ILE A 1 349 ? -19.532 -3.682 -5.109 1.00 95.19 349 ILE A CA 1
ATOM 2896 C C . ILE A 1 349 ? -20.676 -3.336 -4.144 1.00 95.19 349 ILE A C 1
ATOM 2898 O O . ILE A 1 349 ? -21.635 -4.089 -4.012 1.00 95.19 349 ILE A O 1
ATOM 2902 N N . ASP A 1 350 ? -20.600 -2.185 -3.483 1.00 95.25 350 ASP A N 1
ATOM 2903 C CA . ASP A 1 350 ? -21.642 -1.662 -2.605 1.00 95.25 350 ASP A CA 1
ATOM 2904 C C . ASP A 1 350 ? -22.891 -1.224 -3.376 1.00 95.25 350 ASP A C 1
ATOM 2906 O O . ASP A 1 350 ? -23.996 -1.393 -2.865 1.00 95.25 350 ASP A O 1
ATOM 2910 N N . TYR A 1 351 ? -22.748 -0.749 -4.619 1.00 96.06 351 TYR A N 1
ATOM 2911 C CA . TYR A 1 351 ? -23.889 -0.507 -5.507 1.00 96.06 351 TYR A CA 1
ATOM 2912 C C . TYR A 1 351 ? -24.643 -1.811 -5.790 1.00 96.06 351 TYR A C 1
ATOM 2914 O O . TYR A 1 351 ? -25.839 -1.894 -5.524 1.00 96.06 351 TYR A O 1
ATOM 2922 N N . TYR A 1 352 ? -23.925 -2.853 -6.220 1.00 96.62 352 TYR A N 1
ATOM 2923 C CA . TYR A 1 352 ? -24.505 -4.174 -6.473 1.00 96.62 352 TYR A CA 1
ATOM 2924 C C . TYR A 1 352 ? -25.268 -4.715 -5.255 1.00 96.62 352 TYR A C 1
ATOM 2926 O O . TYR A 1 352 ? -26.422 -5.134 -5.357 1.00 96.62 352 TYR A O 1
ATOM 2934 N N . TRP A 1 353 ? -24.644 -4.673 -4.076 1.00 97.25 353 TRP A N 1
ATOM 2935 C CA . TRP A 1 353 ? -25.277 -5.162 -2.854 1.00 97.25 353 TRP A CA 1
ATOM 2936 C C . TRP A 1 353 ? -26.475 -4.314 -2.419 1.00 97.25 353 TRP A C 1
ATOM 2938 O O . TRP A 1 353 ? -27.433 -4.868 -1.884 1.00 97.25 353 TRP A O 1
ATOM 2948 N N . ASN A 1 354 ? -26.474 -3.003 -2.673 1.00 96.69 354 ASN A N 1
ATOM 2949 C CA . ASN A 1 354 ? -27.646 -2.164 -2.417 1.00 96.69 354 ASN A CA 1
ATOM 2950 C C . ASN A 1 354 ? -28.849 -2.582 -3.273 1.00 96.69 354 ASN A C 1
ATOM 2952 O O . ASN A 1 354 ? -29.954 -2.654 -2.734 1.00 96.69 354 ASN A O 1
ATOM 2956 N N . GLU A 1 355 ? -28.641 -2.928 -4.547 1.00 97.19 355 GLU A N 1
ATOM 2957 C CA . GLU A 1 355 ? -29.705 -3.475 -5.401 1.00 97.19 355 GLU A CA 1
ATOM 2958 C C . GLU A 1 355 ? -30.228 -4.808 -4.840 1.00 97.19 355 GLU A C 1
ATOM 2960 O O . GLU A 1 355 ? -31.436 -4.979 -4.669 1.00 97.19 355 GLU A O 1
ATOM 2965 N N . VAL A 1 356 ? -29.340 -5.715 -4.412 1.00 96.25 356 VAL A N 1
ATOM 2966 C CA . VAL A 1 356 ? -29.734 -6.985 -3.766 1.00 96.25 356 VAL A CA 1
ATOM 2967 C C . VAL A 1 356 ? -30.544 -6.747 -2.485 1.00 96.25 356 VAL A C 1
ATOM 2969 O O . VAL A 1 356 ? -31.536 -7.433 -2.234 1.00 96.25 356 VAL A O 1
ATOM 2972 N N . PHE A 1 357 ? -30.165 -5.765 -1.664 1.00 96.19 357 PHE A N 1
ATOM 2973 C CA . PHE A 1 357 ? -30.882 -5.449 -0.422 1.00 96.19 357 PHE A CA 1
ATOM 2974 C C . PHE A 1 357 ? -32.201 -4.710 -0.641 1.00 96.19 357 PHE A C 1
ATOM 2976 O O . PHE A 1 357 ? -33.009 -4.650 0.288 1.00 96.19 357 PHE A O 1
ATOM 2983 N N . SER A 1 358 ? -32.437 -4.175 -1.840 1.00 96.00 358 SER A N 1
ATOM 2984 C CA . SER A 1 358 ? -33.720 -3.577 -2.216 1.00 96.00 358 SER A CA 1
ATOM 2985 C C . SER A 1 358 ? -34.807 -4.624 -2.489 1.00 96.00 358 SER A C 1
ATOM 2987 O O . SER A 1 358 ? -35.991 -4.288 -2.503 1.00 96.00 358 SER A O 1
ATOM 2989 N N . ILE A 1 359 ? -34.430 -5.900 -2.654 1.00 95.75 359 ILE A N 1
ATOM 2990 C CA . ILE A 1 359 ? -35.374 -6.987 -2.911 1.00 95.75 359 ILE A CA 1
ATOM 2991 C C . ILE A 1 359 ? -36.295 -7.174 -1.702 1.00 95.75 359 ILE A C 1
ATOM 2993 O O . ILE A 1 359 ? -35.865 -7.459 -0.576 1.00 95.75 359 ILE A O 1
ATOM 2997 N N . LEU A 1 360 ? -37.595 -7.067 -1.966 1.00 95.75 360 LEU A N 1
ATOM 2998 C CA . LEU A 1 360 ? -38.648 -7.269 -0.984 1.00 95.75 360 LEU A CA 1
ATOM 2999 C C . LEU A 1 360 ? -39.296 -8.642 -1.151 1.00 95.75 360 LEU A C 1
ATOM 3001 O O . LEU A 1 360 ? -39.387 -9.212 -2.236 1.00 95.75 360 LEU A O 1
ATOM 3005 N N . THR A 1 361 ? -39.787 -9.163 -0.038 1.00 92.88 361 THR A N 1
ATOM 3006 C CA . THR A 1 361 ? -40.756 -10.260 -0.028 1.00 92.88 361 THR A CA 1
ATOM 3007 C C . THR A 1 361 ? -42.101 -9.792 -0.589 1.00 92.88 361 THR A C 1
ATOM 3009 O O . THR A 1 361 ? -42.384 -8.596 -0.639 1.00 92.88 361 THR A O 1
ATOM 3012 N N . ASN A 1 362 ? -42.999 -10.729 -0.902 1.00 91.69 362 ASN A N 1
ATOM 3013 C CA . ASN A 1 362 ? -44.372 -10.403 -1.318 1.00 91.69 362 ASN A CA 1
ATOM 3014 C C . ASN A 1 362 ? -45.158 -9.610 -0.252 1.00 91.69 362 ASN A C 1
ATOM 3016 O O . ASN A 1 362 ? -46.143 -8.953 -0.569 1.00 91.69 362 ASN A O 1
ATOM 3020 N N . SER A 1 363 ? -44.719 -9.656 1.009 1.00 92.25 363 SER A N 1
ATOM 3021 C CA . SER A 1 363 ? -45.249 -8.859 2.121 1.00 92.25 363 SER A CA 1
ATOM 3022 C C . SER A 1 363 ? -44.648 -7.451 2.240 1.00 92.25 363 SER A C 1
ATOM 3024 O O . SER A 1 363 ? -45.005 -6.718 3.157 1.00 92.25 363 SER A O 1
ATOM 3026 N N . GLY A 1 364 ? -43.719 -7.066 1.361 1.00 93.19 364 GLY A N 1
ATOM 3027 C CA . GLY A 1 364 ? -43.092 -5.741 1.363 1.00 93.19 364 GLY A CA 1
ATOM 3028 C C . GLY A 1 364 ? -41.964 -5.548 2.384 1.00 93.19 364 GLY A C 1
ATOM 3029 O O . GLY A 1 364 ? -41.483 -4.431 2.544 1.00 93.19 364 GLY A O 1
ATOM 3030 N N . VAL A 1 365 ? -41.517 -6.606 3.073 1.00 94.50 365 VAL A N 1
ATOM 3031 C CA . VAL A 1 365 ? -40.363 -6.544 3.994 1.00 94.50 365 VAL A CA 1
ATOM 3032 C C . VAL A 1 365 ? -39.065 -6.979 3.301 1.00 94.50 365 VAL A C 1
ATOM 3034 O O . VAL A 1 365 ? -39.149 -7.801 2.380 1.00 94.50 365 VAL A O 1
ATOM 3037 N N . PRO A 1 366 ? -37.881 -6.490 3.732 1.00 95.69 366 PRO A N 1
ATOM 3038 C CA . PRO A 1 366 ? -36.594 -6.877 3.148 1.00 95.69 366 PRO A CA 1
ATOM 3039 C C . PRO A 1 366 ? -36.390 -8.394 3.141 1.00 95.69 366 PRO A C 1
ATOM 3041 O O . PRO A 1 366 ? -36.599 -9.049 4.163 1.00 95.69 366 PRO A O 1
ATOM 3044 N N . LYS A 1 367 ? -35.966 -8.948 2.000 1.00 96.56 367 LYS A N 1
ATOM 3045 C CA . LYS A 1 367 ? -35.808 -10.401 1.817 1.00 96.56 367 LYS A CA 1
ATOM 3046 C C . LYS A 1 367 ? -34.549 -10.968 2.488 1.00 96.56 367 LYS A C 1
ATOM 3048 O O . LYS A 1 367 ? -34.580 -12.104 2.949 1.00 96.56 367 LYS A O 1
ATOM 3053 N N . TYR A 1 368 ? -33.478 -10.171 2.584 1.00 96.88 368 TYR A N 1
ATOM 3054 C CA . TYR A 1 368 ? -32.154 -10.607 3.062 1.00 96.88 368 TYR A CA 1
ATOM 3055 C C . TYR A 1 368 ? -31.584 -9.726 4.198 1.00 96.88 368 TYR A C 1
ATOM 3057 O O . TYR A 1 368 ? -30.529 -9.099 4.037 1.00 96.88 368 TYR A O 1
ATOM 3065 N N . PRO A 1 369 ? -32.286 -9.577 5.339 1.00 97.19 369 PRO A N 1
ATOM 3066 C CA . PRO A 1 369 ? -31.879 -8.659 6.404 1.00 97.19 369 PRO A CA 1
ATOM 3067 C C . PRO A 1 369 ? -30.584 -9.076 7.118 1.00 97.19 369 PRO A C 1
ATOM 3069 O O . PRO A 1 369 ? -29.768 -8.214 7.462 1.00 97.19 369 PRO A O 1
ATOM 3072 N N . THR A 1 370 ? -30.370 -10.373 7.340 1.00 97.81 370 THR A N 1
ATOM 3073 C CA . THR A 1 370 ? -29.188 -10.879 8.052 1.00 97.81 370 THR A CA 1
ATOM 3074 C C . THR A 1 370 ? -27.949 -10.789 7.167 1.00 97.81 370 THR A C 1
ATOM 3076 O O . THR A 1 370 ? -26.892 -10.330 7.613 1.00 97.81 370 THR A O 1
ATOM 3079 N N . LEU A 1 371 ? -28.102 -11.118 5.883 1.00 97.44 371 LEU A N 1
ATOM 3080 C CA . LEU A 1 371 ? -27.082 -10.922 4.866 1.00 97.44 371 LEU A CA 1
ATOM 3081 C C . LEU A 1 371 ? -26.722 -9.437 4.734 1.00 97.44 371 LEU A C 1
ATOM 3083 O O . LEU A 1 371 ? -25.548 -9.089 4.807 1.00 97.44 371 LEU A O 1
ATOM 3087 N N . CYS A 1 372 ? -27.711 -8.542 4.660 1.00 97.56 372 CYS A N 1
ATOM 3088 C CA . CYS A 1 372 ? -27.489 -7.092 4.622 1.00 97.56 372 CYS A CA 1
ATOM 3089 C C . CYS A 1 372 ? -26.633 -6.600 5.797 1.00 97.56 372 CYS A C 1
ATOM 3091 O O . CYS A 1 372 ? -25.663 -5.859 5.602 1.00 97.56 372 CYS A O 1
ATOM 3093 N N . LYS A 1 373 ? -26.939 -7.059 7.018 1.00 97.44 373 LYS A N 1
ATOM 3094 C CA . LYS A 1 373 ? -26.152 -6.736 8.215 1.00 97.44 373 LYS A CA 1
ATOM 3095 C C . LYS A 1 373 ? -24.701 -7.203 8.078 1.00 97.44 373 LYS A C 1
ATOM 3097 O O . LYS A 1 373 ? -23.793 -6.428 8.381 1.00 97.44 373 LYS A O 1
ATOM 3102 N N . LEU A 1 374 ? -24.476 -8.437 7.625 1.00 97.69 374 LEU A N 1
ATOM 3103 C CA . LEU A 1 374 ? -23.133 -8.989 7.447 1.00 97.69 374 LEU A CA 1
ATOM 3104 C C . LEU A 1 374 ? -22.328 -8.202 6.411 1.00 97.69 374 LEU A C 1
ATOM 3106 O O . LEU A 1 374 ? -21.245 -7.704 6.709 1.00 97.69 374 LEU A O 1
ATOM 3110 N N . ILE A 1 375 ? -22.877 -8.063 5.209 1.00 97.38 375 ILE A N 1
ATOM 3111 C CA . ILE A 1 375 ? -22.177 -7.502 4.055 1.00 97.38 375 ILE A CA 1
ATOM 3112 C C . ILE A 1 375 ? -21.802 -6.042 4.301 1.00 97.38 375 ILE A C 1
ATOM 3114 O O . ILE A 1 375 ? -20.658 -5.666 4.062 1.00 97.38 375 ILE A O 1
ATOM 3118 N N . LYS A 1 376 ? -22.703 -5.228 4.869 1.00 95.94 376 LYS A N 1
ATOM 3119 C CA . LYS A 1 376 ? -22.383 -3.835 5.223 1.00 95.94 376 LYS A CA 1
ATOM 3120 C C . LYS A 1 376 ? -21.187 -3.739 6.173 1.00 95.94 376 LYS A C 1
ATOM 3122 O O . LYS A 1 376 ? -20.331 -2.884 5.982 1.00 95.94 376 LYS A O 1
ATOM 3127 N N . ASN A 1 377 ? -21.092 -4.632 7.161 1.00 95.06 377 ASN A N 1
ATOM 3128 C CA . ASN A 1 377 ? -19.964 -4.660 8.099 1.00 95.06 377 ASN A CA 1
ATOM 3129 C C . ASN A 1 377 ? -18.668 -5.186 7.469 1.00 95.06 377 ASN A C 1
ATOM 3131 O O . ASN A 1 377 ? -17.579 -4.850 7.924 1.00 95.06 377 ASN A O 1
ATOM 3135 N N . VAL A 1 378 ? -18.769 -5.996 6.419 1.00 95.25 378 VAL A N 1
ATOM 3136 C CA . VAL A 1 378 ? -17.610 -6.478 5.668 1.00 95.25 378 VAL A CA 1
ATOM 3137 C C . VAL A 1 378 ? -17.093 -5.419 4.694 1.00 95.25 378 VAL A C 1
ATOM 3139 O O . VAL A 1 378 ? -15.886 -5.235 4.590 1.00 95.25 378 VAL A O 1
ATOM 3142 N N . LEU A 1 379 ? -17.974 -4.684 4.011 1.00 94.06 379 LEU A N 1
ATOM 3143 C CA . LEU A 1 379 ? -17.578 -3.674 3.021 1.00 94.06 379 LEU A CA 1
ATOM 3144 C C . LEU A 1 379 ? -16.946 -2.416 3.641 1.00 94.06 379 LEU A C 1
ATOM 3146 O O . LEU A 1 379 ? -16.261 -1.682 2.938 1.00 94.06 379 LEU A O 1
ATOM 3150 N N . ILE A 1 380 ? -17.105 -2.191 4.950 1.00 90.62 380 ILE A N 1
ATOM 3151 C CA . ILE A 1 380 ? -16.377 -1.135 5.683 1.00 90.62 380 ILE A CA 1
ATOM 3152 C C . ILE A 1 380 ? -14.953 -1.548 6.089 1.00 90.62 380 ILE A C 1
ATOM 3154 O O . ILE A 1 380 ? -14.198 -0.736 6.627 1.00 90.62 380 ILE A O 1
ATOM 3158 N N . ILE A 1 381 ? -14.573 -2.814 5.886 1.00 89.38 381 ILE A N 1
ATOM 3159 C CA . ILE A 1 381 ? -13.217 -3.289 6.161 1.00 89.38 381 ILE A CA 1
ATOM 3160 C C . ILE A 1 381 ? -12.283 -2.683 5.112 1.00 89.38 381 ILE A C 1
ATOM 3162 O O . ILE A 1 381 ? -12.374 -2.987 3.926 1.00 89.38 381 ILE A O 1
ATOM 3166 N N . SER A 1 382 ? -11.350 -1.848 5.566 1.00 85.12 382 SER A N 1
ATOM 3167 C CA . SER A 1 382 ? -10.334 -1.248 4.702 1.00 85.12 382 SER A CA 1
ATOM 3168 C C . SER A 1 382 ? -9.445 -2.305 4.03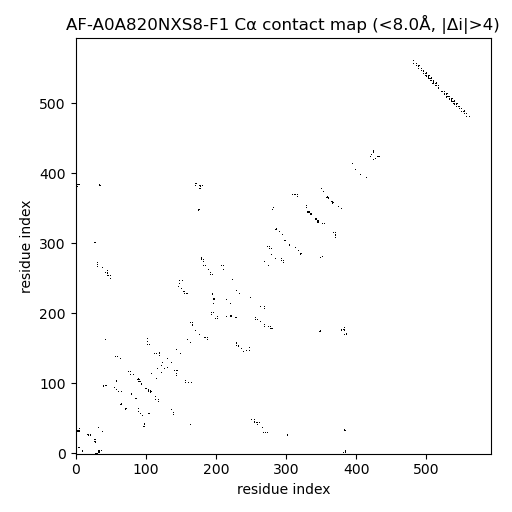0 1.00 85.12 382 SER A C 1
ATOM 3170 O O . SER A 1 382 ? -8.911 -3.204 4.683 1.00 85.12 382 SER A O 1
ATOM 3172 N N . HIS A 1 383 ? -9.244 -2.157 2.717 1.00 85.94 383 HIS A N 1
ATOM 3173 C CA . HIS A 1 383 ? -8.313 -2.948 1.900 1.00 85.94 383 HIS A CA 1
ATOM 3174 C C . HIS A 1 383 ? -6.894 -2.356 1.829 1.00 85.94 383 HIS A C 1
ATOM 3176 O O . HIS A 1 383 ? -6.025 -2.912 1.152 1.00 85.94 383 HIS A O 1
ATOM 3182 N N . GLY A 1 384 ? -6.626 -1.250 2.529 1.00 79.06 384 GLY A N 1
ATOM 3183 C CA . GLY A 1 384 ? -5.322 -0.592 2.560 1.00 79.06 384 GLY A CA 1
ATOM 3184 C C . GLY A 1 384 ? -5.374 0.822 3.143 1.00 79.06 384 GLY A C 1
ATOM 3185 O O . GLY A 1 384 ? -6.423 1.440 3.260 1.00 79.06 384 GLY A O 1
ATOM 3186 N N . ASN A 1 385 ? -4.212 1.388 3.464 1.00 79.12 385 ASN A N 1
ATOM 3187 C CA . ASN A 1 385 ? -4.122 2.695 4.132 1.00 79.12 385 ASN A CA 1
ATOM 3188 C C . ASN A 1 385 ? -4.305 3.910 3.207 1.00 79.12 385 ASN A C 1
ATOM 3190 O O . ASN A 1 385 ? -4.105 5.040 3.647 1.00 79.12 385 ASN A O 1
ATOM 3194 N N . ALA A 1 386 ? -4.701 3.705 1.949 1.00 77.31 386 ALA A N 1
ATOM 3195 C CA . ALA A 1 386 ? -4.830 4.784 0.973 1.00 77.31 386 ALA A CA 1
ATOM 3196 C C . ALA A 1 386 ? -5.831 5.869 1.414 1.00 77.31 386 ALA A C 1
ATOM 3198 O O . ALA A 1 386 ? -5.542 7.055 1.255 1.00 77.31 386 ALA A O 1
ATOM 3199 N N . ASP A 1 387 ? -6.960 5.493 2.027 1.00 76.94 387 ASP A N 1
ATOM 3200 C CA . ASP A 1 387 ? -7.934 6.454 2.571 1.00 76.94 387 ASP A CA 1
ATOM 3201 C C . ASP A 1 387 ? -7.338 7.317 3.688 1.00 76.94 387 ASP A C 1
ATOM 3203 O O . ASP A 1 387 ? -7.509 8.537 3.710 1.00 76.94 387 ASP A O 1
ATOM 3207 N N . VAL A 1 388 ? -6.586 6.687 4.593 1.00 78.56 388 VAL A N 1
ATOM 3208 C CA . VAL A 1 388 ? -5.925 7.368 5.713 1.00 78.56 388 VAL A CA 1
ATOM 3209 C C . VAL A 1 388 ? -4.853 8.328 5.189 1.00 78.56 388 VAL A C 1
ATOM 3211 O O . VAL A 1 388 ? -4.793 9.483 5.610 1.00 78.56 388 VAL A O 1
ATOM 3214 N N . GLU A 1 389 ? -4.052 7.897 4.211 1.00 79.31 389 GLU A N 1
ATOM 3215 C CA . GLU A 1 389 ? -3.053 8.746 3.556 1.00 79.31 389 GLU A CA 1
ATOM 3216 C C . GLU A 1 389 ? -3.670 9.930 2.806 1.00 79.31 389 GLU A C 1
ATOM 3218 O O . GLU A 1 389 ? -3.125 11.038 2.856 1.00 79.31 389 GLU A O 1
ATOM 3223 N N . ARG A 1 390 ? -4.815 9.735 2.136 1.00 82.31 390 ARG A N 1
ATOM 3224 C CA . ARG A 1 390 ? -5.578 10.836 1.532 1.00 82.31 390 ARG A CA 1
ATOM 3225 C C . ARG A 1 390 ? -6.036 11.824 2.603 1.00 82.31 390 ARG A C 1
ATOM 3227 O O . ARG A 1 390 ? -5.851 13.028 2.425 1.00 82.31 390 ARG A O 1
ATOM 3234 N N . GLY A 1 391 ? -6.527 11.334 3.743 1.00 83.88 391 GLY A N 1
ATOM 3235 C CA . GLY A 1 391 ? -6.854 12.157 4.911 1.00 83.88 391 GLY A CA 1
ATOM 3236 C C . GLY A 1 391 ? -5.670 12.997 5.402 1.00 83.88 391 GLY A C 1
ATOM 3237 O O . GLY A 1 391 ? -5.810 14.206 5.590 1.00 83.88 391 GLY A O 1
ATOM 3238 N N . PHE A 1 392 ? -4.480 12.401 5.524 1.00 83.00 392 PHE A N 1
ATOM 3239 C CA . PHE A 1 392 ? -3.262 13.135 5.887 1.00 83.00 392 PHE A CA 1
ATOM 3240 C C . PHE A 1 392 ? -2.863 14.178 4.843 1.00 83.00 392 PHE A C 1
ATOM 3242 O O . PHE A 1 392 ? -2.456 15.277 5.212 1.00 83.00 392 PHE A O 1
ATOM 3249 N N . SER A 1 393 ? -3.017 13.879 3.551 1.00 83.62 393 SER A N 1
ATOM 3250 C CA . SER A 1 393 ? -2.756 14.858 2.493 1.00 83.62 393 SER A CA 1
ATOM 3251 C C . SER A 1 393 ? -3.700 16.057 2.586 1.00 83.62 393 SER A C 1
ATOM 3253 O O . SER A 1 393 ? -3.264 17.191 2.398 1.00 83.62 393 SER A O 1
ATOM 3255 N N . ILE A 1 394 ? -4.978 15.831 2.905 1.00 85.31 394 ILE A N 1
ATOM 3256 C CA . ILE A 1 394 ? -5.938 16.923 3.102 1.00 85.31 394 ILE A CA 1
ATOM 3257 C C . ILE A 1 394 ? -5.561 17.734 4.346 1.00 85.31 394 ILE A C 1
ATOM 3259 O O . ILE A 1 394 ? -5.543 18.963 4.289 1.00 85.31 394 ILE A O 1
ATOM 3263 N N . ASN A 1 395 ? -5.175 17.070 5.439 1.00 86.50 395 ASN A N 1
ATOM 3264 C CA . ASN A 1 395 ? -4.690 17.750 6.640 1.00 86.50 395 ASN A CA 1
ATOM 3265 C C . ASN A 1 395 ? -3.441 18.593 6.355 1.00 86.50 395 ASN A C 1
ATOM 3267 O O . ASN A 1 395 ? -3.369 19.725 6.817 1.00 86.50 395 ASN A O 1
ATOM 3271 N N . SER A 1 396 ? -2.496 18.098 5.552 1.00 83.50 396 SER A N 1
ATOM 3272 C CA . SER A 1 396 ? -1.297 18.852 5.162 1.00 83.50 396 SER A CA 1
ATOM 3273 C C . SER A 1 396 ? -1.626 20.112 4.356 1.00 83.50 396 SER A C 1
ATOM 3275 O O . SER A 1 396 ? -0.895 21.095 4.443 1.00 83.50 396 SER A O 1
ATOM 3277 N N . ASN A 1 397 ? -2.722 20.107 3.592 1.00 83.50 397 ASN A N 1
ATOM 3278 C CA . ASN A 1 397 ? -3.197 21.294 2.876 1.00 83.50 397 ASN A CA 1
ATOM 3279 C C . ASN A 1 397 ? -3.917 22.290 3.804 1.00 83.50 397 ASN A C 1
ATOM 3281 O O . ASN A 1 397 ? -3.989 23.478 3.497 1.00 83.50 397 ASN A O 1
ATOM 3285 N N . ILE A 1 398 ? -4.459 21.818 4.931 1.00 83.94 398 ILE A N 1
ATOM 3286 C CA . ILE A 1 398 ? -5.122 22.648 5.946 1.00 83.94 398 ILE A CA 1
ATOM 3287 C C . ILE A 1 398 ? -4.092 23.279 6.896 1.00 83.94 398 ILE A C 1
ATOM 3289 O O . ILE A 1 398 ? -4.151 24.483 7.164 1.00 83.94 398 ILE A O 1
ATOM 3293 N N . VAL A 1 399 ? -3.146 22.473 7.383 1.00 84.19 399 VAL A N 1
ATOM 3294 C CA . VAL A 1 399 ? -2.084 22.844 8.329 1.00 84.19 399 VAL A CA 1
ATOM 3295 C C . VAL A 1 399 ? -0.840 23.264 7.545 1.00 84.19 399 VAL A C 1
ATOM 3297 O O . VAL A 1 399 ? 0.172 22.570 7.504 1.00 84.19 399 VAL A O 1
ATOM 3300 N N . THR A 1 400 ? -0.940 24.401 6.859 1.00 79.94 400 THR A N 1
ATOM 3301 C CA . THR A 1 400 ? 0.197 25.005 6.150 1.00 79.94 400 THR A CA 1
ATOM 3302 C C . THR A 1 400 ? 1.188 25.637 7.131 1.00 79.94 400 THR A C 1
ATOM 3304 O O . THR A 1 400 ? 0.863 25.840 8.301 1.00 79.94 400 THR A O 1
ATOM 3307 N N . GLU A 1 401 ? 2.386 26.014 6.672 1.00 76.69 401 GLU A N 1
ATOM 3308 C CA . GLU A 1 401 ? 3.397 26.685 7.516 1.00 76.69 401 GLU A CA 1
ATOM 3309 C C . GLU A 1 401 ? 2.830 27.936 8.219 1.00 76.69 401 GLU A C 1
ATOM 3311 O O . GLU A 1 401 ? 3.032 28.132 9.419 1.00 76.69 401 GLU A O 1
ATOM 3316 N N . ASN A 1 402 ? 2.000 28.705 7.504 1.00 78.31 402 ASN A N 1
ATOM 3317 C CA . ASN A 1 402 ? 1.305 29.896 8.010 1.00 78.31 402 ASN A CA 1
ATOM 3318 C C . ASN A 1 402 ? 0.117 29.583 8.947 1.00 78.31 402 ASN A C 1
ATOM 3320 O O . ASN A 1 402 ? -0.489 30.499 9.499 1.00 78.31 402 ASN A O 1
ATOM 3324 N N . ARG A 1 403 ? -0.262 28.308 9.097 1.00 78.19 403 ARG A N 1
ATOM 3325 C CA . ARG A 1 403 ? -1.382 27.813 9.922 1.00 78.19 403 ARG A CA 1
ATOM 3326 C C . ARG A 1 403 ? -0.955 26.658 10.836 1.00 78.19 403 ARG A C 1
ATOM 3328 O O . ARG A 1 403 ? -1.757 25.795 11.178 1.00 78.19 403 ARG A O 1
ATOM 3335 N N . SER A 1 404 ? 0.305 26.654 11.254 1.00 79.06 404 SER A N 1
ATOM 3336 C CA . SER A 1 404 ? 0.901 25.588 12.070 1.00 79.06 404 SER A CA 1
ATOM 3337 C C . SER A 1 404 ? 0.359 25.506 13.507 1.00 79.06 404 SER A C 1
ATOM 3339 O O . SER A 1 404 ? 0.513 24.475 14.151 1.00 79.06 404 SER A O 1
ATOM 3341 N N . SER A 1 405 ? -0.319 26.552 13.999 1.00 81.19 405 SER A N 1
ATOM 3342 C CA . SER A 1 405 ? -0.873 26.638 15.365 1.00 81.19 405 SER A CA 1
ATOM 3343 C C . SER A 1 405 ? -2.388 26.355 15.445 1.00 81.19 405 SER A C 1
ATOM 3345 O O . SER A 1 405 ? -3.081 26.832 16.344 1.00 81.19 405 SER A O 1
ATOM 3347 N N . LEU A 1 406 ? -2.956 25.630 14.475 1.00 83.69 406 LEU A N 1
ATOM 3348 C CA . LEU A 1 406 ? -4.371 25.246 14.533 1.00 83.69 406 LEU A CA 1
ATOM 3349 C C . LEU A 1 406 ? -4.602 24.190 15.621 1.00 83.69 406 LEU A C 1
ATOM 3351 O O . LEU A 1 406 ? -3.925 23.165 15.663 1.00 83.69 406 LEU A O 1
ATOM 3355 N N . SER A 1 407 ? -5.604 24.420 16.471 1.00 84.62 407 SER A N 1
ATOM 3356 C CA . SER A 1 407 ? -6.058 23.418 17.439 1.00 84.62 407 SER A CA 1
ATOM 3357 C C . SER A 1 407 ? -6.735 22.236 16.741 1.00 84.62 407 SER A C 1
ATOM 3359 O O . SER A 1 407 ? -7.286 22.385 15.647 1.00 84.62 407 SER A O 1
ATOM 3361 N N . GLU A 1 408 ? -6.777 21.076 17.401 1.00 85.88 408 GLU A N 1
ATOM 3362 C CA . GLU A 1 408 ? -7.487 19.887 16.904 1.00 85.88 408 GLU A CA 1
ATOM 3363 C C . GLU A 1 408 ? -8.947 20.203 16.538 1.00 85.88 408 GLU A C 1
ATOM 3365 O O . GLU A 1 408 ? -9.414 19.845 15.460 1.00 85.88 408 GLU A O 1
ATOM 3370 N N . LEU A 1 409 ? -9.646 20.969 17.385 1.00 84.94 409 LEU A N 1
ATOM 3371 C CA . LEU A 1 409 ? -11.009 21.440 17.118 1.00 84.94 409 LEU A CA 1
ATOM 3372 C C . LEU A 1 409 ? -11.109 22.242 15.815 1.00 84.94 409 LEU A C 1
ATOM 3374 O O . LEU A 1 409 ? -12.054 22.060 15.048 1.00 84.94 409 LEU A O 1
ATOM 3378 N N . SER A 1 410 ? -10.132 23.108 15.545 1.00 86.56 410 SER A N 1
ATOM 3379 C CA . SER A 1 410 ? -10.102 23.912 14.319 1.00 86.56 410 SER A CA 1
ATOM 3380 C C . SER A 1 410 ? -9.855 23.040 13.090 1.00 86.56 410 SER A C 1
ATOM 3382 O O . SER A 1 410 ? -10.510 23.220 12.064 1.00 86.56 410 SER A O 1
ATOM 3384 N N . ILE A 1 411 ? -8.946 22.066 13.200 1.00 88.50 411 ILE A N 1
ATOM 3385 C CA . ILE A 1 411 ? -8.671 21.091 12.138 1.00 88.50 411 ILE A CA 1
ATOM 3386 C C . ILE A 1 411 ? -9.933 20.273 11.846 1.00 88.50 411 ILE A C 1
ATOM 3388 O O . ILE A 1 411 ? -10.339 20.182 10.688 1.00 88.50 411 ILE A O 1
ATOM 3392 N N . ASN A 1 412 ? -10.600 19.754 12.881 1.00 89.88 412 ASN A N 1
ATOM 3393 C CA . ASN A 1 412 ? -11.847 19.001 12.750 1.00 89.88 412 ASN A CA 1
ATOM 3394 C C . ASN A 1 412 ? -12.951 19.848 12.101 1.00 89.88 412 ASN A C 1
ATOM 3396 O O . ASN A 1 412 ? -13.612 19.383 11.176 1.00 89.88 412 ASN A O 1
ATOM 3400 N N . GLY A 1 413 ? -13.106 21.114 12.505 1.00 89.12 413 GLY A N 1
ATOM 3401 C CA . GLY A 1 413 ? -14.053 22.043 11.883 1.00 89.12 413 GLY A CA 1
ATOM 3402 C C . GLY A 1 413 ? -13.778 22.274 10.392 1.00 89.12 413 GLY A C 1
ATOM 3403 O O . GLY A 1 413 ? -14.689 22.190 9.571 1.00 89.12 413 GLY A O 1
ATOM 3404 N N . LEU A 1 414 ? -12.516 22.501 10.014 1.00 89.69 414 LEU A N 1
ATOM 3405 C CA . LEU A 1 414 ? -12.122 22.675 8.610 1.00 89.69 414 LEU A CA 1
ATOM 3406 C C . LEU A 1 414 ? -12.310 21.392 7.791 1.00 89.69 414 LEU A C 1
ATOM 3408 O O . LEU A 1 414 ? -12.745 21.461 6.640 1.00 89.69 414 LEU A O 1
ATOM 3412 N N . ARG A 1 415 ? -12.034 20.224 8.382 1.00 90.38 415 ARG A N 1
ATOM 3413 C CA . ARG A 1 415 ? -12.273 18.918 7.754 1.00 90.38 415 ARG A CA 1
ATOM 3414 C C . ARG A 1 415 ? -13.758 18.666 7.522 1.00 90.38 415 ARG A C 1
ATOM 3416 O O . ARG A 1 415 ? -14.118 18.277 6.418 1.00 90.38 415 ARG A O 1
ATOM 3423 N N . LEU A 1 416 ? -14.615 18.988 8.491 1.00 90.62 416 LEU A N 1
ATOM 3424 C CA . LEU A 1 416 ? -16.070 18.900 8.334 1.00 90.62 416 LEU A CA 1
ATOM 3425 C C . LEU A 1 416 ? -16.580 19.782 7.189 1.00 90.62 416 LEU A C 1
ATOM 3427 O O . LEU A 1 416 ? -17.410 19.337 6.401 1.00 90.62 416 LEU A O 1
ATOM 3431 N N . VAL A 1 417 ? -16.064 21.008 7.054 1.00 89.00 417 VAL A N 1
ATOM 3432 C CA . VAL A 1 417 ? -16.422 21.891 5.931 1.00 89.00 417 VAL A CA 1
ATOM 3433 C C . VAL A 1 417 ? -15.944 21.307 4.601 1.00 89.00 417 VAL A C 1
ATOM 3435 O O . VAL A 1 417 ? -16.720 21.251 3.649 1.00 89.00 417 VAL A O 1
ATOM 3438 N N . HIS A 1 418 ? -14.693 20.844 4.529 1.00 89.94 418 HIS A N 1
ATOM 3439 C CA . HIS A 1 418 ? -14.142 20.207 3.331 1.00 89.94 418 HIS A CA 1
ATOM 3440 C C . HIS A 1 418 ? -14.983 18.999 2.894 1.00 89.94 418 HIS A C 1
ATOM 3442 O O . HIS A 1 418 ? -15.398 18.908 1.737 1.00 89.94 418 HIS A O 1
ATOM 3448 N N . ASP A 1 419 ? -15.263 18.088 3.824 1.00 90.31 419 ASP A N 1
ATOM 3449 C CA . ASP A 1 419 ? -15.997 16.857 3.545 1.00 90.31 419 ASP A CA 1
ATOM 3450 C C . ASP A 1 419 ? -17.473 17.157 3.228 1.00 90.31 419 ASP A C 1
ATOM 3452 O O . ASP A 1 419 ? -18.038 16.556 2.316 1.00 90.31 419 ASP A O 1
ATOM 3456 N N . GLY A 1 420 ? -18.070 18.168 3.870 1.00 90.62 420 GLY A N 1
ATOM 3457 C CA . GLY A 1 420 ? -19.400 18.676 3.532 1.00 90.62 420 GLY A CA 1
ATOM 3458 C C . GLY A 1 420 ? -19.484 19.237 2.108 1.00 90.62 420 GLY A C 1
ATOM 3459 O O . GLY A 1 420 ? -20.420 18.917 1.378 1.00 90.62 420 GLY A O 1
ATOM 3460 N N . VAL A 1 421 ? -18.491 20.012 1.661 1.00 91.38 421 VAL A N 1
ATOM 3461 C CA . VAL A 1 421 ? -18.423 20.493 0.267 1.00 91.38 421 VAL A CA 1
ATOM 3462 C C . VAL A 1 421 ? -18.226 19.334 -0.712 1.00 91.38 421 VAL A C 1
ATOM 3464 O O . VAL A 1 421 ? -18.864 19.313 -1.767 1.00 91.38 421 VAL A O 1
ATOM 3467 N N . LYS A 1 422 ? -17.376 18.353 -0.375 1.00 89.06 422 LYS A N 1
ATOM 3468 C CA . LYS A 1 422 ? -17.175 17.150 -1.199 1.00 89.06 422 LYS A CA 1
ATOM 3469 C C . LYS A 1 422 ? -18.491 16.387 -1.371 1.00 89.06 422 LYS A C 1
ATOM 3471 O O . LYS A 1 422 ? -18.845 16.061 -2.500 1.00 89.06 422 LYS A O 1
ATOM 3476 N N . PHE A 1 423 ? -19.215 16.157 -0.277 1.00 88.94 423 PHE A N 1
ATOM 3477 C CA . PHE A 1 423 ? -20.421 15.331 -0.257 1.00 88.94 423 PHE A CA 1
ATOM 3478 C C . PHE A 1 423 ? -21.658 16.052 -0.812 1.00 88.94 423 PHE A C 1
ATOM 3480 O O . PHE A 1 423 ? -22.264 15.581 -1.767 1.00 88.94 423 PHE A O 1
ATOM 3487 N N . TYR A 1 424 ? -22.017 17.214 -0.262 1.00 89.69 424 TYR A N 1
ATOM 3488 C CA . TYR A 1 424 ? -23.244 17.931 -0.635 1.00 89.69 424 TYR A CA 1
ATOM 3489 C C . TYR A 1 424 ? -23.077 18.820 -1.870 1.00 89.69 424 TYR A C 1
ATOM 3491 O O . TYR A 1 424 ? -24.047 19.111 -2.563 1.00 89.69 424 TYR A O 1
ATOM 3499 N N . GLY A 1 425 ? -21.855 19.283 -2.138 1.00 87.25 425 GLY A N 1
ATOM 3500 C CA . GLY A 1 425 ? -21.543 20.158 -3.268 1.00 87.25 425 GLY A CA 1
ATOM 3501 C C . GLY A 1 425 ? -20.938 19.432 -4.466 1.00 87.25 425 GLY A C 1
ATOM 3502 O O . GLY A 1 425 ? -20.577 20.086 -5.446 1.00 87.25 425 GLY A O 1
ATOM 3503 N N . TYR A 1 426 ? -20.759 18.108 -4.395 1.00 88.38 426 TYR A N 1
ATOM 3504 C CA . TYR A 1 426 ? -20.008 17.324 -5.386 1.00 88.38 426 TYR A CA 1
ATOM 3505 C C . TYR A 1 426 ? -18.625 17.936 -5.680 1.00 88.38 426 TYR A C 1
ATOM 3507 O O . TYR A 1 426 ? -18.208 18.073 -6.830 1.00 88.38 426 TYR A O 1
ATOM 3515 N N . GLY A 1 427 ? -17.945 18.401 -4.626 1.00 86.69 427 GLY A N 1
ATOM 3516 C CA . GLY A 1 427 ? -16.648 19.082 -4.711 1.00 86.69 427 GLY A CA 1
ATOM 3517 C C . GLY A 1 427 ? -16.715 20.571 -5.068 1.00 86.69 427 GLY A C 1
ATOM 3518 O O . GLY A 1 427 ? -15.678 21.220 -5.158 1.00 86.69 427 GLY A O 1
ATOM 3519 N N . SER A 1 428 ? -17.909 21.139 -5.251 1.00 89.62 428 SER A N 1
ATOM 3520 C CA . SER A 1 428 ? -18.117 22.555 -5.572 1.00 89.62 428 SER A CA 1
ATOM 3521 C C . SER A 1 428 ? -18.878 23.274 -4.461 1.00 89.62 428 SER A C 1
ATOM 3523 O O . SER A 1 428 ? -20.045 22.986 -4.206 1.00 89.62 428 SER A O 1
ATOM 3525 N N . SER A 1 429 ? -18.252 24.274 -3.839 1.00 89.06 429 SER A N 1
ATOM 3526 C CA . SER A 1 429 ? -18.854 25.027 -2.726 1.00 89.06 429 SER A CA 1
ATOM 3527 C C . SER A 1 429 ? -20.162 25.730 -3.102 1.00 89.06 429 SER A C 1
ATOM 3529 O O . SER A 1 429 ? -21.096 25.738 -2.310 1.00 89.06 429 SER A O 1
ATOM 3531 N N . HIS A 1 430 ? -20.271 26.256 -4.326 1.00 89.88 430 HIS A N 1
ATOM 3532 C CA . HIS A 1 430 ? -21.470 26.953 -4.811 1.00 89.88 430 HIS A CA 1
ATOM 3533 C C . HIS A 1 430 ? -22.680 26.033 -5.046 1.00 89.88 430 HIS A C 1
ATOM 3535 O O . HIS A 1 430 ? -23.787 26.529 -5.230 1.00 89.88 430 HIS A O 1
ATOM 3541 N N . LYS A 1 431 ? -22.483 24.707 -5.060 1.00 92.38 431 LYS A N 1
ATOM 3542 C CA . LYS A 1 431 ? -23.567 23.718 -5.187 1.00 92.38 431 LYS A CA 1
ATOM 3543 C C . LYS A 1 431 ? -24.104 23.256 -3.834 1.00 92.38 431 LYS A C 1
ATOM 3545 O O . LYS A 1 431 ? -25.125 22.577 -3.786 1.00 92.38 431 LYS A O 1
ATOM 3550 N N . VAL A 1 432 ? -23.429 23.609 -2.738 1.00 90.94 432 VAL A N 1
ATOM 3551 C CA . VAL A 1 432 ? -23.896 23.283 -1.392 1.00 90.94 432 VAL A CA 1
ATOM 3552 C C . VAL A 1 432 ? -25.119 24.141 -1.087 1.00 90.94 432 VAL A C 1
ATOM 3554 O O . VAL A 1 432 ? -25.037 25.368 -1.034 1.00 90.94 432 VAL A O 1
ATOM 3557 N N . SER A 1 433 ? -26.259 23.491 -0.875 1.00 91.38 433 SER A N 1
ATOM 3558 C CA . SER A 1 433 ? -27.487 24.181 -0.483 1.00 91.38 433 SER A CA 1
ATOM 3559 C C . SER A 1 433 ? -27.359 24.713 0.944 1.00 91.38 433 SER A C 1
ATOM 3561 O O . SER A 1 433 ? -27.088 23.953 1.872 1.00 91.38 433 SER A O 1
ATOM 3563 N N . ILE A 1 434 ? -27.557 26.020 1.127 1.00 89.56 434 ILE A N 1
ATOM 3564 C CA . ILE A 1 434 ? -27.507 26.662 2.446 1.00 89.56 434 ILE A CA 1
ATOM 3565 C C . ILE A 1 434 ? -28.887 26.549 3.093 1.00 89.56 434 ILE A C 1
ATOM 3567 O O . ILE A 1 434 ? -29.834 27.203 2.654 1.00 89.56 434 ILE A O 1
ATOM 3571 N N . THR A 1 435 ? -29.006 25.735 4.145 1.00 91.12 435 THR A N 1
ATOM 3572 C CA . THR A 1 435 ? -30.281 25.581 4.859 1.00 91.12 435 THR A CA 1
ATOM 3573 C C . THR A 1 435 ? -30.527 26.737 5.839 1.00 91.12 435 THR A C 1
ATOM 3575 O O . THR A 1 435 ? -29.577 27.363 6.331 1.00 91.12 435 THR A O 1
ATOM 3578 N N . PRO A 1 436 ? -31.794 27.026 6.190 1.00 93.56 436 PRO A N 1
ATOM 3579 C CA . PRO A 1 436 ? -32.116 27.981 7.247 1.00 93.56 436 PRO A CA 1
ATOM 3580 C C . PRO A 1 436 ? -31.455 27.651 8.595 1.00 93.56 436 PRO A C 1
ATOM 3582 O O . PRO A 1 436 ? -31.065 28.573 9.319 1.00 93.56 436 PRO A O 1
ATOM 3585 N N . GLU A 1 437 ? -31.269 26.365 8.933 1.00 92.06 437 GLU A N 1
ATOM 3586 C CA . GLU A 1 437 ? -30.557 25.992 10.162 1.00 92.06 437 GLU A CA 1
ATOM 3587 C C . GLU A 1 437 ? -29.089 26.416 10.115 1.00 92.06 437 GLU A C 1
ATOM 3589 O O . GLU A 1 437 ? -28.594 26.972 11.096 1.00 92.06 437 GLU A O 1
ATOM 3594 N N . MET A 1 438 ? -28.406 26.231 8.978 1.00 89.44 438 MET A N 1
ATOM 3595 C CA . MET A 1 438 ? -27.011 26.661 8.816 1.00 89.44 438 MET A CA 1
ATOM 3596 C C . MET A 1 438 ? -26.868 28.169 9.049 1.00 89.44 438 MET A C 1
ATOM 3598 O O . MET A 1 438 ? -25.973 28.602 9.776 1.00 89.44 438 MET A O 1
ATOM 3602 N N . ILE A 1 439 ? -27.790 28.972 8.506 1.00 91.75 439 ILE A N 1
ATOM 3603 C CA . ILE A 1 439 ? -27.810 30.430 8.705 1.00 91.75 439 ILE A CA 1
ATOM 3604 C C . ILE A 1 439 ? -27.973 30.770 10.192 1.00 91.75 439 ILE A C 1
ATOM 3606 O O . ILE A 1 439 ? -27.281 31.647 10.715 1.00 91.75 439 ILE A O 1
ATOM 3610 N N . ASN A 1 440 ? -28.874 30.079 10.892 1.00 92.12 440 ASN A N 1
ATOM 3611 C CA . ASN A 1 440 ? -29.105 30.306 12.316 1.00 92.12 440 ASN A CA 1
ATOM 3612 C C . ASN A 1 440 ? -27.890 29.911 13.177 1.00 92.12 440 ASN A C 1
ATOM 3614 O O . ASN A 1 440 ? -27.530 30.638 14.103 1.00 92.12 440 ASN A O 1
ATOM 3618 N N . ILE A 1 441 ? -27.220 28.801 12.851 1.00 89.00 441 ILE A N 1
ATOM 3619 C CA . ILE A 1 441 ? -25.991 28.357 13.528 1.00 89.00 441 ILE A CA 1
ATOM 3620 C C . ILE A 1 441 ? -24.878 29.394 13.344 1.00 89.00 441 ILE A C 1
ATOM 3622 O O . ILE A 1 441 ? -24.247 29.794 14.322 1.00 89.00 441 ILE A O 1
ATOM 3626 N N . VAL A 1 442 ? -24.674 29.895 12.119 1.00 88.88 442 VAL A N 1
ATOM 3627 C CA . VAL A 1 442 ? -23.662 30.928 11.839 1.00 88.88 442 VAL A CA 1
ATOM 3628 C C . VAL A 1 442 ? -23.939 32.203 12.634 1.00 88.88 442 VAL A C 1
ATOM 3630 O O . VAL A 1 442 ? -23.017 32.746 13.241 1.00 88.88 442 VAL A O 1
ATOM 3633 N N . LYS A 1 443 ? -25.200 32.646 12.723 1.00 90.81 443 LYS A N 1
ATOM 3634 C CA . LYS A 1 443 ? -25.582 33.814 13.541 1.00 90.81 443 LYS A CA 1
ATOM 3635 C C . LYS A 1 443 ? -25.228 33.649 15.023 1.00 90.81 443 LYS A C 1
ATOM 3637 O O . LYS A 1 443 ? -24.887 34.631 15.675 1.00 90.81 443 LYS A O 1
ATOM 3642 N N . LYS A 1 444 ? -25.279 32.424 15.554 1.00 92.06 444 LYS A N 1
ATOM 3643 C CA . LYS A 1 444 ? -24.947 32.115 16.957 1.00 92.06 444 LYS A CA 1
ATOM 3644 C C . LYS A 1 444 ? -23.465 31.810 17.196 1.00 92.06 444 LYS A C 1
ATOM 3646 O O . LYS A 1 444 ? -23.044 31.752 18.348 1.00 92.06 444 LYS A O 1
ATOM 3651 N N . SER A 1 445 ? -22.665 31.652 16.139 1.00 86.69 445 SER A N 1
ATOM 3652 C CA . SER A 1 445 ? -21.271 31.189 16.226 1.00 86.69 445 SER A CA 1
ATOM 3653 C C . SER A 1 445 ? -20.396 32.019 17.172 1.00 86.69 445 SER A C 1
ATOM 3655 O O . SER A 1 445 ? -19.638 31.450 17.953 1.00 86.69 445 SER A O 1
ATOM 3657 N N . SER A 1 446 ? -20.542 33.349 17.170 1.00 87.81 446 SER A N 1
ATOM 3658 C CA . SER A 1 446 ? -19.779 34.240 18.056 1.00 87.81 446 SER A CA 1
ATOM 3659 C C . SER A 1 446 ? -20.082 33.998 19.538 1.00 87.81 446 SER A C 1
ATOM 3661 O O . SER A 1 446 ? -19.163 33.967 20.356 1.00 87.81 446 SER A O 1
ATOM 3663 N N . ASN A 1 447 ? -21.355 33.785 19.883 1.00 89.50 447 ASN A N 1
ATOM 3664 C CA . ASN A 1 447 ? -21.756 33.497 21.258 1.00 89.50 447 ASN A CA 1
ATOM 3665 C C . ASN A 1 447 ? -21.276 32.105 21.679 1.00 89.50 447 ASN A C 1
ATOM 3667 O O . ASN A 1 447 ? -20.622 31.988 22.710 1.00 89.50 447 ASN A O 1
ATOM 3671 N N . ASN A 1 448 ? -21.473 31.091 20.830 1.00 85.62 448 ASN A N 1
ATOM 3672 C CA . ASN A 1 448 ? -20.991 29.731 21.088 1.00 85.62 448 ASN A CA 1
ATOM 3673 C C . ASN A 1 448 ? -19.466 29.692 21.298 1.00 85.62 448 ASN A C 1
ATOM 3675 O O . ASN A 1 448 ? -18.974 28.978 22.169 1.00 85.62 448 ASN A O 1
ATOM 3679 N N . TYR A 1 449 ? -18.706 30.480 20.530 1.00 84.12 449 TYR A N 1
ATOM 3680 C CA . TYR A 1 449 ? -17.255 30.584 20.693 1.00 84.12 449 TYR A CA 1
ATOM 3681 C C . TYR A 1 449 ? -16.863 31.214 22.037 1.00 84.12 449 TYR A C 1
ATOM 3683 O O . TYR A 1 449 ? -15.956 30.725 22.710 1.00 84.12 449 TYR A O 1
ATOM 3691 N N . ARG A 1 450 ? -17.558 32.277 22.465 1.00 86.75 450 ARG A N 1
ATOM 3692 C CA . ARG A 1 450 ? -17.327 32.894 23.783 1.00 86.75 450 ARG A CA 1
ATOM 3693 C C . ARG A 1 450 ? -17.633 31.925 24.921 1.00 86.75 450 ARG A C 1
ATOM 3695 O O . ARG A 1 450 ? -16.835 31.819 25.849 1.00 86.75 450 ARG A O 1
ATOM 3702 N N . GLU A 1 451 ? -18.742 31.197 24.831 1.00 88.12 451 GLU A N 1
ATOM 3703 C CA . GLU A 1 451 ? -19.109 30.169 25.809 1.00 88.12 451 GLU A CA 1
ATOM 3704 C C . GLU A 1 451 ? -18.062 29.050 25.868 1.00 88.12 451 GLU A C 1
ATOM 3706 O O . GLU A 1 451 ? -17.622 28.678 26.956 1.00 88.12 451 GLU A O 1
ATOM 3711 N N . GLN A 1 452 ? -17.574 28.579 24.715 1.00 84.12 452 GLN A N 1
ATOM 3712 C CA . GLN A 1 452 ? -16.489 27.596 24.656 1.00 84.12 452 GLN A CA 1
ATOM 3713 C C . GLN A 1 452 ? -15.185 28.105 25.277 1.00 84.12 452 GLN A C 1
ATOM 3715 O O . GLN A 1 452 ? -14.528 27.353 25.992 1.00 84.12 452 GLN A O 1
ATOM 3720 N N . LEU A 1 453 ? -14.803 29.366 25.051 1.00 84.12 453 LEU A N 1
ATOM 3721 C CA . LEU A 1 453 ? -13.610 29.949 25.675 1.00 84.12 453 LEU A CA 1
ATOM 3722 C C . LEU A 1 453 ? -13.717 29.969 27.202 1.00 84.12 453 LEU A C 1
ATOM 3724 O O . LEU A 1 453 ? -12.742 29.662 27.889 1.00 84.12 453 LEU A O 1
ATOM 3728 N N . ILE A 1 454 ? -14.890 30.315 27.737 1.00 87.69 454 ILE A N 1
ATOM 3729 C CA . ILE A 1 454 ? -15.140 30.299 29.183 1.00 87.69 454 ILE A CA 1
ATOM 3730 C C . ILE A 1 454 ? -15.062 28.861 29.704 1.00 87.69 454 ILE A C 1
ATOM 3732 O O . ILE A 1 454 ? -14.310 28.595 30.641 1.00 87.69 454 ILE A O 1
ATOM 3736 N N . ALA A 1 455 ? -15.761 27.924 29.059 1.00 85.12 455 ALA A N 1
ATOM 3737 C CA . ALA A 1 455 ? -15.748 26.514 29.439 1.00 85.12 455 ALA A CA 1
ATOM 3738 C C . ALA A 1 455 ? -14.332 25.916 29.405 1.00 85.12 455 ALA A C 1
ATOM 3740 O O . ALA A 1 455 ? -13.941 25.205 30.327 1.00 85.12 455 ALA A O 1
ATOM 3741 N N . SER A 1 456 ? -13.530 26.257 28.392 1.00 81.88 456 SER A N 1
ATOM 3742 C CA . SER A 1 456 ? -12.145 25.797 28.276 1.00 81.88 456 SER A CA 1
ATOM 3743 C C . SER A 1 456 ? -11.262 26.338 29.400 1.00 81.88 456 SER A C 1
ATOM 3745 O O . SER A 1 456 ? -10.448 25.588 29.933 1.00 81.88 456 SER A O 1
ATOM 3747 N N . LYS A 1 457 ? -11.415 27.611 29.793 1.00 84.06 457 LYS A N 1
ATOM 3748 C CA . LYS A 1 457 ? -10.671 28.184 30.929 1.00 84.06 457 LYS A CA 1
ATOM 3749 C C . LYS A 1 457 ? -11.033 27.497 32.245 1.00 84.06 457 LYS A C 1
ATOM 3751 O O . LYS A 1 457 ? -10.148 27.184 33.035 1.00 84.06 457 LYS A O 1
ATOM 3756 N N . VAL A 1 458 ? -12.322 27.229 32.456 1.00 86.06 458 VAL A N 1
ATOM 3757 C CA . VAL A 1 458 ? -12.806 26.504 33.639 1.00 86.06 458 VAL A CA 1
ATOM 3758 C C . VAL A 1 458 ? -12.266 25.072 33.657 1.00 86.06 458 VAL A C 1
ATOM 3760 O O . VAL A 1 458 ? -11.776 24.623 34.688 1.00 86.06 458 VAL A O 1
ATOM 3763 N N . ALA A 1 459 ? -12.285 24.370 32.521 1.00 81.44 459 ALA A N 1
ATOM 3764 C CA . ALA A 1 459 ? -11.769 23.007 32.418 1.00 81.44 459 ALA A CA 1
ATOM 3765 C C . ALA A 1 459 ? -10.267 22.918 32.738 1.00 81.44 459 ALA A C 1
ATOM 3767 O O . ALA A 1 459 ? -9.860 22.014 33.465 1.00 81.44 459 ALA A O 1
ATOM 3768 N N . VAL A 1 460 ? -9.456 23.872 32.260 1.00 82.38 460 VAL A N 1
ATOM 3769 C CA . VAL A 1 460 ? -8.022 23.949 32.600 1.00 82.38 460 VAL A CA 1
ATOM 3770 C C . VAL A 1 460 ? -7.830 24.150 34.104 1.00 82.38 460 VAL A C 1
ATOM 3772 O O . VAL A 1 460 ? -7.071 23.411 34.722 1.00 82.38 460 VAL A O 1
ATOM 3775 N N . ALA A 1 461 ? -8.576 25.073 34.719 1.00 82.12 461 ALA A N 1
ATOM 3776 C CA . ALA A 1 461 ? -8.492 25.307 36.160 1.00 82.12 461 ALA A CA 1
ATOM 3777 C C . ALA A 1 461 ? -8.887 24.069 36.990 1.00 82.12 461 ALA A C 1
ATOM 3779 O O . ALA A 1 461 ? -8.251 23.766 37.999 1.00 82.12 461 ALA A O 1
ATOM 3780 N N . ILE A 1 462 ? -9.912 23.325 36.556 1.00 83.12 462 ILE A N 1
ATOM 3781 C CA . ILE A 1 462 ? -10.320 22.066 37.196 1.00 83.12 462 ILE A CA 1
ATOM 3782 C C . ILE A 1 462 ? -9.220 21.010 37.055 1.00 83.12 462 ILE A C 1
ATOM 3784 O O . ILE A 1 462 ? -8.868 20.370 38.043 1.00 83.12 462 ILE A O 1
ATOM 3788 N N . HIS A 1 463 ? -8.659 20.842 35.856 1.00 79.94 463 HIS A N 1
ATOM 3789 C CA . HIS A 1 463 ? -7.604 19.863 35.596 1.00 79.94 463 HIS A CA 1
ATOM 3790 C C . HIS A 1 463 ? -6.330 20.161 36.402 1.00 79.94 463 HIS A C 1
ATOM 3792 O O . HIS A 1 463 ? -5.740 19.254 36.987 1.00 79.94 463 HIS A O 1
ATOM 3798 N N . ASP A 1 464 ? -5.934 21.430 36.511 1.00 79.31 464 ASP A N 1
ATOM 3799 C CA . ASP A 1 464 ? -4.787 21.839 37.326 1.00 79.31 464 ASP A CA 1
ATOM 3800 C C . ASP A 1 464 ? -5.014 21.564 38.817 1.00 79.31 464 ASP A C 1
ATOM 3802 O O . ASP A 1 464 ? -4.095 21.133 39.518 1.00 79.31 464 ASP A O 1
ATOM 3806 N N . ASN A 1 465 ? -6.238 21.761 39.310 1.00 79.38 465 ASN A N 1
ATOM 3807 C CA . ASN A 1 465 ? -6.591 21.408 40.684 1.00 79.38 465 ASN A CA 1
ATOM 3808 C C . ASN A 1 465 ? -6.593 19.889 40.901 1.00 79.38 465 ASN A C 1
ATOM 3810 O O . ASN A 1 465 ? -6.016 19.424 41.880 1.00 79.38 465 ASN A O 1
ATOM 3814 N N . GLN A 1 466 ? -7.138 19.109 39.965 1.00 79.50 466 GLN A N 1
ATOM 3815 C CA . GLN A 1 466 ? -7.110 17.644 40.028 1.00 79.50 466 GLN A CA 1
ATOM 3816 C C . GLN A 1 466 ? -5.682 17.091 39.995 1.00 79.50 466 GLN A C 1
ATOM 3818 O O . GLN A 1 466 ? -5.370 16.149 40.719 1.00 79.50 466 GLN A O 1
ATOM 3823 N N . ASN A 1 467 ? -4.785 17.680 39.201 1.00 76.62 467 ASN A N 1
ATOM 3824 C CA . ASN A 1 467 ? -3.377 17.288 39.186 1.00 76.62 467 ASN A CA 1
ATOM 3825 C C . ASN A 1 467 ? -2.698 17.561 40.527 1.00 76.62 467 ASN A C 1
ATOM 3827 O O . ASN A 1 467 ? -2.003 16.685 41.038 1.00 76.62 467 ASN A O 1
ATOM 3831 N N . LYS A 1 468 ? -2.956 18.725 41.135 1.00 78.00 468 LYS A N 1
ATOM 3832 C CA . LYS A 1 468 ? -2.458 19.037 42.483 1.00 78.00 468 LYS A CA 1
ATOM 3833 C C . LYS A 1 468 ? -2.993 18.048 43.522 1.00 78.00 468 LYS A C 1
ATOM 3835 O O . LYS A 1 468 ? -2.224 17.558 44.343 1.00 78.00 468 LYS A O 1
ATOM 3840 N N . GLU A 1 469 ? -4.280 17.708 43.475 1.00 76.69 469 GLU A N 1
ATOM 3841 C CA . GLU A 1 469 ? -4.886 16.717 44.377 1.00 76.69 469 GLU A CA 1
ATOM 3842 C C . GLU A 1 469 ? -4.306 15.308 44.173 1.00 76.69 469 GLU A C 1
ATOM 3844 O O . GLU A 1 469 ? -4.001 14.611 45.144 1.00 76.69 469 GLU A O 1
ATOM 3849 N N . ASN A 1 470 ? -4.080 14.899 42.923 1.00 77.38 470 ASN A N 1
ATOM 3850 C CA . ASN A 1 470 ? -3.461 13.617 42.590 1.00 77.38 470 ASN A CA 1
ATOM 3851 C C . ASN A 1 470 ? -2.006 13.538 43.074 1.00 77.38 470 ASN A C 1
ATOM 3853 O O . ASN A 1 470 ? -1.610 12.510 43.626 1.00 77.38 470 ASN A O 1
ATOM 3857 N N . GLU A 1 471 ? -1.223 14.610 42.918 1.00 75.88 471 GLU A N 1
ATOM 3858 C CA . GLU A 1 471 ? 0.141 14.701 43.456 1.00 75.88 471 GLU A CA 1
ATOM 3859 C C . GLU A 1 471 ? 0.149 14.593 44.987 1.00 75.88 471 GLU A C 1
ATOM 3861 O O . GLU A 1 471 ? 0.959 13.853 45.552 1.00 75.88 471 GLU A O 1
ATOM 3866 N N . ILE A 1 472 ? -0.783 15.267 45.670 1.00 78.38 472 ILE A N 1
ATOM 3867 C CA . ILE A 1 472 ? -0.939 15.165 47.129 1.00 78.38 472 ILE A CA 1
ATOM 3868 C C . ILE A 1 472 ? -1.270 13.718 47.529 1.00 78.38 472 ILE A C 1
ATOM 3870 O O . ILE A 1 472 ? -0.579 13.146 48.374 1.00 78.38 472 ILE A O 1
ATOM 3874 N N . SER A 1 473 ? -2.245 13.082 46.872 1.00 76.88 473 SER A N 1
ATOM 3875 C CA . SER A 1 473 ? -2.651 11.701 47.173 1.00 76.88 473 SER A CA 1
ATOM 3876 C C . SER A 1 473 ? -1.534 10.677 46.920 1.00 76.88 473 SER A C 1
ATOM 3878 O O . SER A 1 473 ? -1.357 9.730 47.694 1.00 76.88 473 SER A O 1
ATOM 3880 N N . GLN A 1 474 ? -0.745 10.846 45.852 1.00 77.38 474 GLN A N 1
ATOM 3881 C CA . GLN A 1 474 ? 0.407 9.981 45.574 1.00 77.38 474 GLN A CA 1
ATOM 3882 C C . GLN A 1 474 ? 1.498 10.129 46.638 1.00 77.38 474 GLN A C 1
ATOM 3884 O O . GLN A 1 474 ? 2.015 9.119 47.127 1.00 77.38 474 GLN A O 1
ATOM 3889 N N . ASN A 1 475 ? 1.796 11.365 47.045 1.00 77.12 475 ASN A N 1
ATOM 3890 C CA . ASN A 1 475 ? 2.765 11.645 48.100 1.00 77.12 475 ASN A CA 1
ATOM 3891 C C . ASN A 1 475 ? 2.326 11.053 49.451 1.00 77.12 475 ASN A C 1
ATOM 3893 O O . ASN A 1 475 ? 3.143 10.465 50.162 1.00 77.12 475 ASN A O 1
ATOM 3897 N N . GLU A 1 476 ? 1.038 11.128 49.796 1.00 77.50 476 GLU A N 1
ATOM 3898 C CA . GLU A 1 476 ? 0.485 10.508 51.009 1.00 77.50 476 GLU A CA 1
ATOM 3899 C C . GLU A 1 476 ? 0.595 8.977 50.992 1.00 77.50 476 GLU A C 1
ATOM 3901 O O . GLU A 1 476 ? 1.074 8.379 51.959 1.00 77.50 476 GLU A O 1
ATOM 3906 N N . LYS A 1 477 ? 0.252 8.328 49.871 1.00 81.19 477 LYS A N 1
ATOM 3907 C CA . LYS A 1 477 ? 0.415 6.871 49.710 1.00 81.19 477 LYS A CA 1
ATOM 3908 C C . LYS A 1 477 ? 1.874 6.438 49.840 1.00 81.19 477 LYS A C 1
ATOM 3910 O O . LYS A 1 477 ? 2.161 5.392 50.424 1.00 81.19 477 LYS A O 1
ATOM 3915 N N . GLN A 1 478 ? 2.805 7.228 49.307 1.00 79.69 478 GLN A N 1
ATOM 3916 C CA . GLN A 1 478 ? 4.234 6.945 49.422 1.00 79.69 478 GLN A CA 1
ATOM 3917 C C . GLN A 1 478 ? 4.724 7.083 50.872 1.00 79.69 478 GLN A C 1
ATOM 3919 O O . GLN A 1 478 ? 5.473 6.224 51.338 1.00 79.69 478 GLN A O 1
ATOM 3924 N N . LYS A 1 479 ? 4.249 8.096 51.611 1.00 78.31 479 LYS A N 1
ATOM 3925 C CA . LYS A 1 479 ? 4.516 8.246 53.053 1.00 78.31 479 LYS A CA 1
ATOM 3926 C C . LYS A 1 479 ? 3.994 7.055 53.857 1.00 78.31 479 LYS A C 1
ATOM 3928 O O . LYS A 1 479 ? 4.702 6.552 54.727 1.00 78.31 479 LYS A O 1
ATOM 3933 N N . GLN A 1 480 ? 2.787 6.579 53.550 1.00 80.25 480 GLN A N 1
ATOM 3934 C CA . GLN A 1 480 ? 2.172 5.456 54.258 1.00 80.25 480 GLN A CA 1
ATOM 3935 C C . GLN A 1 480 ? 2.957 4.152 54.053 1.00 80.25 480 GLN A C 1
ATOM 3937 O O . GLN A 1 480 ? 3.269 3.474 55.031 1.00 80.25 480 GLN A O 1
ATOM 3942 N N . LYS A 1 481 ? 3.397 3.866 52.818 1.00 83.12 481 LYS A N 1
ATOM 3943 C CA . LYS A 1 481 ? 4.291 2.729 52.527 1.00 83.12 481 LYS A CA 1
ATOM 3944 C C . LYS A 1 481 ? 5.615 2.813 53.285 1.00 83.12 481 LYS A C 1
ATOM 3946 O O . LYS A 1 481 ? 6.034 1.836 53.894 1.00 83.12 481 LYS A O 1
ATOM 3951 N N . GLN A 1 482 ? 6.251 3.987 53.304 1.00 80.19 482 GLN A N 1
ATOM 3952 C CA . GLN A 1 482 ? 7.498 4.188 54.052 1.00 80.19 482 GLN A CA 1
ATOM 3953 C C . GLN A 1 482 ? 7.312 3.988 55.565 1.00 80.19 482 GLN A C 1
ATOM 3955 O O . GLN A 1 482 ? 8.227 3.531 56.249 1.00 80.19 482 GLN A O 1
ATOM 3960 N N . PHE A 1 483 ? 6.144 4.344 56.108 1.00 80.94 483 PHE A N 1
ATOM 3961 C CA . PHE A 1 483 ? 5.822 4.124 57.518 1.00 80.94 483 PHE A CA 1
ATOM 3962 C C . PHE A 1 483 ? 5.610 2.639 57.838 1.00 80.94 483 PHE A C 1
ATOM 3964 O O . PHE A 1 483 ? 6.109 2.150 58.851 1.00 80.94 483 PHE A O 1
ATOM 3971 N N . GLU A 1 484 ? 4.919 1.908 56.962 1.00 84.50 484 GLU A N 1
ATOM 3972 C CA . GLU A 1 484 ? 4.744 0.458 57.084 1.00 84.50 484 GLU A CA 1
ATOM 3973 C C . GLU A 1 484 ? 6.082 -0.292 57.000 1.00 84.50 484 GLU A C 1
ATOM 3975 O O . GLU A 1 484 ? 6.352 -1.147 57.844 1.00 84.50 484 GLU A O 1
ATOM 3980 N N . GLU A 1 485 ? 6.954 0.070 56.053 1.00 83.81 485 GLU A N 1
ATOM 3981 C CA . GLU A 1 485 ? 8.297 -0.513 55.904 1.00 83.81 485 GLU A CA 1
ATOM 3982 C C . GLU A 1 485 ? 9.168 -0.300 57.154 1.00 83.81 485 GLU A C 1
ATOM 3984 O O . GLU A 1 485 ? 9.812 -1.239 57.634 1.00 83.81 485 GLU A O 1
ATOM 3989 N N . GLU A 1 486 ? 9.163 0.907 57.736 1.00 83.69 486 GLU A N 1
ATOM 3990 C CA . GLU A 1 486 ? 9.907 1.176 58.974 1.00 83.69 486 GLU A CA 1
ATOM 3991 C C . GLU A 1 486 ? 9.335 0.383 60.157 1.00 83.69 486 GLU A C 1
ATOM 3993 O O . GLU A 1 486 ? 10.098 -0.189 60.937 1.00 83.69 486 GLU A O 1
ATOM 3998 N N . LYS A 1 487 ? 8.004 0.292 60.278 1.00 85.75 487 LYS A N 1
ATOM 3999 C CA . LYS A 1 487 ? 7.347 -0.473 61.348 1.00 85.75 487 LYS A CA 1
ATOM 4000 C C . LYS A 1 487 ? 7.712 -1.959 61.287 1.00 85.75 487 LYS A C 1
ATOM 4002 O O . LYS A 1 487 ? 8.100 -2.528 62.304 1.00 85.75 487 LYS A O 1
ATOM 4007 N N . ILE A 1 488 ? 7.659 -2.563 60.097 1.00 87.19 488 ILE A N 1
ATOM 4008 C CA . ILE A 1 488 ? 8.060 -3.963 59.875 1.00 87.19 488 ILE A CA 1
ATOM 4009 C C . ILE A 1 488 ? 9.529 -4.174 60.263 1.00 87.19 488 ILE A C 1
ATOM 4011 O O . ILE A 1 488 ? 9.874 -5.175 60.893 1.00 87.19 488 ILE A O 1
ATOM 4015 N N . THR A 1 489 ? 10.401 -3.233 59.901 1.00 84.44 489 THR A N 1
ATOM 4016 C CA . THR A 1 489 ? 11.836 -3.304 60.213 1.00 84.44 489 THR A CA 1
ATOM 4017 C C . THR A 1 489 ? 12.085 -3.187 61.719 1.00 84.44 489 THR A C 1
ATOM 4019 O O . THR A 1 489 ? 12.879 -3.941 62.277 1.00 84.44 489 THR A O 1
ATOM 4022 N N . LEU A 1 490 ? 11.348 -2.321 62.417 1.00 85.94 490 LEU A N 1
ATOM 4023 C CA . LEU A 1 490 ? 11.433 -2.183 63.871 1.00 85.94 490 LEU A CA 1
ATOM 4024 C C . LEU A 1 490 ? 10.958 -3.445 64.611 1.00 85.94 490 LEU A C 1
ATOM 4026 O O . LEU A 1 490 ? 11.551 -3.836 65.616 1.00 85.94 490 LEU A O 1
ATOM 4030 N N . ASP A 1 491 ? 9.910 -4.103 64.117 1.00 86.50 491 ASP A N 1
ATOM 4031 C CA . ASP A 1 491 ? 9.424 -5.353 64.707 1.00 86.50 491 ASP A CA 1
ATOM 4032 C C . ASP A 1 491 ? 10.426 -6.505 64.504 1.00 86.50 491 ASP A C 1
ATOM 4034 O O . ASP A 1 491 ? 10.636 -7.310 65.416 1.00 86.50 491 ASP A O 1
ATOM 4038 N N . LYS A 1 492 ? 11.131 -6.542 63.362 1.00 87.56 492 LYS A N 1
ATOM 4039 C CA . LYS A 1 492 ? 12.265 -7.459 63.145 1.00 87.56 492 LYS A CA 1
ATOM 4040 C C . LYS A 1 492 ? 13.409 -7.200 64.132 1.00 87.56 492 LYS A C 1
ATOM 4042 O O . LYS A 1 492 ? 13.951 -8.166 64.668 1.00 87.56 492 LYS A O 1
ATOM 4047 N N . GLN A 1 493 ? 13.729 -5.933 64.419 1.00 85.62 493 GLN A N 1
ATOM 4048 C CA . GLN A 1 493 ? 14.770 -5.568 65.389 1.00 85.62 493 GLN A CA 1
ATOM 4049 C C . GLN A 1 493 ? 14.443 -6.122 66.779 1.00 85.62 493 GLN A C 1
ATOM 4051 O O . GLN A 1 493 ? 15.262 -6.815 67.374 1.00 85.62 493 GLN A O 1
ATOM 4056 N N . LYS A 1 494 ? 13.210 -5.908 67.257 1.00 86.88 494 LYS A N 1
ATOM 4057 C CA . LYS A 1 494 ? 12.759 -6.423 68.562 1.00 86.88 494 LYS A CA 1
ATOM 4058 C C . LYS A 1 494 ? 12.854 -7.947 68.660 1.00 86.88 494 LYS A C 1
ATOM 4060 O O . LYS A 1 494 ? 13.138 -8.478 69.732 1.00 86.88 494 LYS A O 1
ATOM 4065 N N . ASN A 1 495 ? 12.587 -8.657 67.563 1.00 87.38 495 ASN A N 1
ATOM 4066 C CA . ASN A 1 495 ? 12.696 -10.113 67.529 1.00 87.38 495 ASN A CA 1
ATOM 4067 C C . ASN A 1 495 ? 14.162 -10.572 67.609 1.00 87.38 495 ASN A C 1
ATOM 4069 O O . ASN A 1 495 ? 14.471 -11.500 68.352 1.00 87.38 495 ASN A O 1
ATOM 4073 N N . LEU A 1 496 ? 15.076 -9.891 66.911 1.00 86.88 496 LEU A N 1
ATOM 4074 C CA . LEU A 1 496 ? 16.511 -10.155 67.041 1.00 86.88 496 LEU A CA 1
ATOM 4075 C C . LEU A 1 496 ? 17.019 -9.856 68.453 1.00 86.88 496 LEU A C 1
ATOM 4077 O O . LEU A 1 496 ? 17.743 -10.675 69.006 1.00 86.88 496 LEU A O 1
ATOM 4081 N N . ASP A 1 497 ? 16.594 -8.752 69.072 1.00 85.50 497 ASP A N 1
ATOM 4082 C CA . ASP A 1 497 ? 16.983 -8.415 70.449 1.00 85.50 497 ASP A CA 1
ATOM 4083 C C . ASP A 1 497 ? 16.567 -9.520 71.440 1.00 85.50 497 ASP A C 1
ATOM 4085 O O . ASP A 1 497 ? 17.271 -9.807 72.409 1.00 85.50 497 ASP A O 1
ATOM 4089 N N . LYS A 1 498 ? 15.435 -10.190 71.183 1.00 87.69 498 LYS A N 1
ATOM 4090 C CA . LYS A 1 498 ? 15.014 -11.371 71.946 1.00 87.69 498 LYS A CA 1
ATOM 4091 C C . LYS A 1 498 ? 15.936 -12.572 71.699 1.00 87.69 498 LYS A C 1
ATOM 4093 O O . LYS A 1 498 ? 16.299 -13.251 72.654 1.00 87.69 498 LYS A O 1
ATOM 4098 N N . GLN A 1 499 ? 16.344 -12.815 70.453 1.00 86.62 499 GLN A N 1
ATOM 4099 C CA . GLN A 1 499 ? 17.277 -13.897 70.109 1.00 86.62 499 GLN A CA 1
ATOM 4100 C C . GLN A 1 499 ? 18.681 -13.678 70.686 1.00 86.62 499 GLN A C 1
ATOM 4102 O O . GLN A 1 499 ? 19.318 -14.653 71.083 1.00 86.62 499 GLN A O 1
ATOM 4107 N N . VAL A 1 500 ? 19.138 -12.423 70.788 1.00 86.19 500 VAL A N 1
ATOM 4108 C CA . VAL A 1 500 ? 20.384 -12.068 71.487 1.00 86.19 500 VAL A CA 1
ATOM 4109 C C . VAL A 1 500 ? 20.286 -12.466 72.955 1.00 86.19 500 VAL A C 1
ATOM 4111 O O . VAL A 1 500 ? 21.133 -13.218 73.426 1.00 86.19 500 VAL A O 1
ATOM 4114 N N . LYS A 1 501 ? 19.207 -12.076 73.648 1.00 86.75 501 LYS A N 1
ATOM 4115 C CA . LYS A 1 501 ? 18.983 -12.472 75.050 1.00 86.75 501 LYS A CA 1
ATOM 4116 C C . LYS A 1 501 ? 18.942 -13.990 75.235 1.00 86.75 501 LYS A C 1
ATOM 4118 O O . LYS A 1 501 ? 19.478 -14.511 76.203 1.00 86.75 501 LYS A O 1
ATOM 4123 N N . GLU A 1 502 ? 18.323 -14.722 74.308 1.00 85.62 502 GLU A N 1
ATOM 4124 C CA . GLU A 1 502 ? 18.330 -16.191 74.335 1.00 85.62 502 GLU A CA 1
ATOM 4125 C C . GLU A 1 502 ? 19.740 -16.776 74.162 1.00 85.62 502 GLU A C 1
ATOM 4127 O O . GLU A 1 502 ? 20.075 -17.765 74.808 1.00 85.62 502 GLU A O 1
ATOM 4132 N N . ALA A 1 503 ? 20.565 -16.192 73.288 1.00 85.69 503 ALA A N 1
ATOM 4133 C CA . ALA A 1 503 ? 21.947 -16.618 73.093 1.00 85.69 503 ALA A CA 1
ATOM 4134 C C . ALA A 1 503 ? 22.824 -16.299 74.318 1.00 85.69 503 ALA A C 1
ATOM 4136 O O . ALA A 1 503 ? 23.627 -17.139 74.717 1.00 85.69 503 ALA A O 1
ATOM 4137 N N . GLU A 1 504 ? 22.628 -15.140 74.954 1.00 86.75 504 GLU A N 1
ATOM 4138 C CA . GLU A 1 504 ? 23.290 -14.763 76.210 1.00 86.75 504 GLU A CA 1
ATOM 4139 C C . GLU A 1 504 ? 22.954 -15.742 77.342 1.00 86.75 504 GLU A C 1
ATOM 4141 O O . GLU A 1 504 ? 23.862 -16.214 78.021 1.00 86.75 504 GLU A O 1
ATOM 4146 N N . LEU A 1 505 ? 21.682 -16.135 77.479 1.00 87.88 505 LEU A N 1
ATOM 4147 C CA . LEU A 1 505 ? 21.248 -17.134 78.463 1.00 87.88 505 LEU A CA 1
ATOM 4148 C C . LEU A 1 505 ? 21.880 -18.516 78.222 1.00 87.88 505 LEU A C 1
ATOM 4150 O O . LEU A 1 505 ? 22.253 -19.197 79.175 1.00 87.88 505 LEU A O 1
ATOM 4154 N N . LEU A 1 506 ? 22.027 -18.940 76.959 1.00 83.25 506 LEU A N 1
ATOM 4155 C CA . LEU A 1 506 ? 22.718 -20.193 76.618 1.00 83.25 506 LEU A CA 1
ATOM 4156 C C . L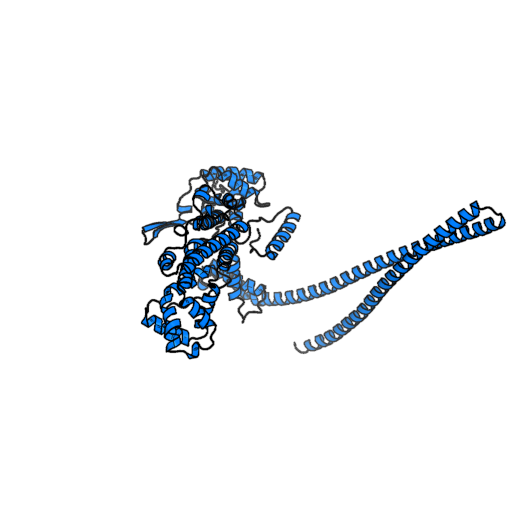EU A 1 506 ? 24.205 -20.142 76.982 1.00 83.25 506 LEU A C 1
ATOM 4158 O O . LEU A 1 506 ? 24.755 -21.136 77.460 1.00 83.25 506 LEU A O 1
ATOM 4162 N N . ILE A 1 507 ? 24.848 -18.991 76.767 1.00 85.19 507 ILE A N 1
ATOM 4163 C CA . ILE A 1 507 ? 26.243 -18.774 77.152 1.00 85.19 507 ILE A CA 1
ATOM 4164 C C . ILE A 1 507 ? 26.367 -18.800 78.678 1.00 85.19 507 ILE A C 1
ATOM 4166 O O . ILE A 1 507 ? 27.231 -19.504 79.192 1.00 85.19 507 ILE A O 1
ATOM 4170 N N . GLU A 1 508 ? 25.498 -18.102 79.409 1.00 86.81 508 GLU A N 1
ATOM 4171 C CA . GLU A 1 508 ? 25.489 -18.072 80.877 1.00 86.81 508 GLU A CA 1
ATOM 4172 C C . GLU A 1 508 ? 25.309 -19.478 81.474 1.00 86.81 508 GLU A C 1
ATOM 4174 O O . GLU A 1 508 ? 26.118 -19.915 82.295 1.00 86.81 508 GLU A O 1
ATOM 4179 N N . GLU A 1 509 ? 24.318 -20.235 80.995 1.00 85.00 509 GLU A N 1
ATOM 4180 C CA . GLU A 1 509 ? 24.080 -21.622 81.411 1.00 85.00 509 GLU A CA 1
ATOM 4181 C C . GLU A 1 509 ? 25.274 -22.530 81.073 1.00 85.00 509 GLU A C 1
ATOM 4183 O O . GLU A 1 509 ? 25.714 -23.322 81.909 1.00 85.00 509 GLU A O 1
ATOM 4188 N N . GLY A 1 510 ? 25.848 -22.388 79.873 1.00 84.62 510 GLY A N 1
ATOM 4189 C CA . GLY A 1 510 ? 27.063 -23.099 79.475 1.00 84.62 510 GLY A CA 1
ATOM 4190 C C . GLY A 1 510 ? 28.257 -22.783 80.383 1.00 84.62 510 GLY A C 1
ATOM 4191 O O . GLY A 1 510 ? 29.000 -23.688 80.756 1.00 84.62 510 GLY A O 1
ATOM 4192 N N . THR A 1 511 ? 28.408 -21.526 80.806 1.00 83.62 511 THR A N 1
ATOM 4193 C CA . THR A 1 511 ? 29.494 -21.085 81.699 1.00 83.62 511 THR A CA 1
ATOM 4194 C C . THR A 1 511 ? 29.318 -21.670 83.101 1.00 83.62 511 THR A C 1
ATOM 4196 O O . THR A 1 511 ? 30.233 -22.297 83.631 1.00 83.62 511 THR A O 1
ATOM 4199 N N . ASN A 1 512 ? 28.103 -21.590 83.653 1.00 84.88 512 ASN A N 1
ATOM 4200 C CA . ASN A 1 512 ? 27.766 -22.159 84.959 1.00 84.88 512 ASN A CA 1
ATOM 4201 C C . ASN A 1 512 ? 27.985 -23.681 85.013 1.00 84.88 512 ASN A C 1
ATOM 4203 O O . ASN A 1 512 ? 28.424 -24.222 86.032 1.00 84.88 512 ASN A O 1
ATOM 4207 N N . ARG A 1 513 ? 27.671 -24.398 83.925 1.00 83.00 513 ARG A N 1
ATOM 4208 C CA . ARG A 1 513 ? 27.934 -25.843 83.824 1.00 83.00 513 ARG A CA 1
ATOM 4209 C C . ARG A 1 513 ? 29.417 -26.161 83.713 1.00 83.00 513 ARG A C 1
ATOM 4211 O O . ARG A 1 513 ? 29.857 -27.139 84.314 1.00 83.00 513 ARG A O 1
ATOM 4218 N N . LEU A 1 514 ? 30.183 -25.341 82.993 1.00 82.81 514 LEU A N 1
ATOM 4219 C CA . LEU A 1 514 ? 31.631 -25.503 82.894 1.00 82.81 514 LEU A CA 1
ATOM 4220 C C . LEU A 1 514 ? 32.293 -25.365 84.271 1.00 82.81 514 LEU A C 1
ATOM 4222 O O . LEU A 1 514 ? 33.082 -26.229 84.647 1.00 82.81 514 LEU A O 1
ATOM 4226 N N . ASP A 1 515 ? 31.909 -24.350 85.047 1.00 82.00 515 ASP A N 1
ATOM 4227 C CA . ASP A 1 515 ? 32.429 -24.128 86.402 1.00 82.00 515 ASP A CA 1
ATOM 4228 C C . ASP A 1 515 ? 32.135 -25.321 87.325 1.00 82.00 515 ASP A C 1
ATOM 4230 O O . ASP A 1 515 ? 33.023 -25.824 88.018 1.00 82.00 515 ASP A O 1
ATOM 4234 N N . LYS A 1 516 ? 30.908 -25.858 87.280 1.00 81.00 516 LYS A N 1
ATOM 4235 C CA . LYS A 1 516 ? 30.530 -27.066 88.039 1.00 81.00 516 LYS A CA 1
ATOM 4236 C C . LYS A 1 516 ? 31.294 -28.316 87.587 1.00 81.00 516 LYS A C 1
ATOM 4238 O O . LYS A 1 516 ? 31.657 -29.150 88.422 1.00 81.00 516 LYS A O 1
ATOM 4243 N N . ALA A 1 517 ? 31.554 -28.463 86.289 1.00 78.88 517 ALA A N 1
ATOM 4244 C CA . ALA A 1 517 ? 32.314 -29.583 85.738 1.00 78.88 517 ALA A CA 1
ATOM 4245 C C . ALA A 1 517 ? 33.799 -29.532 86.140 1.00 78.88 517 ALA A C 1
ATOM 4247 O O . ALA A 1 517 ? 34.379 -3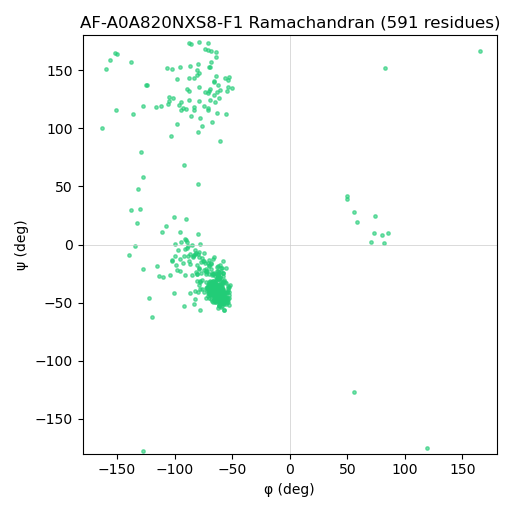0.568 86.465 1.00 78.88 517 ALA A O 1
ATOM 4248 N N . LEU A 1 518 ? 34.397 -28.335 86.185 1.00 77.50 518 LEU A N 1
ATOM 4249 C CA . LEU A 1 518 ? 35.780 -28.117 86.628 1.00 77.50 518 LEU A CA 1
ATOM 4250 C C . LEU A 1 518 ? 35.978 -28.462 88.110 1.00 77.50 518 LEU A C 1
ATOM 4252 O O . LEU A 1 518 ? 37.010 -29.020 88.472 1.00 77.50 518 LEU A O 1
ATOM 4256 N N . ILE A 1 519 ? 34.976 -28.187 88.952 1.00 78.25 519 ILE A N 1
ATOM 4257 C CA . ILE A 1 519 ? 34.998 -28.529 90.384 1.00 78.25 519 ILE A CA 1
ATOM 4258 C C . ILE A 1 519 ? 34.838 -30.043 90.610 1.00 78.25 519 ILE A C 1
ATOM 4260 O O . ILE A 1 519 ? 35.453 -30.601 91.516 1.00 78.25 519 ILE A O 1
ATOM 4264 N N . SER A 1 520 ? 34.009 -30.716 89.807 1.00 74.50 520 SER A N 1
ATOM 4265 C CA . SER A 1 520 ? 33.638 -32.129 90.008 1.00 74.50 520 SER A CA 1
ATOM 4266 C C . SER A 1 520 ? 34.480 -33.143 89.219 1.00 74.50 520 SER A C 1
ATOM 4268 O O . SER A 1 520 ? 34.388 -34.339 89.486 1.00 74.50 520 SER A O 1
ATOM 4270 N N . GLY A 1 521 ? 35.282 -32.703 88.242 1.00 68.75 521 GLY A N 1
ATOM 4271 C CA . GLY A 1 521 ? 36.076 -33.576 87.364 1.00 68.75 521 GLY A CA 1
ATOM 4272 C C . GLY A 1 521 ? 35.257 -34.342 86.310 1.00 68.75 521 GLY A C 1
ATOM 4273 O O . GLY A 1 521 ? 35.786 -35.234 85.644 1.00 68.75 521 GLY A O 1
ATOM 4274 N N . ALA A 1 522 ? 33.971 -34.015 86.141 1.00 78.00 522 ALA A N 1
ATOM 4275 C CA . ALA A 1 522 ? 33.053 -34.710 85.241 1.00 78.00 522 ALA A CA 1
ATOM 4276 C C . ALA A 1 522 ? 33.234 -34.262 83.778 1.00 78.00 522 ALA A C 1
ATOM 4278 O O . ALA A 1 522 ? 32.667 -33.268 83.321 1.00 78.00 522 ALA A O 1
ATOM 4279 N N . LEU A 1 523 ? 34.008 -35.035 83.013 1.00 72.19 523 LEU A N 1
ATOM 4280 C CA . LEU A 1 523 ? 34.361 -34.716 81.623 1.00 72.19 523 LEU A CA 1
ATOM 4281 C C . LEU A 1 523 ? 33.141 -34.621 80.679 1.00 72.19 523 LEU A C 1
ATOM 4283 O O . LEU A 1 523 ? 33.158 -33.851 79.720 1.00 72.19 523 LEU A O 1
ATOM 4287 N N . SER A 1 524 ? 32.065 -35.362 80.966 1.00 72.81 524 SER A N 1
ATOM 4288 C CA . SER A 1 524 ? 30.802 -35.317 80.213 1.00 72.81 524 SER A CA 1
ATOM 4289 C C . SER A 1 524 ? 30.047 -33.994 80.381 1.00 72.81 524 SER A C 1
ATOM 4291 O O . SER A 1 524 ? 29.493 -33.482 79.411 1.00 72.81 524 SER A O 1
ATOM 4293 N N . GLU A 1 525 ? 30.065 -33.407 81.582 1.00 74.44 525 GLU A N 1
ATOM 4294 C CA . GLU A 1 525 ? 29.451 -32.100 81.864 1.00 74.44 525 GLU A CA 1
ATOM 4295 C C . GLU A 1 525 ? 30.262 -30.961 81.235 1.00 74.44 525 GLU A C 1
ATOM 4297 O O . GLU A 1 525 ? 29.692 -30.033 80.665 1.00 74.44 525 GLU A O 1
ATOM 4302 N N . ALA A 1 526 ? 31.596 -31.073 81.226 1.00 75.12 526 ALA A N 1
ATOM 4303 C CA . ALA A 1 526 ? 32.463 -30.128 80.521 1.00 75.12 526 ALA A CA 1
ATOM 4304 C C . ALA A 1 526 ? 32.217 -30.144 78.999 1.00 75.12 526 ALA A C 1
ATOM 4306 O O . ALA A 1 526 ? 32.237 -29.097 78.350 1.00 75.12 526 ALA A O 1
ATOM 4307 N N . TYR A 1 527 ? 31.940 -31.320 78.422 1.00 75.69 527 TYR A N 1
ATOM 4308 C CA . TYR A 1 527 ? 31.585 -31.447 77.008 1.00 75.69 527 TYR A CA 1
ATOM 4309 C C . TYR A 1 527 ? 30.209 -30.832 76.695 1.00 75.69 527 TYR A C 1
ATOM 4311 O O . TYR A 1 527 ? 30.078 -30.092 75.721 1.00 75.69 527 TYR A O 1
ATOM 4319 N N . ALA A 1 528 ? 29.201 -31.059 77.545 1.00 77.62 528 ALA A N 1
ATOM 4320 C CA . ALA A 1 528 ? 27.880 -30.439 77.405 1.00 77.62 528 ALA A CA 1
ATOM 4321 C C . ALA A 1 528 ? 27.930 -28.905 77.552 1.00 77.62 528 ALA A C 1
ATOM 4323 O O . ALA A 1 528 ? 27.308 -28.185 76.770 1.00 77.62 528 ALA A O 1
ATOM 4324 N N . ALA A 1 529 ? 28.721 -28.401 78.502 1.00 80.50 529 ALA A N 1
ATOM 4325 C CA . ALA A 1 529 ? 28.984 -26.976 78.686 1.00 80.50 529 ALA A CA 1
ATOM 4326 C C . ALA A 1 529 ? 29.641 -26.344 77.449 1.00 80.50 529 ALA A C 1
ATOM 4328 O O . ALA A 1 529 ? 29.217 -25.283 76.989 1.00 80.50 529 ALA A O 1
ATOM 4329 N N . LYS A 1 530 ? 30.633 -27.027 76.861 1.00 81.12 530 LYS A N 1
ATOM 4330 C CA . LYS A 1 530 ? 31.284 -26.587 75.623 1.00 81.12 530 LYS A CA 1
ATOM 4331 C C . LYS A 1 530 ? 30.299 -26.496 74.453 1.00 81.12 530 LYS A C 1
ATOM 4333 O O . LYS A 1 530 ? 30.306 -25.491 73.755 1.00 81.12 530 LYS A O 1
ATOM 4338 N N . LEU A 1 531 ? 29.420 -27.486 74.275 1.00 80.88 531 LEU A N 1
ATOM 4339 C CA . LEU A 1 531 ? 28.394 -27.457 73.222 1.00 80.88 531 LEU A CA 1
ATOM 4340 C C . LEU A 1 531 ? 27.409 -26.285 73.385 1.00 80.88 531 LEU A C 1
ATOM 4342 O O . LEU A 1 531 ? 27.045 -25.655 72.394 1.00 80.88 531 LEU A O 1
ATOM 4346 N N . LEU A 1 532 ? 27.003 -25.967 74.620 1.00 81.62 532 LEU A N 1
ATOM 4347 C CA . LEU A 1 532 ? 26.141 -24.813 74.913 1.00 81.62 532 LEU A CA 1
ATOM 4348 C C . LEU A 1 532 ? 26.844 -23.478 74.632 1.00 81.62 532 LEU A C 1
ATOM 4350 O O . LEU A 1 532 ? 26.236 -22.577 74.059 1.00 81.62 532 LEU A O 1
ATOM 4354 N N . LEU A 1 533 ? 28.128 -23.364 74.984 1.00 82.75 533 LEU A N 1
ATOM 4355 C CA . LEU A 1 533 ? 28.942 -22.179 74.705 1.00 82.75 533 LEU A CA 1
ATOM 4356 C C . LEU A 1 533 ? 29.195 -21.990 73.208 1.00 82.75 533 LEU A C 1
ATOM 4358 O O . LEU A 1 533 ? 29.079 -20.870 72.716 1.00 82.75 533 LEU A O 1
ATOM 4362 N N . ASP A 1 534 ? 29.521 -23.062 72.487 1.00 82.12 534 ASP A N 1
ATOM 4363 C CA . ASP A 1 534 ? 29.768 -23.019 71.045 1.00 82.12 534 ASP A CA 1
ATOM 4364 C C . ASP A 1 534 ? 28.473 -22.659 70.295 1.00 82.12 534 ASP A C 1
ATOM 4366 O O . ASP A 1 534 ? 28.462 -21.706 69.513 1.00 82.12 534 ASP A O 1
ATOM 4370 N N . GLY A 1 535 ? 27.352 -23.315 70.622 1.00 81.25 535 GLY A N 1
ATOM 4371 C CA . GLY A 1 535 ? 26.041 -23.003 70.041 1.00 81.25 535 GLY A CA 1
ATOM 4372 C C . GLY A 1 535 ? 25.525 -21.607 70.413 1.00 81.25 535 GLY A C 1
ATOM 4373 O O . GLY A 1 535 ? 24.975 -20.900 69.567 1.00 81.25 535 GLY A O 1
ATOM 4374 N N . GLY A 1 536 ? 25.746 -21.166 71.656 1.00 85.12 536 GLY A N 1
ATOM 4375 C CA . GLY A 1 536 ? 25.414 -19.818 72.115 1.00 85.12 536 GLY A CA 1
ATOM 4376 C C . GLY A 1 536 ? 26.233 -18.739 71.402 1.00 85.12 536 GLY A C 1
ATOM 4377 O O . GLY A 1 536 ? 25.667 -17.762 70.918 1.00 85.12 536 GLY A O 1
ATOM 4378 N N . ARG A 1 537 ? 27.552 -18.931 71.256 1.00 86.69 537 ARG A N 1
ATOM 4379 C CA . ARG A 1 537 ? 28.451 -17.998 70.547 1.00 86.69 537 ARG A CA 1
ATOM 4380 C C . ARG A 1 537 ? 28.158 -17.923 69.053 1.00 86.69 537 ARG A C 1
ATOM 4382 O O . ARG A 1 537 ? 28.191 -16.832 68.488 1.00 86.69 537 ARG A O 1
ATOM 4389 N N . GLU A 1 538 ? 27.856 -19.048 68.412 1.00 86.75 538 GLU A N 1
ATOM 4390 C CA . GLU A 1 538 ? 27.478 -19.085 66.997 1.00 86.75 538 GLU A CA 1
ATOM 4391 C C . GLU A 1 538 ? 26.133 -18.376 66.755 1.00 86.75 538 GLU A C 1
ATOM 4393 O O . GLU A 1 538 ? 26.011 -17.544 65.846 1.00 86.75 538 GLU A O 1
ATOM 4398 N N . LYS A 1 539 ? 25.140 -18.618 67.624 1.00 84.88 539 LYS A N 1
ATOM 4399 C CA . LYS A 1 539 ? 23.850 -17.913 67.591 1.00 84.88 539 LYS A CA 1
ATOM 4400 C C . LYS A 1 539 ? 24.023 -16.414 67.858 1.00 84.88 539 LYS A C 1
ATOM 4402 O O . LYS A 1 539 ? 23.445 -15.606 67.139 1.00 84.88 539 LYS A O 1
ATOM 4407 N N . LEU A 1 540 ? 24.864 -16.021 68.817 1.00 88.06 540 LEU A N 1
ATOM 4408 C CA . LEU A 1 540 ? 25.150 -14.613 69.115 1.00 88.06 540 LEU A CA 1
ATOM 4409 C C . LEU A 1 540 ? 25.816 -13.912 67.922 1.00 88.06 540 LEU A C 1
ATOM 4411 O O . LEU A 1 540 ? 25.374 -12.841 67.516 1.00 88.06 540 LEU A O 1
ATOM 4415 N N . LYS A 1 541 ? 26.833 -14.539 67.316 1.00 85.94 541 LYS A N 1
ATOM 4416 C CA . LYS A 1 541 ? 27.556 -13.989 66.162 1.00 85.94 541 LYS A CA 1
ATOM 4417 C C . LYS A 1 541 ? 26.634 -13.790 64.957 1.00 85.94 541 LYS A C 1
ATOM 4419 O O . LYS A 1 541 ? 26.592 -12.700 64.393 1.00 85.94 541 LYS A O 1
ATOM 4424 N N . SER A 1 542 ? 25.861 -14.815 64.597 1.00 84.81 542 SER A N 1
ATOM 4425 C CA . SER A 1 542 ? 24.915 -14.732 63.476 1.00 84.81 542 SER A CA 1
ATOM 4426 C C . SER A 1 542 ? 23.801 -13.706 63.720 1.00 84.81 542 SER A C 1
ATOM 4428 O O . SER A 1 542 ? 23.423 -12.986 62.797 1.00 84.81 542 SER A O 1
ATOM 4430 N N . THR A 1 543 ? 23.316 -13.576 64.959 1.00 84.94 543 THR A N 1
ATOM 4431 C CA . THR A 1 543 ? 22.298 -12.576 65.322 1.00 84.94 543 THR A CA 1
ATOM 4432 C C . THR A 1 543 ? 22.869 -11.153 65.287 1.00 84.94 543 THR A C 1
ATOM 4434 O O . THR A 1 543 ? 22.213 -10.249 64.770 1.00 84.94 543 THR A O 1
ATOM 4437 N N . HIS A 1 544 ? 24.111 -10.941 65.739 1.00 85.00 544 HIS A N 1
ATOM 4438 C CA . HIS A 1 544 ? 24.782 -9.637 65.667 1.00 85.00 544 HIS A CA 1
ATOM 4439 C C . HIS A 1 544 ? 24.993 -9.162 64.222 1.00 85.00 544 HIS A C 1
ATOM 4441 O O . HIS A 1 544 ? 24.694 -8.012 63.902 1.00 85.00 544 HIS A O 1
ATOM 4447 N N . GLU A 1 545 ? 25.436 -10.055 63.330 1.00 84.62 545 GLU A N 1
ATOM 4448 C CA . GLU A 1 545 ? 25.588 -9.753 61.898 1.00 84.62 545 GLU A CA 1
ATOM 4449 C C . GLU A 1 545 ? 24.249 -9.360 61.247 1.00 84.62 545 GLU A C 1
ATOM 4451 O O . GLU A 1 545 ? 24.201 -8.527 60.336 1.00 84.62 545 GLU A O 1
ATOM 4456 N N . GLN A 1 546 ? 23.137 -9.945 61.703 1.00 84.94 546 GLN A N 1
ATOM 4457 C CA . GLN A 1 546 ? 21.804 -9.573 61.231 1.00 84.94 546 GLN A CA 1
ATOM 4458 C C . GLN A 1 546 ? 21.321 -8.241 61.833 1.00 84.94 546 GLN A C 1
ATOM 4460 O O . GLN A 1 546 ? 20.730 -7.448 61.099 1.00 84.94 546 GLN A O 1
ATOM 4465 N N . GLN A 1 547 ? 21.608 -7.948 63.110 1.00 84.94 547 GLN A N 1
ATOM 4466 C CA . GLN A 1 547 ? 21.293 -6.654 63.739 1.00 84.94 547 GLN A CA 1
ATOM 4467 C C . GLN A 1 547 ? 22.019 -5.495 63.045 1.00 84.94 547 GLN A C 1
ATOM 4469 O O . GLN A 1 547 ? 21.417 -4.447 62.808 1.00 84.94 547 GLN A O 1
ATOM 4474 N N . GLU A 1 548 ? 23.289 -5.673 62.676 1.00 84.44 548 GLU A N 1
ATOM 4475 C CA . GLU A 1 548 ? 24.069 -4.641 61.983 1.00 84.44 548 GLU A CA 1
ATOM 4476 C C . GLU A 1 548 ? 23.475 -4.317 60.601 1.00 84.44 548 GLU A C 1
ATOM 4478 O O . GLU A 1 548 ? 23.315 -3.151 60.228 1.00 84.44 548 GLU A O 1
ATOM 4483 N N . LYS A 1 549 ? 23.065 -5.344 59.846 1.00 85.00 549 LYS A N 1
ATOM 4484 C CA . LYS A 1 549 ? 22.378 -5.167 58.555 1.00 85.00 549 LYS A CA 1
ATOM 4485 C C . LYS A 1 549 ? 21.044 -4.439 58.715 1.00 85.00 549 LYS A C 1
ATOM 4487 O O . LYS A 1 549 ? 20.760 -3.523 57.944 1.00 85.00 549 LYS A O 1
ATOM 4492 N N . LEU A 1 550 ? 20.257 -4.818 59.721 1.00 87.00 550 LEU A N 1
ATOM 4493 C CA . LEU A 1 550 ? 18.940 -4.236 59.973 1.00 87.00 550 LEU A CA 1
ATOM 4494 C C . LEU A 1 550 ? 19.029 -2.778 60.452 1.00 87.00 550 LEU A C 1
ATOM 4496 O O . LEU A 1 550 ? 18.235 -1.938 60.034 1.00 87.00 550 LEU A O 1
ATOM 4500 N N . THR A 1 551 ? 20.033 -2.456 61.270 1.00 84.12 551 THR A N 1
ATOM 4501 C CA . THR A 1 551 ? 20.307 -1.087 61.737 1.00 84.12 551 THR A CA 1
ATOM 4502 C C . THR A 1 551 ? 20.661 -0.176 60.561 1.00 84.12 551 THR A C 1
ATOM 4504 O O . THR A 1 551 ? 20.073 0.892 60.403 1.00 84.12 551 THR A O 1
ATOM 4507 N N . ASN A 1 552 ? 21.528 -0.645 59.657 1.00 84.94 552 ASN A N 1
ATOM 4508 C CA . ASN A 1 552 ? 21.862 0.071 58.424 1.00 84.94 552 ASN A CA 1
ATOM 4509 C C . ASN A 1 552 ? 20.642 0.289 57.506 1.00 84.94 552 ASN A C 1
ATOM 4511 O O . ASN A 1 552 ? 20.548 1.306 56.815 1.00 84.94 552 ASN A O 1
ATOM 4515 N N . GLU A 1 553 ? 19.713 -0.667 57.456 1.00 85.56 553 GLU A N 1
ATOM 4516 C CA . GLU A 1 553 ? 18.462 -0.544 56.701 1.00 85.56 553 GLU A CA 1
ATOM 4517 C C . GLU A 1 553 ? 17.518 0.491 57.336 1.00 85.56 553 GLU A C 1
ATOM 4519 O O . GLU A 1 553 ? 16.983 1.355 56.635 1.00 85.56 553 GLU A O 1
ATOM 4524 N N . LEU A 1 554 ? 17.388 0.473 58.665 1.00 85.19 554 LEU A N 1
ATOM 4525 C CA . LEU A 1 554 ? 16.579 1.424 59.426 1.00 85.19 554 LEU A CA 1
ATOM 4526 C C . LEU A 1 554 ? 17.100 2.862 59.287 1.00 85.19 554 LEU A C 1
ATOM 4528 O O . LEU A 1 554 ? 16.315 3.789 59.075 1.00 85.19 554 LEU A O 1
ATOM 4532 N N . ASP A 1 555 ? 18.418 3.057 59.329 1.00 83.81 555 ASP A N 1
ATOM 4533 C CA . ASP A 1 555 ? 19.033 4.373 59.147 1.00 83.81 555 ASP A CA 1
ATOM 4534 C C . ASP A 1 555 ? 18.808 4.918 57.733 1.00 83.81 555 ASP A C 1
ATOM 4536 O O . ASP A 1 555 ? 18.478 6.096 57.567 1.00 83.81 555 ASP A O 1
ATOM 4540 N N . LYS A 1 556 ? 18.874 4.061 56.705 1.00 84.38 556 LYS A N 1
ATOM 4541 C CA . LYS A 1 556 ? 18.526 4.442 55.324 1.00 84.38 556 LYS A CA 1
ATOM 4542 C C . LYS A 1 556 ? 17.062 4.864 55.195 1.00 84.38 556 LYS A C 1
ATOM 4544 O O . LYS A 1 556 ? 16.774 5.838 54.498 1.00 84.38 556 LYS A O 1
ATOM 4549 N N . LEU A 1 557 ? 16.138 4.159 55.849 1.00 82.31 557 LEU A N 1
ATOM 4550 C CA . LEU A 1 557 ? 14.713 4.514 55.850 1.00 82.31 557 LEU A CA 1
ATOM 4551 C C . LEU A 1 557 ? 14.464 5.853 56.563 1.00 82.31 557 LEU A C 1
ATOM 4553 O O . LEU A 1 557 ? 13.716 6.696 56.060 1.00 82.31 557 LEU A O 1
ATOM 4557 N N . ARG A 1 558 ? 15.146 6.099 57.687 1.00 80.81 558 ARG A N 1
ATOM 4558 C CA . ARG A 1 558 ? 15.064 7.363 58.438 1.00 80.81 558 ARG A CA 1
ATOM 4559 C C . ARG A 1 558 ? 15.659 8.545 57.678 1.00 80.81 558 ARG A C 1
ATOM 4561 O O . ARG A 1 558 ? 15.061 9.621 57.680 1.00 80.81 558 ARG A O 1
ATOM 4568 N N . LEU A 1 559 ? 16.780 8.343 56.985 1.00 82.12 559 LEU A N 1
ATOM 4569 C CA . LEU A 1 559 ? 17.375 9.332 56.078 1.00 82.12 559 LEU A CA 1
ATOM 4570 C C . LEU A 1 559 ? 16.401 9.706 54.957 1.00 82.12 559 LEU A C 1
ATOM 4572 O O . LEU A 1 559 ? 16.093 10.884 54.794 1.00 82.12 559 LEU A O 1
ATOM 4576 N N . LYS A 1 560 ? 15.819 8.712 54.273 1.00 78.94 560 LYS A N 1
ATOM 4577 C CA . LYS A 1 560 ? 14.802 8.945 53.233 1.00 78.94 560 LYS A CA 1
ATOM 4578 C C . LYS A 1 560 ? 13.601 9.742 53.748 1.00 78.94 560 LYS A C 1
ATOM 4580 O O . LYS A 1 560 ? 13.140 10.653 53.063 1.00 78.94 560 LYS A O 1
ATOM 4585 N N . ARG A 1 561 ? 13.108 9.446 54.958 1.00 75.75 561 ARG A N 1
ATOM 4586 C CA . ARG A 1 561 ? 12.017 10.217 55.581 1.00 75.75 561 ARG A CA 1
ATOM 4587 C C . ARG A 1 561 ? 12.433 11.656 55.870 1.00 75.75 561 ARG A C 1
ATOM 4589 O O . ARG A 1 561 ? 11.656 12.580 55.630 1.00 75.75 561 ARG A O 1
ATOM 4596 N N . ARG A 1 562 ? 13.635 11.849 56.412 1.00 75.12 562 ARG A N 1
ATOM 4597 C CA . ARG A 1 562 ? 14.159 13.175 56.739 1.00 75.12 562 ARG A CA 1
ATOM 4598 C C . ARG A 1 562 ? 14.270 14.035 55.481 1.00 75.12 562 ARG A C 1
ATOM 4600 O O . ARG A 1 562 ? 13.813 15.175 55.485 1.00 75.12 562 ARG A O 1
ATOM 4607 N N . ASP A 1 563 ? 14.797 13.467 54.405 1.00 73.38 563 ASP A N 1
ATOM 4608 C CA . ASP A 1 563 ? 14.934 14.154 53.123 1.00 73.38 563 ASP A CA 1
ATOM 4609 C C . ASP A 1 563 ? 13.560 14.486 52.516 1.00 73.38 563 ASP A C 1
ATOM 4611 O O . ASP A 1 563 ? 13.351 15.608 52.055 1.00 73.38 563 ASP A O 1
ATOM 4615 N N . ALA A 1 564 ? 12.583 13.575 52.616 1.00 67.88 564 ALA A N 1
ATOM 4616 C CA . ALA A 1 564 ? 11.202 13.830 52.198 1.00 67.88 564 ALA A CA 1
ATOM 4617 C C . ALA A 1 564 ? 10.547 14.990 52.981 1.00 67.88 564 ALA A C 1
ATOM 4619 O O . ALA A 1 564 ? 9.895 15.850 52.387 1.00 67.88 564 ALA A O 1
ATOM 4620 N N . PHE A 1 565 ? 10.770 15.068 54.297 1.00 67.81 565 PHE A N 1
ATOM 4621 C CA . PHE A 1 565 ? 10.253 16.147 55.148 1.00 67.81 565 PHE A CA 1
ATOM 4622 C C . PHE A 1 565 ? 10.874 17.515 54.814 1.00 67.81 565 PHE A C 1
ATOM 4624 O O . PHE A 1 565 ? 10.176 18.532 54.756 1.00 67.81 565 PHE A O 1
ATOM 4631 N N . PHE A 1 566 ? 12.182 17.561 54.543 1.00 63.44 566 PHE A N 1
ATOM 4632 C CA . PHE A 1 566 ? 12.849 18.793 54.106 1.00 63.44 566 PHE A CA 1
ATOM 4633 C C . PHE A 1 566 ? 12.372 19.250 52.723 1.00 63.44 566 PHE A C 1
ATOM 4635 O O . PHE A 1 566 ? 12.181 20.452 52.498 1.00 63.44 566 PHE A O 1
ATOM 4642 N N . HIS A 1 567 ? 12.117 18.307 51.814 1.00 62.16 567 HIS A N 1
ATOM 4643 C CA . HIS A 1 567 ? 11.582 18.615 50.492 1.00 62.16 567 HIS A CA 1
ATOM 4644 C C . HIS A 1 567 ? 10.172 19.228 50.567 1.00 62.16 567 HIS A C 1
ATOM 4646 O O . HIS A 1 567 ? 9.857 20.159 49.818 1.00 62.16 567 HIS A O 1
ATOM 4652 N N . GLU A 1 568 ? 9.350 18.773 51.514 1.00 62.94 568 GLU A N 1
ATOM 4653 C CA . GLU A 1 568 ? 7.996 19.273 51.776 1.00 62.94 568 GLU A CA 1
ATOM 4654 C C . GLU A 1 568 ? 7.989 20.698 52.350 1.00 62.94 568 GLU A C 1
ATOM 4656 O O . GLU A 1 568 ? 7.238 21.554 51.878 1.00 62.94 568 GLU A O 1
ATOM 46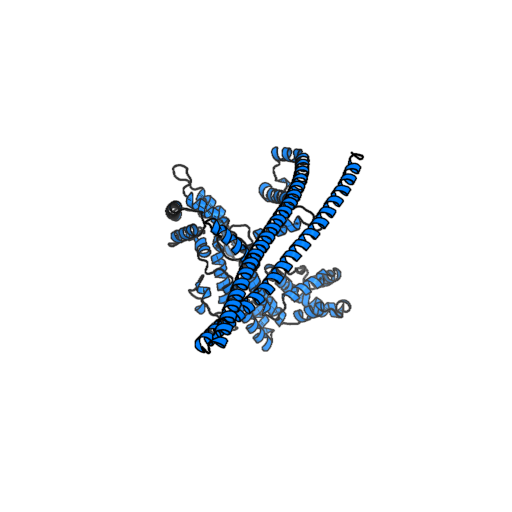61 N N . GLN A 1 569 ? 8.877 21.014 53.300 1.00 59.25 569 GLN A N 1
ATOM 4662 C CA . GLN A 1 569 ? 9.003 22.386 53.813 1.00 59.25 569 GLN A CA 1
ATOM 4663 C C . GLN A 1 569 ? 9.461 23.380 52.736 1.00 59.25 569 GLN A C 1
ATOM 4665 O O . GLN A 1 569 ? 9.004 24.527 52.713 1.00 59.25 569 GLN A O 1
ATOM 4670 N N . SER A 1 570 ? 10.344 22.945 51.834 1.00 56.69 570 SER A N 1
ATOM 4671 C CA . SER A 1 570 ? 10.811 23.762 50.710 1.00 56.69 570 SER A CA 1
ATOM 4672 C C . SER A 1 570 ? 9.696 23.998 49.677 1.00 56.69 570 SER A C 1
ATOM 4674 O O . SER A 1 570 ? 9.500 25.122 49.206 1.00 56.69 570 SER A O 1
ATOM 4676 N N . SER A 1 571 ? 8.889 22.969 49.403 1.00 57.72 571 SER A N 1
ATOM 4677 C CA . SER A 1 571 ? 7.746 23.038 48.479 1.00 57.72 571 SER A CA 1
ATOM 4678 C C . SER A 1 571 ? 6.606 23.908 49.027 1.00 57.72 571 SER A C 1
ATOM 4680 O O . SER A 1 571 ? 6.096 24.775 48.318 1.00 57.72 571 SER A O 1
ATOM 4682 N N . ASN A 1 572 ? 6.286 23.792 50.320 1.00 56.28 572 ASN A N 1
ATOM 4683 C CA . ASN A 1 572 ? 5.297 24.645 50.992 1.00 56.28 572 ASN A CA 1
ATOM 4684 C C . ASN A 1 572 ? 5.739 26.117 51.092 1.00 56.28 572 ASN A C 1
ATOM 4686 O O . ASN A 1 572 ? 4.903 27.021 51.026 1.00 56.28 572 ASN A O 1
ATOM 4690 N N . LYS A 1 573 ? 7.048 26.391 51.206 1.00 54.81 573 LYS A N 1
ATOM 4691 C CA . LYS A 1 573 ? 7.586 27.760 51.097 1.00 54.81 573 LYS A CA 1
ATOM 4692 C C . LYS A 1 573 ? 7.433 28.328 49.682 1.00 54.81 573 LYS A C 1
ATOM 4694 O O . LYS A 1 573 ? 7.050 29.490 49.555 1.00 54.81 573 LYS A O 1
ATOM 4699 N N . LYS A 1 574 ? 7.666 27.523 48.636 1.00 51.91 574 LYS A N 1
ATOM 4700 C CA . LYS A 1 574 ? 7.419 27.923 47.237 1.00 51.91 574 LYS A CA 1
ATOM 4701 C C . LYS A 1 574 ? 5.938 28.222 46.978 1.00 51.91 574 LYS A C 1
ATOM 4703 O O . LYS A 1 574 ? 5.638 29.293 46.460 1.00 51.91 574 LYS A O 1
ATOM 4708 N N . LEU A 1 575 ? 5.018 27.366 47.423 1.00 50.00 575 LEU A N 1
ATOM 4709 C CA . LEU A 1 575 ? 3.566 27.592 47.308 1.00 50.00 575 LEU A CA 1
ATOM 4710 C C . LEU A 1 575 ? 3.109 28.895 47.990 1.00 50.00 575 LEU A C 1
ATOM 4712 O O . LEU A 1 575 ? 2.369 29.675 47.394 1.00 50.00 575 LEU A O 1
ATOM 4716 N N . LYS A 1 576 ? 3.629 29.203 49.187 1.00 50.56 576 LYS A N 1
ATOM 4717 C CA . LYS A 1 576 ? 3.347 30.481 49.873 1.00 50.56 576 LYS A CA 1
ATOM 4718 C C . LYS A 1 576 ? 3.935 31.710 49.167 1.00 50.56 576 LYS A C 1
ATOM 4720 O O . LYS A 1 576 ? 3.404 32.804 49.337 1.00 50.56 576 LYS A O 1
ATOM 4725 N N . SER A 1 577 ? 5.015 31.557 48.398 1.00 48.19 577 SER A N 1
ATOM 4726 C CA . SER A 1 577 ? 5.580 32.649 47.587 1.00 48.19 577 SER A CA 1
ATOM 4727 C C . SER A 1 577 ? 4.804 32.903 46.292 1.00 48.19 577 SER A C 1
ATOM 4729 O O . SER A 1 577 ? 4.707 34.050 45.873 1.00 48.19 577 SER A O 1
ATOM 4731 N N . ILE A 1 578 ? 4.195 31.865 45.705 1.00 49.03 578 ILE A N 1
ATOM 4732 C CA . ILE A 1 578 ? 3.386 31.973 44.482 1.00 49.03 578 ILE A CA 1
ATOM 4733 C C . ILE A 1 578 ? 2.050 32.668 44.784 1.00 49.03 578 ILE A C 1
ATOM 4735 O O . ILE A 1 578 ? 1.723 33.647 44.124 1.00 49.03 578 ILE A O 1
ATOM 4739 N N . HIS A 1 579 ? 1.350 32.289 45.862 1.00 47.44 579 HIS A N 1
ATOM 4740 C CA . HIS A 1 579 ? 0.122 32.989 46.280 1.00 47.44 579 HIS A CA 1
ATOM 4741 C C . HIS A 1 579 ? 0.331 34.474 46.620 1.00 47.44 579 HIS A C 1
ATOM 4743 O O . HIS A 1 579 ? -0.573 35.275 46.417 1.00 47.44 579 HIS A O 1
ATOM 4749 N N . ARG A 1 580 ? 1.527 34.879 47.072 1.00 44.69 580 ARG A N 1
ATOM 4750 C CA . ARG A 1 580 ? 1.840 36.304 47.290 1.00 44.69 580 ARG A CA 1
ATOM 4751 C C . ARG A 1 580 ? 2.026 37.104 45.997 1.00 44.69 580 ARG A C 1
ATOM 4753 O O . ARG A 1 580 ? 1.874 38.319 46.047 1.00 44.69 580 ARG A O 1
ATOM 4760 N N . ASN A 1 581 ? 2.368 36.453 44.883 1.00 43.47 581 ASN A N 1
ATOM 4761 C CA . ASN A 1 581 ? 2.536 37.103 43.579 1.00 43.47 581 ASN A CA 1
ATOM 4762 C C . ASN A 1 581 ? 1.231 37.123 42.760 1.00 43.47 581 ASN A C 1
ATOM 4764 O O . ASN A 1 581 ? 1.036 38.022 41.940 1.00 43.47 581 ASN A O 1
ATOM 4768 N N . ASP A 1 582 ? 0.318 36.178 42.998 1.00 45.97 582 ASP A N 1
ATOM 4769 C CA . ASP A 1 582 ? -1.009 36.182 42.368 1.00 45.97 582 ASP A CA 1
ATOM 4770 C C . ASP A 1 582 ? -1.914 37.286 42.953 1.00 45.97 582 ASP A C 1
ATOM 4772 O O . ASP A 1 582 ? -2.584 37.987 42.195 1.00 45.97 582 ASP A O 1
ATOM 4776 N N . ASP A 1 583 ? -1.845 37.554 44.265 1.00 42.59 583 ASP A N 1
ATOM 4777 C CA . ASP A 1 583 ? -2.609 38.642 44.912 1.00 42.59 583 ASP A CA 1
ATOM 4778 C C . ASP A 1 583 ? -2.223 40.051 44.410 1.00 42.59 583 ASP A C 1
ATOM 4780 O O . ASP A 1 583 ? -3.052 40.965 44.387 1.00 42.59 583 ASP A O 1
ATOM 4784 N N . THR A 1 584 ? -0.977 40.254 43.970 1.00 41.53 584 THR A N 1
ATOM 4785 C CA . THR A 1 584 ? -0.534 41.509 43.334 1.00 41.53 584 THR A CA 1
ATOM 4786 C C . THR A 1 584 ? -0.928 41.600 41.863 1.00 41.53 584 THR A C 1
ATOM 4788 O O . THR A 1 584 ? -1.105 42.705 41.356 1.00 41.53 584 THR A O 1
ATOM 4791 N N . SER A 1 585 ? -1.115 40.466 41.187 1.00 37.22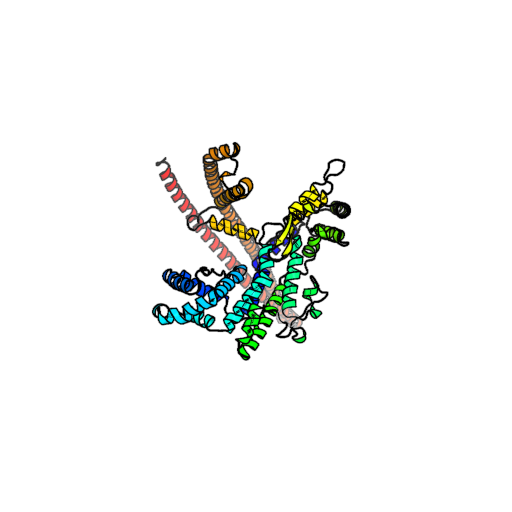 585 SER A N 1
ATOM 4792 C CA . SER A 1 585 ? -1.520 40.409 39.777 1.00 37.22 585 SER A CA 1
ATOM 4793 C C . SER A 1 585 ? -3.022 40.662 39.599 1.00 37.22 585 SER A C 1
ATOM 4795 O O . SER A 1 585 ? -3.428 41.316 38.640 1.00 37.22 585 SER A O 1
ATOM 4797 N N . VAL A 1 586 ? -3.844 40.213 40.556 1.00 38.28 586 VAL A N 1
ATOM 4798 C CA . VAL A 1 586 ? -5.302 40.431 40.556 1.00 38.28 586 VAL A CA 1
ATOM 4799 C C . VAL A 1 586 ? -5.656 41.903 40.812 1.00 38.28 586 VAL A C 1
ATOM 4801 O O . VAL A 1 586 ? -6.560 42.429 40.172 1.00 38.28 586 VAL A O 1
ATOM 4804 N N . LYS A 1 587 ? -4.882 42.629 41.632 1.00 37.78 587 LYS A N 1
ATOM 4805 C CA . LYS A 1 587 ? -5.117 44.066 41.876 1.00 37.78 587 LYS A CA 1
ATOM 4806 C C . LYS A 1 587 ? -4.809 44.994 40.696 1.00 37.78 587 LYS A C 1
ATOM 4808 O O . LYS A 1 587 ? -5.268 46.126 40.707 1.00 37.78 587 LYS A O 1
ATOM 4813 N N . ILE A 1 588 ? -4.044 44.556 39.694 1.00 38.84 588 ILE A N 1
ATOM 4814 C CA . ILE A 1 588 ? -3.671 45.407 38.544 1.00 38.84 588 ILE A CA 1
ATOM 4815 C C . ILE A 1 588 ? -4.724 45.341 37.416 1.00 38.84 588 ILE A C 1
ATOM 4817 O O . ILE A 1 588 ? -4.724 46.186 36.522 1.00 38.84 588 ILE A O 1
ATOM 4821 N N . LEU A 1 589 ? -5.646 44.372 37.455 1.00 36.62 589 LEU A N 1
ATOM 4822 C CA . LEU A 1 589 ? -6.678 44.180 36.426 1.00 36.62 589 LEU A CA 1
ATOM 4823 C C . LEU A 1 589 ? -8.028 44.833 36.750 1.00 36.62 589 LEU A C 1
ATOM 4825 O O . LEU A 1 589 ? -8.744 45.171 35.810 1.00 36.62 589 LEU A O 1
ATOM 4829 N N . ASP A 1 590 ? -8.339 45.088 38.023 1.00 40.38 590 ASP A N 1
ATOM 4830 C CA . ASP A 1 590 ? -9.564 45.812 38.401 1.00 40.38 590 ASP A CA 1
ATOM 4831 C C . ASP A 1 590 ? -9.518 47.310 38.028 1.00 40.38 590 ASP A C 1
ATOM 4833 O O . ASP A 1 590 ? -10.563 47.932 37.873 1.00 40.38 590 ASP A O 1
ATOM 4837 N N . ASP A 1 591 ? -8.329 47.877 37.782 1.00 38.91 591 ASP A N 1
ATOM 4838 C CA . ASP A 1 591 ? -8.153 49.285 37.381 1.00 38.91 591 ASP A CA 1
ATOM 4839 C C . ASP A 1 591 ? -8.154 49.506 35.844 1.00 38.91 591 ASP A C 1
ATOM 4841 O O . ASP A 1 591 ? -7.897 50.620 35.376 1.00 38.91 591 ASP A O 1
ATOM 4845 N N . LYS A 1 592 ? -8.403 48.466 35.024 1.00 43.16 592 LYS A N 1
ATOM 4846 C CA . LYS A 1 592 ? -8.394 48.554 33.540 1.00 43.16 592 LYS A CA 1
ATOM 4847 C C . LYS A 1 592 ? -9.527 47.799 32.817 1.00 43.16 592 LYS A C 1
ATOM 4849 O O . LYS A 1 592 ? -9.344 47.376 31.671 1.00 43.16 592 LYS A O 1
ATOM 4854 N N . ILE A 1 593 ? -10.691 47.660 33.447 1.00 39.88 593 ILE A N 1
ATOM 4855 C CA . ILE A 1 593 ? -11.976 47.355 32.780 1.00 39.88 593 ILE A CA 1
ATOM 4856 C C . ILE A 1 593 ? -12.799 48.640 32.768 1.00 39.88 593 ILE A C 1
ATOM 4858 O O . ILE A 1 593 ? -13.436 48.909 31.724 1.00 39.88 593 ILE A O 1
#

Secondary structure (DSSP, 8-state):
-----S-HHHHHHHHHHHHHHHHTT-------S-HHHHHHHHHHHHHHTSS--HHHHHHHHHHHHHT-HHHHHHHHHHHHHHHGGG--PPPPPPTT-THHHHHHHHHHHHTHHHHHHIIIIIHHHH-HHHHTT-HHHHHHHHHHT-HHHHHHHHHHHHHIIIIIHHHHHHTTSSS--HHHHHHHHHHHHHHHHHTTB-GGGTTT--GGGGGG-----GGGBPPTTTS---HHHHHHGGGS-HHHHHHHHHHHHHHHHHHHHHHHHHS-TT-HHHHHGGGGSGGGGGSTTHHHHHHHHHHHSTTS--HHHHHHHHHHHHHHHHS---GGGTEEEEEE-TTS-EEEEEPPHHHHHHHHHTPBPTTSSBS-HHHHHHHHHHHTS-SSTHHHHHHHHHHHHHS-GGGTT--HHHHHHHHHHHHHHHHHSTT-GGGS---HHHHHHHHHHHHHHHHHHHHHHHHHHHHHHHHHHHHHHHHHHHHHHHHHHHHHHHHHHHHHHHHHHHHHHHHHHHHHHHHHHHHHT-HHHHHHHHHHHHHHHHHHHHHHHHHHHHHHHHHHHHHHHHHHHHHHHHHHHHHHHHHHHHHHHHTTTTT--

Mean predicted aligned error: 13.62 Å